Protein AF-0000000067173805 (afdb_homodimer)

Radius of gyration: 23.69 Å; Cα contacts (8 Å, |Δi|>4): 924; chains: 2; bounding box: 65×65×57 Å

Secondary structure (DSSP, 8-state):
---PPEEEEESTTHHHHHHHHHHH-TTSEEEEE-SHHHHHHHHTTSPPPSEEEEESB--STTTTTT-BHHHHHHHHHHTT----EEEEE---GGGHHHHHHHTT-TTEEEEEEGGGHHHHHHHHHHHHHTT---PPPPSSTTS--HHHHTSSHHHHHHHHHHHHHHTT--SSHHHHHHHHT--HHHHHTIIIIIHHHHHHHTT-S-TTS---HHHHHHHHHHTHHHHHHHHHHTT-GGGGT------------/---PPEEEEESTTHHHHHHHHHHH-TTSEEEEE-SHHHHHHHHTTSPPPSEEEEESB--STTTTTT-BHHHHHHHHHHTT----EEEEE---GGGHHHHHHHTT-TTEEEEEEGGGHHHHHHHHHHHHHTT---PPPPSSTTS--HHHHTSSHHHHHHHHHHHHHHTT--SSHHHHHHHHT--HHHHHTIIIIIHHHHHHHTT-S-TTS---HHHHHHHHHHTHHHHHHHHHHTT-GGGGT------------

Organism: Mycolicibacterium smegmatis (strain ATCC 700084 / mc(2)155) (NCBI:txid246196)

pLDDT: mean 90.19, std 15.11, range [21.72, 98.81]

Sequence (506 aa):
MDHSLRILVASPLGRIVAPAIKSELPAATVEFAENSDAVRRQILGRVRFDVVIADLVWNHPELEFTFDGLDVIDVLHEANRIAPVILTRQGHSLEHDLIDEARLRPEVVSAFHTPMGIEALSRLIRDAAVGRRHPVMSPTPRKPSLYELFRTRKGQTTGRLAGAIAAGRATDGATLAAAAGVGINTATKVATHYLGPVMRMRDEHDPALPLTLPAVYRWCGLHARYLISWCRRHGHADVLGVTTEAPGHTWGGMDHSLRILVASPLGRIVAPAIKSELPAATVEFAENSDAVRRQILGRVRFDVVIADLVWNHPELEFTFDGLDVIDVLHEANRIAPVILTRQGHSLEHDLIDEARLRPEVVSAFHTPMGIEALSRLIRDAAVGRRHPVMSPTPRKPSLYELFRTRKGQTTGRLAGAIAAGRATDGATLAAAAGVGINTATKVATHYLGPVMRMRDEHDPALPLTLPAVYRWCGLHARYLISWCRRHGHADVLGVTTEAPGHTWGG

Foldseek 3Di:
DPPAAEEEEEALCLVPLQVLLCVVRVRHHYHYHNADVSLLVDQAPDDAGLEYEFEQAHPDPVPRLPDGPVVSQVSCVVRVRQHAYEYEYQDDPLSQLSLLVLLVDPSHQYYHHPVVDSNVVSVVSVCRSVPHGDHRDHPQVVADHLVVQLPDPLSVLLLLLLQLLLLVQDDDLVSSCVLSVHDSVCSNCSQPPRVVVNCVRRVNDDPVDDRDPVNSSVVSNSNSSVSSVCCNSVVNPSSNVPPPPDPPPPPDD/DPPAAEEEEEALCLVPLQVLLCVVRVRHHYHYHNADVSLLVDQAPDDAGLEYEFEQAHPDPVPRLPDGPVVSQVSCVVRVRQHAYEYEYQDDPLSQLSLLVLLVDPSHQYYHHPVVDSNVVSVVSVCRSVPHGDHRDHPQVVADHLVVQLPDPLSVLLLLLLQLLLLVQDDDLVSSCVLSVHDSVCSNCSQPPRVVVNCVRRVNDDPVDDRDPVNSSVVSNSNSSVSSVCCNSVVNPSSNVPPPPDPPPPPDD

Structure (mmCIF, N/CA/C/O backbone):
data_AF-0000000067173805-model_v1
#
loop_
_entity.id
_entity.type
_entity.pdbx_description
1 polymer 'Response regulator'
#
loop_
_atom_site.group_PDB
_atom_site.id
_atom_site.type_symbol
_atom_site.label_atom_id
_atom_site.label_alt_id
_atom_site.label_comp_id
_atom_site.label_asym_id
_atom_site.label_entity_id
_atom_site.label_seq_id
_atom_site.pdbx_PDB_ins_code
_atom_site.Cartn_x
_atom_site.Cartn_y
_atom_site.Cartn_z
_atom_site.occupancy
_atom_site.B_iso_or_equiv
_atom_site.auth_seq_id
_atom_site.auth_comp_id
_atom_site.auth_asym_id
_atom_site.auth_atom_id
_atom_site.pdbx_PDB_model_num
ATOM 1 N N . MET A 1 1 ? -28.172 29 19.672 1 32.44 1 MET A N 1
ATOM 2 C CA . MET A 1 1 ? -27.828 27.625 19.984 1 32.44 1 MET A CA 1
ATOM 3 C C . MET A 1 1 ? -26.719 27.109 19.078 1 32.44 1 MET A C 1
ATOM 5 O O . MET A 1 1 ? -26.938 26.812 17.906 1 32.44 1 MET A O 1
ATOM 9 N N . ASP A 1 2 ? -25.594 27.641 18.953 1 43.41 2 ASP A N 1
ATOM 10 C CA . ASP A 1 2 ? -24.391 27.469 18.125 1 43.41 2 ASP A CA 1
ATOM 11 C C . ASP A 1 2 ? -23.969 26 18.047 1 43.41 2 ASP A C 1
ATOM 13 O O . ASP A 1 2 ? -23.5 25.438 19.047 1 43.41 2 ASP A O 1
ATOM 17 N N . HIS A 1 3 ? -24.844 25.031 17.578 1 60.41 3 HIS A N 1
ATOM 18 C CA . HIS A 1 3 ? -24.844 23.562 17.609 1 60.41 3 HIS A CA 1
ATOM 19 C C . HIS A 1 3 ? -23.484 23.016 17.203 1 60.41 3 HIS A C 1
ATOM 21 O O . HIS A 1 3 ? -23.031 23.25 16.078 1 60.41 3 HIS A O 1
ATOM 27 N N . SER A 1 4 ? -22.688 22.688 18.188 1 87 4 SER A N 1
ATOM 28 C CA . SER A 1 4 ? -21.297 22.266 18.047 1 87 4 SER A CA 1
ATOM 29 C C . SER A 1 4 ? -21.188 20.922 17.344 1 87 4 SER A C 1
ATOM 31 O O . SER A 1 4 ? -21.922 19.984 17.656 1 87 4 SER A O 1
ATOM 33 N N . LEU A 1 5 ? -20.562 20.938 16.25 1 92.81 5 LEU A N 1
ATOM 34 C CA . LEU A 1 5 ? -20.297 19.766 15.43 1 92.81 5 LEU A CA 1
ATOM 35 C C . LEU A 1 5 ? -19.656 18.656 16.266 1 92.81 5 LEU A C 1
ATOM 37 O O . LEU A 1 5 ? -18.781 18.906 17.078 1 92.81 5 LEU A O 1
ATOM 41 N N . ARG A 1 6 ? -20.25 17.484 16.234 1 95.5 6 ARG A N 1
ATOM 42 C CA . ARG A 1 6 ? -19.609 16.312 16.812 1 95.5 6 ARG A CA 1
ATOM 43 C C . ARG A 1 6 ? -18.938 15.461 15.742 1 95.5 6 ARG A C 1
ATOM 45 O O . ARG A 1 6 ? -19.594 14.984 14.82 1 95.5 6 ARG A O 1
ATOM 52 N N . ILE A 1 7 ? -17.688 15.219 15.906 1 96.81 7 ILE A N 1
ATOM 53 C CA . ILE A 1 7 ? -16.891 14.578 14.875 1 96.81 7 ILE A CA 1
ATOM 54 C C . ILE A 1 7 ? -16.188 13.352 15.461 1 96.81 7 ILE A C 1
ATOM 56 O O . ILE A 1 7 ? -15.633 13.406 16.562 1 96.81 7 ILE A O 1
ATOM 60 N N . LEU A 1 8 ? -16.281 12.219 14.82 1 97.62 8 LEU A N 1
ATOM 61 C CA . LEU A 1 8 ? -15.477 11.047 15.148 1 97.62 8 LEU A CA 1
ATOM 62 C C . LEU A 1 8 ? -14.344 10.859 14.148 1 97.62 8 LEU A C 1
ATOM 64 O O . LEU A 1 8 ? -14.578 10.82 12.938 1 97.62 8 LEU A O 1
ATOM 68 N N . VAL A 1 9 ? -13.164 10.789 14.609 1 96.56 9 VAL A N 1
ATOM 69 C CA . VAL A 1 9 ? -12 10.445 13.797 1 96.56 9 VAL A CA 1
ATOM 70 C C . VAL A 1 9 ? -11.609 8.992 14.047 1 96.56 9 VAL A C 1
ATOM 72 O O . VAL A 1 9 ? -11.023 8.664 15.086 1 96.56 9 VAL A O 1
ATOM 75 N N . ALA A 1 10 ? -11.969 8.148 13.117 1 96.81 10 ALA A N 1
ATOM 76 C CA . ALA A 1 10 ? -11.602 6.734 13.18 1 96.81 10 ALA A CA 1
ATOM 77 C C . ALA A 1 10 ? -10.305 6.469 12.414 1 96.81 10 ALA A C 1
ATOM 79 O O . ALA A 1 10 ? -10.328 6.258 11.195 1 96.81 10 ALA A O 1
ATOM 80 N N . SER A 1 11 ? -9.234 6.438 13.094 1 93.88 11 SER A N 1
ATOM 81 C CA . SER A 1 11 ? -7.895 6.328 12.516 1 93.88 11 SER A CA 1
ATOM 82 C C . SER A 1 11 ? -6.871 5.914 13.57 1 93.88 11 SER A C 1
ATOM 84 O O . SER A 1 11 ? -6.914 6.391 14.703 1 93.88 11 SER A O 1
ATOM 86 N N . PRO A 1 12 ? -5.945 4.961 13.148 1 89.31 12 PRO A N 1
ATOM 87 C CA . PRO A 1 12 ? -4.848 4.672 14.078 1 89.31 12 PRO A CA 1
ATOM 88 C C . PRO A 1 12 ? -4.098 5.93 14.516 1 89.31 12 PRO A C 1
ATOM 90 O O . PRO A 1 12 ? -3.457 5.938 15.57 1 89.31 12 PRO A O 1
ATOM 93 N N . LEU A 1 13 ? -4.266 7.031 13.742 1 84.62 13 LEU A N 1
ATOM 94 C CA . LEU A 1 13 ? -3.582 8.281 14.039 1 84.62 13 LEU A CA 1
ATOM 95 C C . LEU A 1 13 ? -4.555 9.312 14.602 1 84.62 13 LEU A C 1
ATOM 97 O O . LEU A 1 13 ? -4.301 10.516 14.531 1 84.62 13 LEU A O 1
ATOM 101 N N . GLY A 1 14 ? -5.559 8.828 15.086 1 87.25 14 GLY A N 1
ATOM 102 C CA . GLY A 1 14 ? -6.594 9.711 15.609 1 87.25 14 GLY A CA 1
ATOM 103 C C . GLY A 1 14 ? -6.07 10.695 16.625 1 87.25 14 GLY A C 1
ATOM 104 O O . GLY A 1 14 ? -6.5 11.852 16.656 1 87.25 14 GLY A O 1
ATOM 105 N N . ARG A 1 15 ? -5.09 10.328 17.391 1 84 15 ARG A N 1
ATOM 106 C CA . ARG A 1 15 ? -4.547 11.164 18.469 1 84 15 ARG A CA 1
ATOM 107 C C . ARG A 1 15 ? -3.836 12.383 17.891 1 84 15 ARG A C 1
ATOM 109 O O . ARG A 1 15 ? -3.736 13.414 18.562 1 84 15 ARG A O 1
ATOM 116 N N . ILE A 1 16 ? -3.422 12.266 16.719 1 79.62 16 ILE A N 1
ATOM 117 C CA . ILE A 1 16 ? -2.699 13.352 16.062 1 79.62 16 ILE A CA 1
ATOM 118 C C . ILE A 1 16 ? -3.668 14.18 15.219 1 79.62 16 ILE A C 1
ATOM 120 O O . ILE A 1 16 ? -3.609 15.414 15.234 1 79.62 16 ILE A O 1
ATOM 124 N N . VAL A 1 17 ? -4.59 13.547 14.578 1 85.81 17 VAL A N 1
ATOM 125 C CA . VAL A 1 17 ? -5.477 14.195 13.617 1 85.81 17 VAL A CA 1
ATOM 126 C C . VAL A 1 17 ? -6.582 14.945 14.359 1 85.81 17 VAL A C 1
ATOM 128 O O . VAL A 1 17 ? -6.945 16.062 13.977 1 85.81 17 VAL A O 1
ATOM 131 N N . ALA A 1 18 ? -6.996 14.391 15.422 1 91.19 18 ALA A N 1
ATOM 132 C CA . ALA A 1 18 ? -8.133 14.953 16.141 1 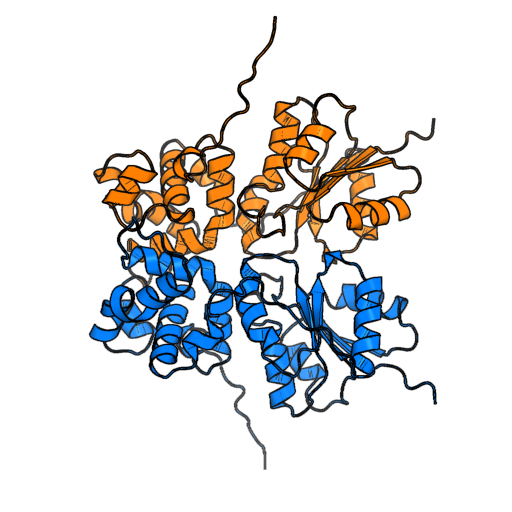91.19 18 ALA A CA 1
ATOM 133 C C . ALA A 1 18 ? -7.805 16.344 16.688 1 91.19 18 ALA A C 1
ATOM 135 O O . ALA A 1 18 ? -8.555 17.297 16.469 1 91.19 18 ALA A O 1
ATOM 136 N N . PRO A 1 19 ? -6.684 16.516 17.312 1 87.12 19 PRO A N 1
ATOM 137 C CA . PRO A 1 19 ? -6.344 17.859 17.781 1 87.12 19 PRO A CA 1
ATOM 138 C C . PRO A 1 19 ? -6.199 18.859 16.641 1 87.12 19 PRO A C 1
ATOM 140 O O . PRO A 1 19 ? -6.527 20.047 16.797 1 87.12 19 PRO A O 1
ATOM 143 N N . ALA A 1 20 ? -5.715 18.438 15.531 1 86.19 20 ALA A N 1
ATOM 144 C CA . ALA A 1 20 ? -5.578 19.312 14.383 1 86.19 20 ALA A CA 1
ATOM 145 C C . ALA A 1 20 ? -6.941 19.781 13.883 1 86.19 20 ALA A C 1
ATOM 147 O O . ALA A 1 20 ? -7.117 20.969 13.555 1 86.19 20 ALA A O 1
ATOM 148 N N . ILE A 1 21 ? -7.848 18.906 13.859 1 91.5 21 ILE A N 1
ATOM 149 C CA . ILE A 1 21 ? -9.211 19.234 13.453 1 91.5 21 ILE A CA 1
ATOM 150 C C . ILE A 1 21 ? -9.82 20.203 14.469 1 91.5 21 ILE A C 1
ATOM 152 O O . ILE A 1 21 ? -10.453 21.188 14.094 1 91.5 21 ILE A O 1
ATOM 156 N N . LYS A 1 22 ? -9.562 19.938 15.703 1 91.94 22 LYS A N 1
ATOM 157 C CA . LYS A 1 22 ? -10.094 20.781 16.781 1 91.94 22 LYS A CA 1
ATOM 158 C C . LYS A 1 22 ? -9.555 22.203 16.688 1 91.94 22 LYS A C 1
ATOM 160 O O . LYS A 1 22 ? -10.273 23.156 16.984 1 91.94 22 LYS A O 1
ATOM 165 N N . SER A 1 23 ? -8.422 22.297 16.297 1 89.19 23 SER A N 1
ATOM 166 C CA . SER A 1 23 ? -7.828 23.625 16.125 1 89.19 23 SER A CA 1
ATOM 167 C C . SER A 1 23 ? -8.523 24.406 15.023 1 89.19 23 SER A C 1
ATOM 169 O O . SER A 1 23 ? -8.68 25.625 15.117 1 89.19 23 SER A O 1
ATOM 171 N N . GLU A 1 24 ? -8.906 23.781 13.984 1 89.5 24 GLU A N 1
ATOM 172 C CA . GLU A 1 24 ? -9.586 24.406 12.859 1 89.5 24 GLU A CA 1
ATOM 173 C C . GLU A 1 24 ? -11.062 24.656 13.172 1 89.5 24 GLU A C 1
ATOM 175 O O . GLU A 1 24 ? -11.68 25.562 12.617 1 89.5 24 GLU A O 1
ATOM 180 N N . LEU A 1 25 ? -11.578 23.766 14.023 1 93.88 25 LEU A N 1
ATOM 181 C CA . LEU A 1 25 ? -12.984 23.828 14.406 1 93.88 25 LEU A CA 1
ATOM 182 C C . LEU A 1 25 ? -13.133 23.844 15.922 1 93.88 25 LEU A C 1
ATOM 184 O O . LEU A 1 25 ? -13.633 22.891 16.516 1 93.88 25 LEU A O 1
ATOM 188 N N . PRO A 1 26 ? -12.906 24.984 16.531 1 93 26 PRO A N 1
ATOM 189 C CA . PRO A 1 26 ? -12.797 25.062 17.984 1 93 26 PRO A CA 1
ATOM 190 C C . PRO A 1 26 ? -14.117 24.75 18.688 1 93 26 PRO A C 1
ATOM 192 O O . PRO A 1 26 ? -14.117 24.266 19.828 1 93 26 PRO A O 1
ATOM 195 N N . ALA A 1 27 ? -15.156 24.938 18.062 1 94.38 27 ALA A N 1
ATOM 196 C CA . ALA A 1 27 ? -16.453 24.734 18.703 1 94.38 27 ALA A CA 1
ATOM 197 C C . ALA A 1 27 ? -16.891 23.281 18.609 1 94.38 27 ALA A C 1
ATOM 199 O O . ALA A 1 27 ? -17.828 22.859 19.297 1 94.38 27 ALA A O 1
ATOM 200 N N . ALA A 1 28 ? -16.203 22.5 17.828 1 95.19 28 ALA A N 1
ATOM 201 C CA . ALA A 1 28 ? -16.609 21.125 17.594 1 95.19 28 ALA A CA 1
ATOM 202 C C . ALA A 1 28 ? -16.125 20.219 18.734 1 95.19 28 ALA A C 1
ATOM 204 O O . ALA A 1 28 ? -15.148 20.531 19.406 1 95.19 28 ALA A O 1
ATOM 205 N N . THR A 1 29 ? -16.906 19.219 19 1 94.69 29 THR A N 1
ATOM 206 C CA . THR A 1 29 ? -16.438 18.094 19.797 1 94.69 29 THR A CA 1
ATOM 207 C C . THR A 1 29 ? -15.797 17.031 18.906 1 94.69 29 THR A C 1
ATOM 209 O O . THR A 1 29 ? -16.438 16.531 17.969 1 94.69 29 THR A O 1
ATOM 212 N N . VAL A 1 30 ? -14.602 16.734 19.156 1 95.31 30 VAL A N 1
ATOM 213 C CA . VAL A 1 30 ? -13.883 15.789 18.312 1 95.31 30 VAL A CA 1
ATOM 214 C C . VAL A 1 30 ? -13.438 14.594 19.156 1 95.31 30 VAL A C 1
ATOM 216 O O . VAL A 1 30 ? -12.688 14.758 20.125 1 95.31 30 VAL A O 1
ATOM 219 N N . GLU A 1 31 ? -13.953 13.461 18.891 1 95.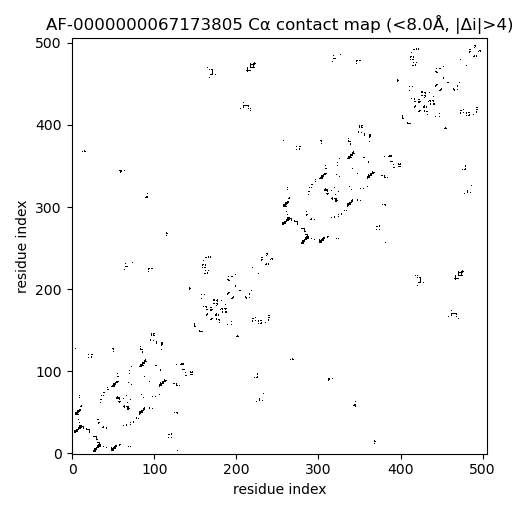19 31 GLU A N 1
ATOM 220 C CA . GLU A 1 31 ? -13.531 12.195 19.484 1 95.19 31 GLU A CA 1
ATOM 221 C C . GLU A 1 31 ? -12.711 11.375 18.484 1 95.19 31 GLU A C 1
ATOM 223 O O . GLU A 1 31 ? -12.781 11.602 17.281 1 95.19 31 GLU A O 1
ATOM 228 N N . PHE A 1 32 ? -11.906 10.469 19.016 1 94.69 32 PHE A N 1
ATOM 229 C CA . PHE A 1 32 ? -11.141 9.641 18.078 1 94.69 32 PHE A CA 1
ATOM 230 C C . PHE A 1 32 ? -11.148 8.18 18.531 1 94.69 32 PHE A C 1
ATOM 232 O O . PHE A 1 32 ? -11.422 7.883 19.688 1 94.69 32 PHE A O 1
ATOM 239 N N . ALA A 1 33 ? -11.008 7.254 17.625 1 95.94 33 ALA A N 1
ATOM 240 C CA . ALA A 1 33 ? -10.914 5.809 17.797 1 95.94 33 ALA A CA 1
ATOM 241 C C . ALA A 1 33 ? -9.75 5.234 16.984 1 95.94 33 ALA A C 1
ATOM 243 O O . ALA A 1 33 ? -9.742 5.309 15.758 1 95.94 33 ALA A O 1
ATOM 244 N N . GLU A 1 34 ? -8.828 4.566 17.656 1 93.5 34 GLU A N 1
ATOM 245 C CA . GLU A 1 34 ? -7.566 4.203 17.031 1 93.5 34 GLU A CA 1
ATOM 246 C C . GLU A 1 34 ? -7.551 2.727 16.641 1 93.5 34 GLU A C 1
ATOM 248 O O . GLU A 1 34 ? -6.551 2.229 16.109 1 93.5 34 GLU A O 1
ATOM 253 N N . ASN A 1 35 ? -8.578 2.033 16.969 1 93.5 35 ASN A N 1
ATOM 254 C CA . ASN A 1 35 ? -8.727 0.629 16.594 1 93.5 35 ASN A CA 1
ATOM 255 C C . ASN A 1 35 ? -10.195 0.208 16.562 1 93.5 35 ASN A C 1
ATOM 257 O O . ASN A 1 35 ? -11.078 1.002 16.875 1 93.5 35 ASN A O 1
ATOM 261 N N . SER A 1 36 ? -10.383 -0.977 16.172 1 94.56 36 SER A N 1
ATOM 262 C CA . SER A 1 36 ? -11.734 -1.498 15.977 1 94.56 36 SER A CA 1
ATOM 263 C C . SER A 1 36 ? -12.547 -1.424 17.266 1 94.56 36 SER A C 1
ATOM 265 O O . SER A 1 36 ? -13.703 -1.009 17.25 1 94.56 36 SER A O 1
ATOM 267 N N . ASP A 1 37 ? -11.969 -1.819 18.328 1 94.88 37 ASP A N 1
ATOM 268 C CA . ASP A 1 37 ? -12.68 -1.802 19.609 1 94.88 37 ASP A CA 1
ATOM 269 C C . ASP A 1 37 ? -13.094 -0.381 19.984 1 94.88 37 ASP A C 1
ATOM 271 O O . ASP A 1 37 ? -14.219 -0.155 20.438 1 94.88 37 ASP A O 1
ATOM 275 N N . ALA A 1 38 ? -12.188 0.493 19.812 1 95.5 38 ALA A N 1
ATOM 276 C CA . ALA A 1 38 ? -12.469 1.89 20.125 1 95.5 38 ALA A CA 1
ATOM 277 C C . ALA A 1 38 ? -13.586 2.439 19.234 1 95.5 38 ALA A C 1
ATOM 279 O O . ALA A 1 38 ? -14.43 3.211 19.688 1 95.5 38 ALA A O 1
ATOM 280 N N . VAL A 1 39 ? -13.578 2.047 17.953 1 96.75 39 VAL A N 1
ATOM 281 C CA . VAL A 1 39 ? -14.625 2.477 17.016 1 96.75 39 VAL A CA 1
ATOM 282 C C . VAL A 1 39 ? -15.984 1.994 17.516 1 96.75 39 VAL A C 1
ATOM 284 O O . VAL A 1 39 ? -16.938 2.775 17.609 1 96.75 39 VAL A O 1
ATOM 287 N N . ARG A 1 40 ? -16.047 0.819 17.922 1 95.94 40 ARG A N 1
ATOM 288 C CA . ARG A 1 40 ? -17.312 0.259 18.406 1 95.94 40 ARG A CA 1
ATOM 289 C C . ARG A 1 40 ? -17.75 0.953 19.703 1 95.94 40 ARG A C 1
ATOM 291 O O . ARG A 1 40 ? -18.922 1.281 19.859 1 95.94 40 ARG A O 1
ATOM 298 N N . ARG A 1 41 ? -16.812 1.191 20.531 1 95.56 41 ARG A N 1
ATOM 299 C CA . ARG A 1 41 ? -17.125 1.856 21.781 1 95.56 41 ARG A CA 1
ATOM 300 C C . ARG A 1 41 ? -17.672 3.262 21.547 1 95.56 41 ARG A C 1
ATOM 302 O O . ARG A 1 41 ? -18.578 3.713 22.25 1 95.56 41 ARG A O 1
ATOM 309 N N . GLN A 1 42 ? -17.094 3.92 20.547 1 95.06 42 GLN A N 1
ATOM 310 C CA . GLN A 1 42 ? -17.484 5.297 20.281 1 95.06 42 GLN A CA 1
ATOM 311 C C . GLN A 1 42 ? -18.859 5.352 19.594 1 95.06 42 GLN A C 1
ATOM 313 O O . GLN A 1 42 ? -19.578 6.352 19.719 1 95.06 42 GLN A O 1
ATOM 318 N N . ILE A 1 43 ? -19.219 4.32 18.891 1 94.5 43 ILE A N 1
ATOM 319 C CA . ILE A 1 43 ? -20.406 4.371 18.047 1 94.5 43 ILE A CA 1
ATOM 320 C C . ILE A 1 43 ? -21.578 3.697 18.766 1 94.5 43 ILE A C 1
ATOM 322 O O . ILE A 1 43 ? -22.688 4.215 18.766 1 94.5 43 ILE A O 1
ATOM 326 N N . LEU A 1 44 ? -21.266 2.592 19.406 1 89.44 44 LEU A N 1
ATOM 327 C CA . LEU A 1 44 ? -22.328 1.81 20.031 1 89.44 44 LEU A CA 1
ATOM 328 C C . LEU A 1 44 ? -22.828 2.486 21.297 1 89.44 44 LEU A C 1
ATOM 330 O O . LEU A 1 44 ? -22.047 2.771 22.203 1 89.44 44 LEU A O 1
ATOM 334 N N . GLY A 1 45 ? -24.047 2.729 21.375 1 79.31 45 GLY A N 1
ATOM 335 C CA . GLY A 1 45 ? -24.719 3.223 22.562 1 79.31 45 GLY A CA 1
ATOM 336 C C . GLY A 1 45 ? -24.422 4.68 22.859 1 79.31 45 GLY A C 1
ATOM 337 O O . GLY A 1 45 ? -24.531 5.125 24 1 79.31 45 GLY A O 1
ATOM 338 N N . ARG A 1 46 ? -23.906 5.414 21.875 1 80.44 46 ARG A N 1
ATOM 339 C CA . ARG A 1 46 ? -23.578 6.82 22.062 1 80.44 46 ARG A CA 1
ATOM 340 C C . ARG A 1 46 ? -24.375 7.707 21.109 1 80.44 46 ARG A C 1
ATOM 342 O O . ARG A 1 46 ? -25.172 7.207 20.312 1 80.44 46 ARG A O 1
ATOM 349 N N . VAL A 1 47 ? -24.234 8.93 21.391 1 81.69 47 VAL A N 1
ATOM 350 C CA . VAL A 1 47 ? -24.891 9.914 20.531 1 81.69 47 VAL A CA 1
ATOM 351 C C . VAL A 1 47 ? -24.281 9.883 19.141 1 81.69 47 VAL A C 1
ATOM 353 O O . VAL A 1 47 ? -23.125 9.492 18.969 1 81.69 47 VAL A O 1
ATOM 356 N N . ARG A 1 48 ? -25.125 10.312 18.234 1 89.38 48 ARG A N 1
ATOM 357 C CA . ARG A 1 48 ? -24.75 10.273 16.828 1 89.38 48 ARG A CA 1
ATOM 358 C C . ARG A 1 48 ? -23.703 11.344 16.516 1 89.38 48 ARG A C 1
ATOM 360 O O . ARG A 1 48 ? -23.719 12.422 17.109 1 89.38 48 ARG A O 1
ATOM 367 N N . PHE A 1 49 ? -22.859 10.992 15.641 1 95.44 49 PHE A N 1
ATOM 368 C CA . PHE A 1 49 ? -21.906 11.953 15.117 1 95.44 49 PHE A CA 1
ATOM 369 C C . PHE A 1 49 ? -22.469 12.664 13.891 1 95.44 49 PHE A C 1
ATOM 371 O O . PHE A 1 49 ? -23.234 12.078 13.125 1 95.44 49 PHE A O 1
ATOM 378 N N . ASP A 1 50 ? -22.109 13.922 13.828 1 95.69 50 ASP A N 1
ATOM 379 C CA . ASP A 1 50 ? -22.5 14.688 12.648 1 95.69 50 ASP A CA 1
ATOM 380 C C . ASP A 1 50 ? -21.656 14.297 11.43 1 95.69 50 ASP A C 1
ATOM 382 O O . ASP A 1 50 ? -22.109 14.398 10.297 1 95.69 50 ASP A O 1
ATOM 386 N N . VAL A 1 51 ? -20.422 13.93 11.703 1 97.56 51 VAL A N 1
ATOM 387 C CA . VAL A 1 51 ? -19.484 13.508 10.664 1 97.56 51 VAL A CA 1
ATOM 388 C C . VAL A 1 51 ? -18.516 12.469 11.227 1 97.56 51 VAL A C 1
ATOM 390 O O . VAL A 1 51 ? -18.047 12.602 12.352 1 97.56 51 VAL A O 1
ATOM 393 N N . VAL A 1 52 ? -18.25 11.469 10.469 1 97.81 52 VAL A N 1
ATOM 394 C CA . VAL A 1 52 ? -17.219 10.492 10.781 1 97.81 52 VAL A CA 1
ATOM 395 C C . VAL A 1 52 ? -16.109 10.562 9.734 1 97.81 52 VAL A C 1
ATOM 397 O O . VAL A 1 52 ? -16.375 10.523 8.531 1 97.81 52 VAL A O 1
ATOM 400 N N . ILE A 1 53 ? -14.922 10.766 10.188 1 97.56 53 ILE A N 1
ATOM 401 C CA . ILE A 1 53 ? -13.727 10.68 9.352 1 97.56 53 ILE A CA 1
ATOM 402 C C . ILE A 1 53 ? -13.031 9.344 9.578 1 97.56 53 ILE A C 1
ATOM 404 O O . ILE A 1 53 ? -12.727 8.984 10.719 1 97.56 53 ILE A O 1
ATOM 408 N N . ALA A 1 54 ? -12.805 8.609 8.516 1 97.25 54 ALA A N 1
ATOM 409 C CA . ALA A 1 54 ? -12.164 7.305 8.672 1 97.25 54 ALA A CA 1
ATOM 410 C C . ALA A 1 54 ? -11.062 7.109 7.629 1 97.25 54 ALA A C 1
ATOM 412 O O . ALA A 1 54 ? -11.227 7.477 6.465 1 97.25 54 ALA A O 1
ATOM 413 N N . ASP A 1 55 ? -9.922 6.582 8.07 1 94.5 55 ASP A N 1
ATOM 414 C CA . ASP A 1 55 ? -8.906 6.168 7.105 1 94.5 55 ASP A CA 1
ATOM 415 C C . ASP A 1 55 ? -9.414 5.02 6.234 1 94.5 55 ASP A C 1
ATOM 417 O O . ASP A 1 55 ? -9.969 4.043 6.742 1 94.5 55 ASP A O 1
ATOM 421 N N . LEU A 1 56 ? -9.188 5.215 4.992 1 95.06 56 LEU A N 1
ATOM 422 C CA . LEU A 1 56 ? -9.602 4.148 4.082 1 95.06 56 LEU A CA 1
ATOM 423 C C . LEU A 1 56 ? -8.797 2.879 4.332 1 95.06 56 LEU A C 1
ATOM 425 O O . LEU A 1 56 ? -9.359 1.792 4.457 1 95.06 56 LEU A O 1
ATOM 429 N N . VAL A 1 57 ? -7.504 2.973 4.328 1 92.5 57 VAL A N 1
ATOM 430 C CA . VAL A 1 57 ? -6.602 1.903 4.746 1 92.5 57 VAL A CA 1
ATOM 431 C C . VAL A 1 57 ? -5.941 2.273 6.074 1 92.5 57 VAL A C 1
ATOM 433 O O . VAL A 1 57 ? -5.355 3.35 6.203 1 92.5 57 VAL A O 1
ATOM 436 N N . TRP A 1 58 ? -6.102 1.431 7.059 1 90.38 58 TRP A N 1
ATOM 437 C CA . TRP A 1 58 ? -5.492 1.696 8.359 1 90.38 58 TRP A CA 1
ATOM 438 C C . TRP A 1 58 ? -4.004 1.365 8.336 1 90.38 58 TRP A C 1
ATOM 440 O O . TRP A 1 58 ? -3.623 0.204 8.18 1 90.38 58 TRP A O 1
ATOM 450 N N . ASN A 1 59 ? -3.275 2.412 8.43 1 80.31 59 ASN A N 1
ATOM 451 C CA . ASN A 1 59 ? -1.83 2.328 8.258 1 80.31 59 ASN A CA 1
ATOM 452 C C . ASN A 1 59 ? -1.136 1.862 9.531 1 80.31 59 ASN A C 1
ATOM 454 O O . ASN A 1 59 ? -0.315 2.588 10.094 1 80.31 59 ASN A O 1
ATOM 458 N N . HIS A 1 60 ? -1.415 0.792 9.984 1 81.12 60 HIS A N 1
ATOM 459 C CA . HIS A 1 60 ? -0.802 0.091 11.109 1 81.12 60 HIS A CA 1
ATOM 460 C C . HIS A 1 60 ? -0.622 -1.392 10.797 1 81.12 60 HIS A C 1
ATOM 462 O O . HIS A 1 60 ? -1.566 -2.062 10.375 1 81.12 60 HIS A O 1
ATOM 468 N N . PRO A 1 61 ? 0.548 -1.832 10.961 1 73.56 61 PRO A N 1
ATOM 469 C CA . PRO A 1 61 ? 0.86 -3.199 10.539 1 73.56 61 PRO A CA 1
ATOM 470 C C . PRO A 1 61 ? -0.094 -4.234 11.125 1 73.56 61 PRO A C 1
ATOM 472 O O . PRO A 1 61 ? -0.465 -5.195 10.453 1 73.56 61 PRO A O 1
ATOM 475 N N . GLU A 1 62 ? -0.591 -3.984 12.32 1 79.69 62 GLU A N 1
ATOM 476 C CA . GLU A 1 62 ? -1.444 -4.969 12.977 1 79.69 62 GLU A CA 1
ATOM 477 C C . GLU A 1 62 ? -2.9 -4.809 12.555 1 79.69 62 GLU A C 1
ATOM 479 O O . GLU A 1 62 ? -3.721 -5.703 12.773 1 79.69 62 GLU A O 1
ATOM 484 N N . LEU A 1 63 ? -3.17 -3.693 11.914 1 85.56 63 LEU A N 1
ATOM 485 C CA . LEU A 1 63 ? -4.574 -3.4 11.648 1 85.56 63 LEU A CA 1
ATOM 486 C C . LEU A 1 63 ? -4.852 -3.395 10.148 1 85.56 63 LEU A C 1
ATOM 488 O O . LEU A 1 63 ? -5.996 -3.547 9.727 1 85.56 63 LEU A O 1
ATOM 492 N N . GLU A 1 64 ? -3.891 -3.334 9.414 1 86.75 64 GLU A N 1
ATOM 493 C CA . GLU A 1 64 ? -4.023 -3.018 7.996 1 86.75 64 GLU A CA 1
ATOM 494 C C . GLU A 1 64 ? -4.867 -4.066 7.277 1 86.75 64 GLU A C 1
ATOM 496 O O . GLU A 1 64 ? -5.535 -3.758 6.289 1 86.75 64 GLU A O 1
ATOM 501 N N . PHE A 1 65 ? -4.871 -5.309 7.82 1 90.38 65 PHE A N 1
ATOM 502 C CA . PHE A 1 65 ? -5.613 -6.363 7.141 1 90.38 65 PHE A CA 1
ATOM 503 C C . PHE A 1 65 ? -6.859 -6.746 7.938 1 90.38 65 PHE A C 1
ATOM 505 O O . PHE A 1 65 ? -7.664 -7.559 7.484 1 90.38 65 PHE A O 1
ATOM 512 N N . THR A 1 66 ? -7.059 -6.125 9.102 1 93.38 66 THR A N 1
ATOM 513 C CA . THR A 1 66 ? -8.125 -6.605 9.969 1 93.38 66 THR A CA 1
ATOM 514 C C . THR A 1 66 ? -9.234 -5.562 10.094 1 93.38 66 THR A C 1
ATOM 516 O O . THR A 1 66 ? -10.336 -5.871 10.555 1 93.38 66 THR A O 1
ATOM 519 N N . PHE A 1 67 ? -8.883 -4.375 9.781 1 95.56 67 PHE A N 1
ATOM 520 C CA . PHE A 1 67 ? -9.852 -3.297 9.938 1 95.56 67 PHE A CA 1
ATOM 521 C C . PHE A 1 67 ? -9.531 -2.141 9 1 95.56 67 PHE A C 1
ATOM 523 O O . PHE A 1 67 ? -8.367 -1.808 8.789 1 95.56 67 PHE A O 1
ATOM 530 N N . ASP A 1 68 ? -10.562 -1.542 8.336 1 95.81 68 ASP A N 1
ATOM 531 C CA . ASP A 1 68 ? -10.375 -0.385 7.465 1 95.81 68 ASP A CA 1
ATOM 532 C C . ASP A 1 68 ? -11.609 0.514 7.473 1 95.81 68 ASP A C 1
ATOM 534 O O . ASP A 1 68 ? -12.508 0.338 8.297 1 95.81 68 ASP A O 1
ATOM 538 N N . GLY A 1 69 ? -11.562 1.523 6.676 1 97.06 69 GLY A N 1
ATOM 539 C CA . GLY A 1 69 ? -12.633 2.51 6.676 1 97.06 69 GLY A CA 1
ATOM 540 C C . GLY A 1 69 ? -13.992 1.92 6.328 1 97.06 69 GLY A C 1
ATOM 541 O O . GLY A 1 69 ? -15.023 2.414 6.785 1 97.06 69 GLY A O 1
ATOM 542 N N . LEU A 1 70 ? -14.016 0.889 5.516 1 97.69 70 LEU A N 1
ATOM 543 C CA . LEU A 1 70 ? -15.273 0.264 5.141 1 97.69 70 LEU A CA 1
ATOM 544 C C . LEU A 1 70 ? -15.867 -0.521 6.305 1 97.69 70 LEU A C 1
ATOM 546 O O . LEU A 1 70 ? -17.078 -0.62 6.441 1 97.69 70 LEU A O 1
ATOM 550 N N . ASP A 1 71 ? -15 -1.047 7.117 1 97.31 71 ASP A N 1
ATOM 551 C CA . ASP A 1 71 ? -15.469 -1.677 8.352 1 97.31 71 ASP A CA 1
ATOM 552 C C . ASP A 1 71 ? -16.141 -0.659 9.266 1 97.31 71 ASP A C 1
ATOM 554 O O . ASP A 1 71 ? -17.125 -0.979 9.945 1 97.31 71 ASP A O 1
ATOM 558 N N . VAL A 1 72 ? -15.578 0.547 9.312 1 97.56 72 VAL A N 1
ATOM 559 C CA . VAL A 1 72 ? -16.172 1.604 10.125 1 97.56 72 VAL A CA 1
ATOM 560 C C . VAL A 1 72 ? -17.609 1.855 9.695 1 97.56 72 VAL A C 1
ATOM 562 O O . VAL A 1 72 ? -18.5 1.967 10.531 1 97.56 72 VAL A O 1
ATOM 565 N N . ILE A 1 73 ? -17.812 1.932 8.43 1 97.38 73 ILE A N 1
ATOM 566 C CA . ILE A 1 73 ? -19.156 2.15 7.875 1 97.38 73 ILE A CA 1
ATOM 567 C C . ILE A 1 73 ? -20.078 1.004 8.281 1 97.38 73 ILE A C 1
ATOM 569 O O . ILE A 1 73 ? -21.234 1.229 8.648 1 97.38 73 ILE A O 1
ATOM 573 N N . ASP A 1 74 ? -19.578 -0.209 8.234 1 96.19 74 ASP A N 1
ATOM 574 C CA . ASP A 1 74 ? -20.375 -1.366 8.625 1 96.19 74 ASP A CA 1
ATOM 575 C C . ASP A 1 74 ? -20.781 -1.283 10.094 1 96.19 74 ASP A C 1
ATOM 577 O O . ASP A 1 74 ? -21.906 -1.646 10.461 1 96.19 74 ASP A O 1
ATOM 581 N N . VAL A 1 75 ? -19.875 -0.82 10.953 1 96.19 75 VAL A N 1
ATOM 582 C CA . VAL A 1 75 ? -20.172 -0.655 12.367 1 96.19 75 VAL A CA 1
ATOM 583 C C . VAL A 1 75 ? -21.297 0.366 12.539 1 96.19 75 VAL A C 1
ATOM 585 O O . VAL A 1 75 ? -22.203 0.169 13.352 1 96.19 75 VAL A O 1
ATOM 588 N N . LEU A 1 76 ? -21.219 1.478 11.766 1 96.56 76 LEU A N 1
ATOM 589 C CA . LEU A 1 76 ? -22.266 2.484 11.805 1 96.56 76 LEU A CA 1
ATOM 590 C C . LEU A 1 76 ? -23.625 1.871 11.445 1 96.56 76 LEU A C 1
ATOM 592 O O . LEU A 1 76 ? -24.625 2.137 12.117 1 96.56 76 LEU A O 1
ATOM 596 N N . HIS A 1 77 ? -23.625 1.062 10.445 1 94.06 77 HIS A N 1
ATOM 597 C CA . HIS A 1 77 ? -24.844 0.4 9.992 1 94.06 77 HIS A CA 1
ATOM 598 C C . HIS A 1 77 ? -25.375 -0.572 11.039 1 94.06 77 HIS A C 1
ATOM 600 O O . HIS A 1 77 ? -26.562 -0.561 11.367 1 94.06 77 HIS A O 1
ATOM 606 N N . GLU A 1 78 ? -24.5 -1.361 11.531 1 92.94 78 GLU A N 1
ATOM 607 C CA . GLU A 1 78 ? -24.859 -2.354 12.539 1 92.94 78 GLU A CA 1
ATOM 608 C C . GLU A 1 78 ? -25.484 -1.69 13.766 1 92.94 78 GLU A C 1
ATOM 610 O O . GLU A 1 78 ? -26.406 -2.232 14.367 1 92.94 78 GLU A O 1
ATOM 615 N N . ALA A 1 79 ? -24.984 -0.567 14.086 1 93.75 79 ALA A N 1
ATOM 616 C CA . ALA A 1 79 ? -25.422 0.141 15.281 1 93.75 79 ALA A CA 1
ATOM 617 C C . ALA A 1 79 ? -26.625 1.029 14.977 1 93.75 79 ALA A C 1
ATOM 619 O O . ALA A 1 79 ? -27.188 1.656 15.883 1 93.75 79 ALA A O 1
ATOM 620 N N . ASN A 1 80 ? -27.031 1.113 13.727 1 92.81 80 ASN A N 1
ATOM 621 C CA . ASN A 1 80 ? -28.078 2.029 13.297 1 92.81 80 ASN A CA 1
ATOM 622 C C . ASN A 1 80 ? -27.781 3.463 13.734 1 92.81 80 ASN A C 1
ATOM 624 O O . ASN A 1 80 ? -28.641 4.125 14.32 1 92.81 80 ASN A O 1
ATOM 628 N N . ARG A 1 81 ? -26.578 3.826 13.586 1 93.5 81 ARG A N 1
ATOM 629 C CA . ARG A 1 81 ? -26.094 5.168 13.867 1 93.5 81 ARG A CA 1
ATOM 630 C C . ARG A 1 81 ? -25.406 5.773 12.641 1 93.5 81 ARG A C 1
ATOM 632 O O . ARG A 1 81 ? -24.266 6.238 12.727 1 93.5 81 ARG A O 1
ATOM 639 N N . ILE A 1 82 ? -26.141 5.859 11.625 1 94.12 82 ILE A N 1
ATOM 640 C CA . ILE A 1 82 ? -25.594 6.281 10.336 1 94.12 82 ILE A CA 1
ATOM 641 C C . ILE A 1 82 ? -25.188 7.754 10.406 1 94.12 82 ILE A C 1
ATOM 643 O O . ILE A 1 82 ? -25.922 8.578 10.969 1 94.12 82 ILE A O 1
ATOM 647 N N . ALA A 1 83 ? -24.094 8.039 9.891 1 95.88 83 ALA A N 1
ATOM 648 C CA . ALA A 1 83 ? -23.547 9.391 9.773 1 95.88 83 ALA A CA 1
ATOM 649 C C . ALA A 1 83 ? -22.812 9.57 8.453 1 95.88 83 ALA A C 1
ATOM 651 O O . ALA A 1 83 ? -22.375 8.602 7.84 1 95.88 83 ALA A O 1
ATOM 652 N N . PRO A 1 84 ? -22.766 10.852 7.984 1 97.12 84 PRO A N 1
ATOM 653 C CA . PRO A 1 84 ? -21.906 11.086 6.828 1 97.12 84 PRO A CA 1
ATOM 654 C C . PRO A 1 84 ? -20.438 10.734 7.105 1 97.12 84 PRO A C 1
ATOM 656 O O . PRO A 1 84 ? -19.922 11.062 8.172 1 97.12 84 PRO A O 1
ATOM 659 N N . VAL A 1 85 ? -19.844 10.055 6.133 1 97.88 85 VAL A N 1
ATOM 660 C CA . VAL A 1 85 ? -18.484 9.578 6.32 1 97.88 85 VAL A CA 1
ATOM 661 C C . VAL A 1 85 ? -17.562 10.227 5.285 1 97.88 85 VAL A C 1
ATOM 663 O O . VAL A 1 85 ? -17.875 10.234 4.09 1 97.88 85 VAL A O 1
ATOM 666 N N . ILE A 1 86 ? -16.5 10.828 5.73 1 98.06 86 ILE A N 1
ATOM 667 C CA . ILE A 1 86 ? -15.383 11.25 4.898 1 98.06 86 ILE A CA 1
ATOM 668 C C . ILE A 1 86 ? -14.258 10.219 4.996 1 98.06 86 ILE A C 1
ATOM 670 O O . ILE A 1 86 ? -13.68 10.016 6.066 1 98.06 86 ILE A O 1
ATOM 674 N N . LEU A 1 87 ? -13.961 9.594 3.873 1 97.25 87 LEU A N 1
ATOM 675 C CA . LEU A 1 87 ? -12.859 8.633 3.857 1 97.25 87 LEU A CA 1
ATOM 676 C C . LEU A 1 87 ? -11.555 9.312 3.461 1 97.25 87 LEU A C 1
ATOM 678 O O . LEU A 1 87 ? -11.5 10.023 2.455 1 97.25 87 LEU A O 1
ATOM 682 N N . THR A 1 88 ? -10.57 9.086 4.312 1 94.12 88 THR A N 1
ATOM 683 C CA . THR A 1 88 ? -9.258 9.633 4.008 1 94.12 88 THR A CA 1
ATOM 684 C C . THR A 1 88 ? -8.391 8.609 3.277 1 94.12 88 THR A C 1
ATOM 686 O O . THR A 1 88 ? -8.445 7.418 3.584 1 94.12 88 THR A O 1
ATOM 689 N N . ARG A 1 89 ? -7.625 9.109 2.336 1 90.19 89 ARG A N 1
ATOM 690 C CA . ARG A 1 89 ? -6.75 8.242 1.548 1 90.19 89 ARG A CA 1
ATOM 691 C C . ARG A 1 89 ? -5.422 8.938 1.249 1 90.19 89 ARG A C 1
ATOM 693 O O . ARG A 1 89 ? -5.332 10.164 1.298 1 90.19 89 ARG A O 1
ATOM 700 N N . GLN A 1 90 ? -4.473 8.109 0.928 1 81.75 90 GLN A N 1
ATOM 701 C CA . GLN A 1 90 ? -3.143 8.625 0.622 1 81.75 90 GLN A CA 1
ATOM 702 C C . GLN A 1 90 ? -2.939 8.766 -0.884 1 81.75 90 GLN A C 1
ATOM 704 O O . GLN A 1 90 ? -2.082 9.531 -1.332 1 81.75 90 GLN A O 1
ATOM 709 N N . GLY A 1 91 ? -3.656 7.949 -1.629 1 81 91 GLY A N 1
ATOM 710 C CA . GLY A 1 91 ? -3.549 8.055 -3.074 1 81 91 GLY A CA 1
ATOM 711 C C . GLY A 1 91 ? -2.811 6.887 -3.703 1 81 91 GLY A C 1
ATOM 712 O O . GLY A 1 91 ? -2.582 6.867 -4.914 1 81 91 GLY A O 1
ATOM 713 N N . HIS A 1 92 ? -2.482 5.871 -2.977 1 83.81 92 HIS A N 1
ATOM 714 C CA . HIS A 1 92 ? -1.822 4.676 -3.496 1 83.81 92 HIS A CA 1
ATOM 715 C C . HIS A 1 92 ? -2.789 3.82 -4.305 1 83.81 92 HIS A C 1
ATOM 717 O O . HIS A 1 92 ? -3.992 3.807 -4.031 1 83.81 92 HIS A O 1
ATOM 723 N N . SER A 1 93 ? -2.189 3.068 -5.207 1 86 93 SER A N 1
ATOM 724 C CA . SER A 1 93 ? -3.006 2.199 -6.047 1 86 93 SER A CA 1
ATOM 725 C C . SER A 1 93 ? -3.664 1.097 -5.223 1 86 93 SER A C 1
ATOM 727 O O . SER A 1 93 ? -4.734 0.602 -5.582 1 86 93 SER A O 1
ATOM 729 N N . LEU A 1 94 ? -3.02 0.75 -4.125 1 85.88 94 LEU A N 1
ATOM 730 C CA . LEU A 1 94 ? -3.564 -0.315 -3.291 1 85.88 94 LEU A CA 1
ATOM 731 C C . LEU A 1 94 ? -4.93 0.074 -2.736 1 85.88 94 LEU A C 1
ATOM 733 O O . LEU A 1 94 ? -5.676 -0.782 -2.258 1 85.88 94 LEU A O 1
ATOM 737 N N . GLU A 1 95 ? -5.238 1.346 -2.783 1 91.38 95 GLU A N 1
ATOM 738 C CA . GLU A 1 95 ? -6.504 1.841 -2.252 1 91.38 95 GLU A CA 1
ATOM 739 C C . GLU A 1 95 ? -7.594 1.831 -3.32 1 91.38 95 GLU A C 1
ATOM 741 O O . GLU A 1 95 ? -8.773 2.039 -3.018 1 91.38 95 GLU A O 1
ATOM 746 N N . HIS A 1 96 ? -7.262 1.549 -4.559 1 92.88 96 HIS A N 1
ATOM 747 C CA . HIS A 1 96 ? -8.164 1.752 -5.688 1 92.88 96 HIS A CA 1
ATOM 748 C C . HIS A 1 96 ? -9.422 0.9 -5.547 1 92.88 96 HIS A C 1
ATOM 750 O O . HIS A 1 96 ? -10.539 1.405 -5.695 1 92.88 96 HIS A O 1
ATOM 756 N N . ASP A 1 97 ? -9.219 -0.327 -5.223 1 95.69 97 ASP A N 1
ATOM 757 C CA . ASP A 1 97 ? -10.375 -1.21 -5.117 1 95.69 97 ASP A CA 1
ATOM 758 C C . ASP A 1 97 ? -11.258 -0.813 -3.939 1 95.69 97 ASP A C 1
ATOM 760 O O . ASP A 1 97 ? -12.484 -0.937 -4.012 1 95.69 97 ASP A O 1
ATOM 764 N N . LEU A 1 98 ? -10.656 -0.323 -2.904 1 96.5 98 LEU A N 1
ATOM 765 C CA . LEU A 1 98 ? -11.414 0.134 -1.745 1 96.5 98 LEU A CA 1
ATOM 766 C C . LEU A 1 98 ? -12.242 1.369 -2.088 1 96.5 98 LEU A C 1
ATOM 768 O O . LEU A 1 98 ? -13.414 1.464 -1.711 1 96.5 98 LEU A O 1
ATOM 772 N N . ILE A 1 99 ? -11.609 2.24 -2.84 1 95.75 99 ILE A N 1
ATOM 773 C CA . ILE A 1 99 ? -12.297 3.465 -3.242 1 95.75 99 ILE A CA 1
ATOM 774 C C . ILE A 1 99 ? -13.469 3.125 -4.156 1 95.75 99 ILE A C 1
ATOM 776 O O . ILE A 1 99 ? -14.531 3.744 -4.07 1 95.75 99 ILE A O 1
ATOM 780 N N . ASP A 1 100 ? -13.266 2.191 -5 1 95.81 100 ASP A N 1
ATOM 781 C CA . ASP A 1 100 ? -14.297 1.776 -5.949 1 95.81 100 ASP A CA 1
ATOM 782 C C . ASP A 1 100 ? -15.531 1.245 -5.223 1 95.81 100 ASP A C 1
ATOM 784 O O . ASP A 1 100 ? -16.656 1.438 -5.68 1 95.81 100 ASP A O 1
ATOM 788 N N . GLU A 1 101 ? -15.344 0.609 -4.156 1 96.19 101 GLU A N 1
ATOM 789 C CA . GLU A 1 101 ? -16.484 0.171 -3.359 1 96.19 101 GLU A CA 1
ATOM 790 C C . GLU A 1 101 ? -17.047 1.319 -2.529 1 96.19 101 GLU A C 1
ATOM 792 O O . GLU A 1 101 ? -18.266 1.493 -2.451 1 96.19 101 GLU A O 1
ATOM 797 N N . ALA A 1 102 ? -16.141 2.088 -1.931 1 96.56 102 ALA A N 1
ATOM 798 C CA . ALA A 1 102 ? -16.531 3.176 -1.035 1 96.56 102 ALA A CA 1
ATOM 799 C C . ALA A 1 102 ? -17.484 4.148 -1.731 1 96.56 102 ALA A C 1
ATOM 801 O O . ALA A 1 102 ? -18.453 4.621 -1.129 1 96.56 102 ALA A O 1
ATOM 802 N N . ARG A 1 103 ? -17.203 4.391 -2.91 1 94.81 103 ARG A N 1
ATOM 803 C CA . ARG A 1 103 ? -17.953 5.402 -3.646 1 94.81 103 ARG A CA 1
ATOM 804 C C . ARG A 1 103 ? -19.406 4.973 -3.836 1 94.81 103 ARG A C 1
ATOM 806 O O . ARG A 1 103 ? -20.266 5.797 -4.152 1 94.81 103 ARG A O 1
ATOM 813 N N . LEU A 1 104 ? -19.641 3.717 -3.693 1 93.06 104 LEU A N 1
ATOM 814 C CA . LEU A 1 104 ? -20.984 3.184 -3.895 1 93.06 104 LEU A CA 1
ATOM 815 C C . LEU A 1 104 ? -21.766 3.146 -2.582 1 93.06 104 LEU A C 1
ATOM 817 O O . LEU A 1 104 ? -22.953 2.818 -2.566 1 93.06 104 LEU A O 1
ATOM 821 N N . ARG A 1 105 ? -21.156 3.457 -1.469 1 93.94 105 ARG A N 1
ATOM 822 C CA . ARG A 1 105 ? -21.797 3.521 -0.161 1 93.94 105 ARG A CA 1
ATOM 823 C C . ARG A 1 105 ? -22.453 4.883 0.063 1 93.94 105 ARG A C 1
ATOM 825 O O . ARG A 1 105 ? -21.781 5.914 0.002 1 93.94 105 ARG A O 1
ATOM 832 N N . PRO A 1 106 ? -23.688 4.902 0.335 1 93.62 106 PRO A N 1
ATOM 833 C CA . PRO A 1 106 ? -24.375 6.188 0.472 1 93.62 106 PRO A CA 1
ATOM 834 C C . PRO A 1 106 ? -23.859 7.016 1.645 1 93.62 106 PRO A C 1
ATOM 836 O O . PRO A 1 106 ? -23.969 8.242 1.634 1 93.62 106 PRO A O 1
ATOM 839 N N . GLU A 1 107 ? -23.297 6.363 2.648 1 95.19 107 GLU A N 1
ATOM 840 C CA . GLU A 1 107 ? -22.766 7.059 3.816 1 95.19 107 GLU A CA 1
ATOM 841 C C . GLU A 1 107 ? -21.531 7.891 3.455 1 95.19 107 GLU A C 1
ATOM 843 O O . GLU A 1 107 ? -21.203 8.859 4.141 1 95.19 107 GLU A O 1
ATOM 848 N N . VAL A 1 108 ? -20.859 7.43 2.396 1 97.38 108 VAL A N 1
ATOM 849 C CA . VAL A 1 108 ? -19.641 8.117 2.006 1 97.38 108 VAL A CA 1
ATOM 850 C C . VAL A 1 108 ? -19.969 9.391 1.233 1 97.38 108 VAL A C 1
ATOM 852 O O . VAL A 1 108 ? -20.469 9.32 0.103 1 97.38 108 VAL A O 1
ATOM 855 N N . VAL A 1 109 ? -19.609 10.531 1.86 1 97.44 109 VAL A N 1
ATOM 856 C CA . VAL A 1 109 ? -20.031 11.797 1.264 1 97.44 109 VAL A CA 1
ATOM 857 C C . VAL A 1 109 ? -18.844 12.469 0.585 1 97.44 109 VAL A C 1
ATOM 859 O O . VAL A 1 109 ? -19.016 13.398 -0.203 1 97.44 109 VAL A O 1
ATOM 862 N N . SER A 1 110 ? -17.672 12.062 0.911 1 96.88 110 SER A N 1
ATOM 863 C CA . SER A 1 110 ? -16.453 12.586 0.292 1 96.88 110 SER A CA 1
ATOM 864 C C . SER A 1 110 ? -15.266 11.672 0.553 1 96.88 110 SER A C 1
ATOM 866 O O . SER A 1 110 ? -15.305 10.836 1.463 1 96.88 110 SER A O 1
ATOM 868 N N . ALA A 1 111 ? -14.344 11.727 -0.331 1 95 111 ALA A N 1
ATOM 869 C CA . ALA A 1 111 ? -13.008 11.172 -0.121 1 95 111 ALA A CA 1
ATOM 870 C C . ALA A 1 111 ? -11.961 12.273 -0.068 1 95 111 ALA A C 1
ATOM 872 O O . ALA A 1 111 ? -11.961 13.188 -0.901 1 95 111 ALA A O 1
ATOM 873 N N . PHE A 1 112 ? -11.219 12.141 0.956 1 92.75 112 PHE A N 1
ATOM 874 C CA . PHE A 1 112 ? -10.234 13.188 1.219 1 92.75 112 PHE A CA 1
ATOM 875 C C . PHE A 1 112 ? -8.82 12.672 0.986 1 92.75 112 PHE A C 1
ATOM 877 O O . PHE A 1 112 ? -8.438 11.641 1.532 1 92.75 112 PHE A O 1
ATOM 884 N N . HIS A 1 113 ? -8.086 13.422 0.137 1 87.12 113 HIS A N 1
ATOM 885 C CA . HIS A 1 113 ? -6.668 13.141 -0.036 1 87.12 113 HIS A CA 1
ATOM 886 C C . HIS A 1 113 ? -5.836 13.828 1.04 1 87.12 113 HIS A C 1
ATOM 888 O O . HIS A 1 113 ? -5.75 15.055 1.073 1 87.12 113 HIS A O 1
ATOM 894 N N . THR A 1 114 ? -5.203 13.07 1.833 1 80.81 114 THR A N 1
ATOM 895 C CA . THR A 1 114 ? -4.57 13.531 3.062 1 80.81 114 THR A CA 1
ATOM 896 C C . THR A 1 114 ? -3.553 14.633 2.764 1 80.81 114 THR A C 1
ATOM 898 O O . THR A 1 114 ? -3.428 15.594 3.525 1 80.81 114 THR A O 1
ATOM 901 N N . PRO A 1 115 ? -2.863 14.57 1.614 1 70.94 115 PRO A N 1
ATOM 902 C CA . PRO A 1 115 ? -1.864 15.602 1.348 1 70.94 115 PRO A CA 1
ATOM 903 C C . PRO A 1 115 ? -2.484 16.984 1.159 1 70.94 115 PRO A C 1
ATOM 905 O O . PRO A 1 115 ? -1.771 18 1.173 1 70.94 115 PRO A O 1
ATOM 908 N N . MET A 1 116 ? -3.775 17.016 1.03 1 76.69 116 MET A N 1
ATOM 909 C CA . MET A 1 116 ? -4.449 18.281 0.787 1 76.69 116 MET A CA 1
ATOM 910 C C . MET A 1 116 ? -4.465 19.141 2.047 1 76.69 116 MET A C 1
ATOM 912 O O . MET A 1 116 ? -4.75 20.344 1.984 1 76.69 116 MET A O 1
ATOM 916 N N . GLY A 1 117 ? -4.191 18.594 3.188 1 77.19 117 GLY A N 1
ATOM 917 C CA . GLY A 1 117 ? -4 19.375 4.398 1 77.19 117 GLY A CA 1
ATOM 918 C C . GLY A 1 117 ? -5.254 19.484 5.246 1 77.19 117 GLY A C 1
ATOM 919 O O . GLY A 1 117 ? -6.359 19.25 4.754 1 77.19 117 GLY A O 1
ATOM 920 N N . ILE A 1 118 ? -5.102 20 6.344 1 82.94 118 ILE A N 1
ATOM 921 C CA . ILE A 1 118 ? -6.141 20 7.367 1 82.94 118 ILE A CA 1
ATOM 922 C C . ILE A 1 118 ? -7.203 21.031 7.031 1 82.94 118 ILE A C 1
ATOM 924 O O . ILE A 1 118 ? -8.383 20.844 7.32 1 82.94 118 ILE A O 1
ATOM 928 N N . GLU A 1 119 ? -6.793 22.125 6.449 1 85.69 119 GLU A N 1
ATOM 929 C CA . GLU A 1 119 ? -7.754 23.172 6.082 1 85.69 119 GLU A CA 1
ATOM 930 C C . GLU A 1 119 ? -8.773 22.641 5.074 1 85.69 119 GLU A C 1
ATOM 932 O O . GLU A 1 119 ? -9.969 22.891 5.207 1 85.69 119 GLU A O 1
ATOM 937 N N . ALA A 1 120 ? -8.227 21.938 4.125 1 89.38 120 ALA A N 1
ATOM 938 C CA . ALA A 1 120 ? -9.109 21.344 3.131 1 89.38 120 ALA A CA 1
ATOM 939 C C . ALA A 1 120 ? -10.047 20.328 3.775 1 89.38 120 ALA A C 1
ATOM 941 O O . ALA A 1 120 ? -11.227 20.266 3.441 1 89.38 120 ALA A O 1
ATOM 942 N N . LEU A 1 121 ? -9.516 19.578 4.703 1 92.81 121 LEU A N 1
ATOM 943 C CA . LEU A 1 121 ? -10.328 18.594 5.406 1 92.81 121 LEU A CA 1
ATOM 944 C C . LEU A 1 121 ? -11.43 19.281 6.211 1 92.81 121 LEU A C 1
ATOM 946 O O . LEU A 1 121 ? -12.578 18.828 6.203 1 92.81 121 LEU A O 1
ATOM 950 N N . SER A 1 122 ? -11.117 20.375 6.848 1 93.75 122 SER A N 1
ATOM 951 C CA . SER A 1 122 ? -12.086 21.094 7.664 1 93.75 122 SER A CA 1
ATOM 952 C C . SER A 1 122 ? -13.242 21.625 6.816 1 93.75 122 SER A C 1
ATOM 954 O O . SER A 1 122 ? -14.391 21.625 7.254 1 93.75 122 SER A O 1
ATOM 956 N N . ARG A 1 123 ? -12.875 22.016 5.66 1 94.38 123 ARG A N 1
ATOM 957 C CA . ARG A 1 123 ? -13.922 22.469 4.75 1 94.38 123 ARG A CA 1
ATOM 958 C C . ARG A 1 123 ? -14.867 21.328 4.375 1 94.38 123 ARG A C 1
ATOM 960 O O . ARG A 1 123 ? -16.078 21.516 4.352 1 94.38 123 ARG A O 1
ATOM 967 N N . LEU A 1 124 ? -14.281 20.188 4.117 1 96.12 124 LEU A N 1
ATOM 968 C CA . LEU A 1 124 ? -15.086 19.016 3.781 1 96.12 124 LEU A CA 1
ATOM 969 C C . LEU A 1 124 ? -15.969 18.609 4.957 1 96.12 124 LEU A C 1
ATOM 971 O O . LEU A 1 124 ? -17.109 18.172 4.762 1 96.12 124 LEU A O 1
ATOM 975 N N . ILE A 1 125 ? -15.453 18.734 6.148 1 96.75 125 ILE A N 1
ATOM 976 C CA . ILE A 1 125 ? -16.203 18.406 7.355 1 96.75 125 ILE A CA 1
ATOM 977 C C . ILE A 1 125 ? -17.422 19.297 7.465 1 96.75 125 ILE A C 1
ATOM 979 O O . ILE A 1 125 ? -18.531 18.812 7.707 1 96.75 125 ILE A O 1
ATOM 983 N N . ARG A 1 126 ? -17.266 20.547 7.262 1 95.75 126 ARG A N 1
ATOM 984 C CA . ARG A 1 126 ? -18.375 21.5 7.332 1 95.75 126 ARG A CA 1
ATOM 985 C C . ARG A 1 126 ? -19.422 21.188 6.266 1 95.75 126 ARG A C 1
ATOM 987 O O . ARG A 1 126 ? -20.625 21.219 6.543 1 95.75 126 ARG A O 1
ATOM 994 N N . ASP A 1 127 ? -18.922 20.922 5.098 1 96.12 127 ASP A N 1
ATOM 995 C CA . ASP A 1 127 ? -19.844 20.594 4.008 1 96.12 127 ASP A CA 1
ATOM 996 C C . ASP A 1 127 ? -20.641 19.328 4.328 1 96.12 127 ASP A C 1
ATOM 998 O O . ASP A 1 127 ? -21.859 19.312 4.16 1 96.12 127 ASP A O 1
ATOM 1002 N N . ALA A 1 128 ? -19.953 18.312 4.82 1 96.25 128 ALA A N 1
ATOM 1003 C CA . ALA A 1 128 ? -20.609 17.062 5.156 1 96.25 128 ALA A CA 1
ATOM 1004 C C . ALA A 1 128 ? -21.656 17.25 6.246 1 96.25 128 ALA A C 1
ATOM 1006 O O . ALA A 1 128 ? -22.734 16.672 6.188 1 96.25 128 ALA A O 1
ATOM 1007 N N . ALA A 1 129 ? -21.328 18.078 7.176 1 94.5 129 ALA A N 1
ATOM 1008 C CA . ALA A 1 129 ? -22.203 18.312 8.328 1 94.5 129 ALA A CA 1
ATOM 1009 C C . ALA A 1 129 ? -23.531 18.922 7.898 1 94.5 129 ALA A C 1
ATOM 1011 O O . ALA A 1 129 ? -24.547 18.734 8.562 1 94.5 129 ALA A O 1
ATOM 1012 N N . VAL A 1 130 ? -23.531 19.641 6.844 1 93.69 130 VAL A N 1
ATOM 1013 C CA . VAL A 1 130 ? -24.75 20.297 6.426 1 93.69 130 VAL A CA 1
ATOM 1014 C C . VAL A 1 130 ? -25.375 19.547 5.254 1 93.69 130 VAL A C 1
ATOM 1016 O O . VAL A 1 130 ? -26.266 20.062 4.578 1 93.69 130 VAL A O 1
ATOM 1019 N N . GLY A 1 131 ? -24.875 18.422 4.91 1 93 131 GLY A N 1
ATOM 1020 C CA . GLY A 1 131 ? -25.516 17.516 3.967 1 93 131 GLY A CA 1
ATOM 1021 C C . GLY A 1 131 ? -24.984 17.641 2.555 1 93 131 GLY A C 1
ATOM 1022 O O . GLY A 1 131 ? -25.547 17.078 1.617 1 93 131 GLY A O 1
ATOM 1023 N N . ARG A 1 132 ? -23.922 18.453 2.426 1 95.12 132 ARG A N 1
ATOM 1024 C CA . ARG A 1 132 ? -23.297 18.578 1.109 1 95.12 132 ARG A CA 1
ATO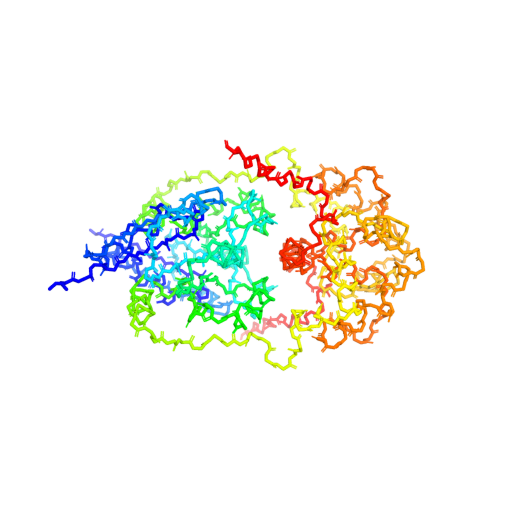M 1025 C C . ARG A 1 132 ? -22.391 17.391 0.823 1 95.12 132 ARG A C 1
ATOM 1027 O O . ARG A 1 132 ? -21.625 16.969 1.688 1 95.12 132 ARG A O 1
ATOM 1034 N N . ARG A 1 133 ? -22.5 16.906 -0.388 1 95.25 133 ARG A N 1
ATOM 1035 C CA . ARG A 1 133 ? -21.719 15.75 -0.811 1 95.25 133 ARG A CA 1
ATOM 1036 C C . ARG A 1 133 ? -20.734 16.125 -1.909 1 95.25 133 ARG A C 1
ATOM 1038 O O . ARG A 1 133 ? -21.016 16.984 -2.744 1 95.25 133 ARG A O 1
ATOM 1045 N N . HIS A 1 134 ? -19.562 15.586 -1.837 1 95 134 HIS A N 1
ATOM 1046 C CA . HIS A 1 134 ? -18.562 15.68 -2.891 1 95 134 HIS A CA 1
ATOM 1047 C C . HIS A 1 134 ? -18.312 14.328 -3.551 1 95 134 HIS A C 1
ATOM 1049 O O . HIS A 1 134 ? -17.734 13.43 -2.941 1 95 134 HIS A O 1
ATOM 1055 N N . PRO A 1 135 ? -18.797 14.211 -4.703 1 88.31 135 PRO A N 1
ATOM 1056 C CA . PRO A 1 135 ? -18.719 12.914 -5.379 1 88.31 135 PRO A CA 1
ATOM 1057 C C . PRO A 1 135 ? -17.312 12.344 -5.387 1 88.31 135 PRO A C 1
ATOM 1059 O O . PRO A 1 135 ? -16.344 13.07 -5.633 1 88.31 135 PRO A O 1
ATOM 1062 N N . VAL A 1 136 ? -17.219 11.125 -5.043 1 89.62 136 VAL A N 1
ATOM 1063 C CA . VAL A 1 136 ? -15.961 10.375 -5.102 1 89.62 136 VAL A CA 1
ATOM 1064 C C . VAL A 1 136 ? -15.828 9.703 -6.465 1 89.62 136 VAL A C 1
ATOM 1066 O O . VAL A 1 136 ? -16.688 8.922 -6.867 1 89.62 136 VAL A O 1
ATOM 1069 N N . MET A 1 137 ? -14.727 10.016 -7.102 1 87.5 137 MET A N 1
ATOM 1070 C CA . MET A 1 137 ? -14.547 9.469 -8.445 1 87.5 137 MET A CA 1
ATOM 1071 C C . MET A 1 137 ? -13.781 8.148 -8.398 1 87.5 137 MET A C 1
ATOM 1073 O O . MET A 1 137 ? -12.93 7.953 -7.527 1 87.5 137 MET A O 1
ATOM 1077 N N . SER A 1 138 ? -14.125 7.371 -9.406 1 88.38 138 SER A N 1
ATOM 1078 C CA . SER A 1 138 ? -13.383 6.121 -9.539 1 88.38 138 SER A CA 1
ATOM 1079 C C . SER A 1 138 ? -11.977 6.371 -10.086 1 88.38 138 SER A C 1
ATOM 1081 O O . SER A 1 138 ? -11.805 7.145 -11.031 1 88.38 138 SER A O 1
ATOM 1083 N N . PRO A 1 139 ? -11.078 5.664 -9.438 1 83.88 139 PRO A N 1
ATOM 1084 C CA . PRO A 1 139 ? -9.734 5.773 -10 1 83.88 139 PRO A CA 1
ATOM 1085 C C . PRO A 1 139 ? -9.609 5.098 -11.367 1 83.88 139 PRO A C 1
ATOM 1087 O O . PRO A 1 139 ? -8.703 5.41 -12.133 1 83.88 139 PRO A O 1
ATOM 1090 N N . THR A 1 140 ? -10.445 4.102 -11.609 1 82.5 140 THR A N 1
ATOM 1091 C CA . THR A 1 140 ? -10.438 3.385 -12.883 1 82.5 140 THR A CA 1
ATOM 1092 C C . THR A 1 140 ? -11.836 3.344 -13.492 1 82.5 140 THR A C 1
ATOM 1094 O O . THR A 1 140 ? -12.445 2.277 -13.578 1 82.5 140 THR A O 1
ATOM 1097 N N . PRO A 1 141 ? -12.297 4.379 -14.07 1 81.44 141 PRO A N 1
ATOM 1098 C CA . PRO A 1 141 ? -13.711 4.473 -14.445 1 81.44 141 PRO A CA 1
ATOM 1099 C C . PRO A 1 141 ? -14.07 3.549 -15.602 1 81.44 141 PRO A C 1
ATOM 1101 O O . PRO A 1 141 ? -15.242 3.174 -15.75 1 81.44 141 PRO A O 1
ATOM 1104 N N . ARG A 1 142 ? -13.203 3.139 -16.328 1 81.38 142 ARG A N 1
ATOM 1105 C CA . ARG A 1 142 ? -13.555 2.363 -17.5 1 81.38 142 ARG A CA 1
ATOM 1106 C C . ARG A 1 142 ? -13.492 0.866 -17.219 1 81.38 142 ARG A C 1
ATOM 1108 O O . ARG A 1 142 ? -13.703 0.047 -18.109 1 81.38 142 ARG A O 1
ATOM 1115 N N . LYS A 1 143 ? -13.242 0.474 -16.094 1 90.56 143 LYS A N 1
ATOM 1116 C CA . LYS A 1 143 ? -13.141 -0.932 -15.719 1 90.56 143 LYS A CA 1
ATOM 1117 C C . LYS A 1 143 ? -14.102 -1.267 -14.586 1 90.56 143 LYS A C 1
ATOM 1119 O O . LYS A 1 143 ? -14.336 -0.443 -13.695 1 90.56 143 LYS A O 1
ATOM 1124 N N . PRO A 1 144 ? -14.656 -2.482 -14.75 1 93.75 144 PRO A N 1
ATOM 1125 C CA . PRO A 1 144 ? -15.516 -2.854 -13.625 1 93.75 144 PRO A CA 1
ATOM 1126 C C . PRO A 1 144 ? -14.742 -3.006 -12.312 1 93.75 144 PRO A C 1
ATOM 1128 O O . PRO A 1 144 ? -13.602 -3.479 -12.32 1 93.75 144 PRO A O 1
ATOM 1131 N N . SER A 1 145 ? -15.406 -2.553 -11.273 1 95.12 145 SER A N 1
ATOM 1132 C CA . SER A 1 145 ? -14.773 -2.717 -9.969 1 95.12 145 SER A CA 1
ATOM 1133 C C . SER A 1 145 ? -14.906 -4.152 -9.469 1 95.12 145 SER A C 1
ATOM 1135 O O . SER A 1 145 ? -15.82 -4.871 -9.875 1 95.12 145 SER A O 1
ATOM 1137 N N . LEU A 1 146 ? -14 -4.621 -8.617 1 97.31 146 LEU A N 1
ATOM 1138 C CA . LEU A 1 146 ? -14.094 -5.941 -8 1 97.31 146 LEU A CA 1
ATOM 1139 C C . LEU A 1 146 ? -15.383 -6.078 -7.195 1 97.31 146 LEU A C 1
ATOM 1141 O O . LEU A 1 146 ? -15.984 -7.152 -7.168 1 97.31 146 LEU A O 1
ATOM 1145 N N . TYR A 1 147 ? -15.766 -5.004 -6.539 1 96.19 147 TYR A N 1
ATOM 1146 C CA . TYR A 1 147 ? -17 -4.996 -5.773 1 96.19 147 TYR A CA 1
ATOM 1147 C C . TYR A 1 147 ? -18.188 -5.418 -6.641 1 96.19 147 TYR A C 1
ATOM 1149 O O . TYR A 1 147 ? -18.984 -6.277 -6.246 1 96.19 147 TYR A O 1
ATOM 1157 N N . GLU A 1 148 ? -18.25 -4.816 -7.797 1 94.88 148 GLU A N 1
ATOM 1158 C CA . GLU A 1 148 ? -19.344 -5.121 -8.719 1 94.88 148 GLU A CA 1
ATOM 1159 C C . GLU A 1 148 ? -19.234 -6.551 -9.25 1 94.88 148 GLU A C 1
ATOM 1161 O O . GLU A 1 148 ? -20.234 -7.254 -9.359 1 94.88 148 GLU A O 1
ATOM 1166 N N . LEU A 1 149 ? -18.031 -6.957 -9.516 1 96.62 149 LEU A N 1
ATOM 1167 C CA . LEU A 1 149 ? -17.797 -8.273 -10.102 1 96.62 149 LEU A CA 1
ATOM 1168 C C . LEU A 1 149 ? -18.078 -9.375 -9.086 1 96.62 149 LEU A C 1
ATOM 1170 O O . LEU A 1 149 ? -18.422 -10.5 -9.461 1 96.62 149 LEU A O 1
ATOM 1174 N N . PHE A 1 150 ? -17.938 -9.086 -7.789 1 97.5 150 PHE A N 1
ATOM 1175 C CA . PHE A 1 150 ? -18.094 -10.102 -6.754 1 97.5 150 PHE A CA 1
ATOM 1176 C C . PHE A 1 150 ? -19.547 -10.164 -6.266 1 97.5 150 PHE A C 1
ATOM 1178 O O . PHE A 1 150 ? -19.875 -10.992 -5.418 1 97.5 150 PHE A O 1
ATOM 1185 N N . ARG A 1 151 ? -20.453 -9.414 -6.766 1 92.88 151 ARG A N 1
ATOM 1186 C CA . ARG A 1 151 ? -21.812 -9.305 -6.258 1 92.88 151 ARG A CA 1
ATOM 1187 C C . ARG A 1 151 ? -22.703 -10.414 -6.824 1 92.88 151 ARG A C 1
ATOM 1189 O O . ARG A 1 151 ? -23.734 -10.734 -6.25 1 92.88 151 ARG A O 1
ATOM 1196 N N . THR A 1 152 ? -22.344 -10.953 -7.949 1 92 152 THR A N 1
ATOM 1197 C CA . THR A 1 152 ? -23.125 -12.047 -8.523 1 92 152 THR A CA 1
ATOM 1198 C C . THR A 1 152 ? -22.875 -13.344 -7.754 1 92 152 THR A C 1
ATOM 1200 O O . THR A 1 152 ? -22 -13.398 -6.891 1 92 152 THR A O 1
ATOM 1203 N N . ARG A 1 153 ? -23.703 -14.305 -8.055 1 90.94 153 ARG A N 1
ATOM 1204 C CA . ARG A 1 153 ? -23.516 -15.594 -7.402 1 90.94 153 ARG A CA 1
ATOM 1205 C C . ARG A 1 153 ? -22.125 -16.156 -7.719 1 90.94 153 ARG A C 1
ATOM 1207 O O . ARG A 1 153 ? -21.391 -16.531 -6.812 1 90.94 153 ARG A O 1
ATOM 1214 N N . LYS A 1 154 ? -21.797 -16.25 -8.938 1 94.75 154 LYS A N 1
ATOM 1215 C CA . LYS A 1 154 ? -20.469 -16.703 -9.336 1 94.75 154 LYS A CA 1
ATOM 1216 C C . LYS A 1 154 ? -19.391 -15.773 -8.781 1 94.75 154 LYS A C 1
ATOM 1218 O O . LYS A 1 154 ? -18.312 -16.234 -8.406 1 94.75 154 LYS A O 1
ATOM 1223 N N . GLY A 1 155 ? -19.766 -14.539 -8.703 1 96.81 155 GLY A N 1
ATOM 1224 C CA . GLY A 1 155 ? -18.859 -13.547 -8.156 1 96.81 155 GLY A CA 1
ATOM 1225 C C . GLY A 1 155 ? -18.5 -13.797 -6.699 1 96.81 155 GLY A C 1
ATOM 1226 O O . GLY A 1 155 ? -17.344 -13.633 -6.297 1 96.81 155 GLY A O 1
ATOM 1227 N N . GLN A 1 156 ? -19.469 -14.258 -5.992 1 96.69 156 GLN A N 1
ATOM 1228 C CA . GLN A 1 156 ? -19.234 -14.555 -4.582 1 96.69 156 GLN A CA 1
ATOM 1229 C C . GLN A 1 156 ? -18.234 -15.695 -4.422 1 96.69 156 GLN A C 1
ATOM 1231 O O . GLN A 1 156 ? -17.328 -15.609 -3.596 1 96.69 156 GLN A O 1
ATOM 1236 N N . THR A 1 157 ? -18.406 -16.672 -5.199 1 97.62 157 THR A N 1
ATOM 1237 C CA . THR A 1 157 ? -17.453 -17.781 -5.184 1 97.62 157 THR A CA 1
ATOM 1238 C C . THR A 1 157 ? -16.062 -17.297 -5.621 1 97.62 157 THR A C 1
ATOM 1240 O O . THR A 1 157 ? -15.062 -17.688 -5.031 1 97.62 157 THR A O 1
ATOM 1243 N N . THR A 1 158 ? -16.062 -16.453 -6.637 1 98.5 158 THR A N 1
ATOM 1244 C CA . THR A 1 158 ? -14.805 -15.891 -7.125 1 98.5 158 THR A CA 1
ATOM 1245 C C . THR A 1 158 ? -14.094 -15.109 -6.023 1 98.5 158 THR A C 1
ATOM 1247 O O . THR A 1 158 ? -12.891 -15.281 -5.812 1 98.5 158 THR A O 1
ATOM 1250 N N . GLY A 1 159 ? -14.883 -14.273 -5.305 1 98.38 159 GLY A N 1
ATOM 1251 C CA . GLY A 1 159 ? -14.328 -13.516 -4.191 1 98.38 159 GLY A CA 1
ATOM 1252 C C . GLY A 1 159 ? -13.789 -14.398 -3.082 1 98.38 159 GLY A C 1
ATOM 1253 O O . GLY A 1 159 ? -12.727 -14.117 -2.521 1 98.38 159 GLY A O 1
ATOM 1254 N N . ARG A 1 160 ? -14.508 -15.43 -2.83 1 98 160 ARG A N 1
ATOM 1255 C CA . ARG A 1 160 ? -14.109 -16.391 -1.798 1 98 160 ARG A CA 1
ATOM 1256 C C . ARG A 1 160 ? -12.781 -17.047 -2.148 1 98 160 ARG A C 1
ATOM 1258 O O . ARG A 1 160 ? -11.891 -17.141 -1.305 1 98 160 ARG A O 1
ATOM 1265 N N . LEU A 1 161 ? -12.641 -17.5 -3.379 1 98.62 161 LEU A N 1
ATOM 1266 C CA . LEU A 1 161 ? -11.398 -18.094 -3.857 1 98.62 161 LEU A CA 1
ATOM 1267 C C . LEU A 1 161 ? -10.25 -17.094 -3.775 1 98.62 161 LEU A C 1
ATOM 1269 O O . LEU A 1 161 ? -9.18 -17.422 -3.264 1 98.62 161 LEU A O 1
ATOM 1273 N N . ALA A 1 162 ? -10.508 -15.914 -4.262 1 98.81 162 ALA A N 1
ATOM 1274 C CA . ALA A 1 162 ? -9.492 -14.867 -4.258 1 98.81 162 ALA A CA 1
ATOM 1275 C C . ALA A 1 162 ? -9.039 -14.555 -2.836 1 98.81 162 ALA A C 1
ATOM 1277 O O . ALA A 1 162 ? -7.844 -14.375 -2.586 1 98.81 162 ALA A O 1
ATOM 1278 N N . GLY A 1 163 ? -9.992 -14.477 -1.896 1 98.38 163 GLY A N 1
ATOM 1279 C CA . GLY A 1 163 ? -9.68 -14.195 -0.505 1 98.38 163 GLY A CA 1
ATOM 1280 C C . GLY A 1 163 ? -8.797 -15.25 0.136 1 98.38 163 GLY A C 1
ATOM 1281 O O . GLY A 1 163 ? -7.852 -14.922 0.857 1 98.38 163 GLY A O 1
ATOM 1282 N N . ALA A 1 164 ? -9.062 -16.5 -0.142 1 98.4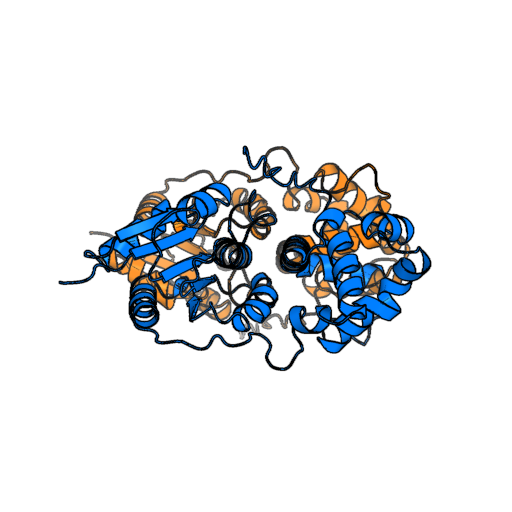4 164 ALA A N 1
ATOM 1283 C CA . ALA A 1 164 ? -8.258 -17.594 0.394 1 98.44 164 ALA A CA 1
ATOM 1284 C C . ALA A 1 164 ? -6.816 -17.5 -0.1 1 98.44 164 ALA A C 1
ATOM 1286 O O . ALA A 1 164 ? -5.875 -17.719 0.667 1 98.44 164 ALA A O 1
ATOM 1287 N N . ILE A 1 165 ? -6.68 -17.203 -1.373 1 98.5 165 ILE A N 1
ATOM 1288 C CA . ILE A 1 165 ? -5.352 -17.062 -1.963 1 98.5 165 ILE A CA 1
ATOM 1289 C C . ILE A 1 165 ? -4.645 -15.852 -1.369 1 98.5 165 ILE A C 1
ATOM 1291 O O . ILE A 1 165 ? -3.498 -15.945 -0.928 1 98.5 165 ILE A O 1
ATOM 1295 N N . ALA A 1 166 ? -5.348 -14.75 -1.328 1 98.19 166 ALA A N 1
ATOM 1296 C CA . ALA A 1 166 ? -4.785 -13.492 -0.827 1 98.19 166 ALA A CA 1
ATOM 1297 C C . ALA A 1 166 ? -4.332 -13.641 0.623 1 98.19 166 ALA A C 1
ATOM 1299 O O . ALA A 1 166 ? -3.309 -13.078 1.019 1 98.19 166 ALA A O 1
ATOM 1300 N N . ALA A 1 167 ? -5.055 -14.391 1.381 1 97.06 167 ALA A N 1
ATOM 1301 C CA . ALA A 1 167 ? -4.781 -14.547 2.807 1 97.06 167 ALA A CA 1
ATOM 1302 C C . ALA A 1 167 ? -3.633 -15.531 3.041 1 97.06 167 ALA A C 1
ATOM 1304 O O . ALA A 1 167 ? -3.191 -15.719 4.176 1 97.06 167 ALA A O 1
ATOM 1305 N N . GLY A 1 168 ? -3.193 -16.156 1.999 1 96.81 168 GLY A N 1
ATOM 1306 C CA . GLY A 1 168 ? -2.072 -17.062 2.117 1 96.81 168 GLY A CA 1
ATOM 1307 C C . GLY A 1 168 ? -2.475 -18.438 2.629 1 96.81 168 GLY A C 1
ATOM 1308 O O . GLY A 1 168 ? -1.639 -19.188 3.139 1 96.81 168 GLY A O 1
ATOM 1309 N N . ARG A 1 169 ? -3.684 -18.766 2.471 1 97.19 169 ARG A N 1
ATOM 1310 C CA . ARG A 1 169 ? -4.199 -20.031 2.988 1 97.19 169 ARG A CA 1
ATOM 1311 C C . ARG A 1 169 ? -4.184 -21.109 1.911 1 97.19 169 ARG A C 1
ATOM 1313 O O . ARG A 1 169 ? -4.504 -22.266 2.182 1 97.19 169 ARG A O 1
ATOM 1320 N N . ALA A 1 170 ? -3.812 -20.75 0.718 1 97.94 170 ALA A N 1
ATOM 1321 C CA . ALA A 1 170 ? -3.807 -21.688 -0.403 1 97.94 170 ALA A CA 1
ATOM 1322 C C . ALA A 1 170 ? -2.537 -21.547 -1.236 1 97.94 170 ALA A C 1
ATOM 1324 O O . ALA A 1 170 ? -2.088 -20.422 -1.503 1 97.94 170 ALA A O 1
ATOM 1325 N N . THR A 1 171 ? -1.994 -22.703 -1.639 1 97.5 171 THR A N 1
ATOM 1326 C CA . THR A 1 171 ? -0.782 -22.656 -2.447 1 97.5 171 THR A CA 1
ATOM 1327 C C . THR A 1 171 ? -0.93 -23.531 -3.695 1 97.5 171 THR A C 1
ATOM 1329 O O . THR A 1 171 ? -0.036 -23.562 -4.543 1 97.5 171 THR A O 1
ATOM 1332 N N . ASP A 1 172 ? -1.985 -24.297 -3.805 1 96.5 172 ASP A N 1
ATOM 1333 C CA . ASP A 1 172 ? -2.338 -25.094 -4.977 1 96.5 172 ASP A CA 1
ATOM 1334 C C . ASP A 1 172 ? -3.838 -25.375 -5.02 1 96.5 172 ASP A C 1
ATOM 1336 O O . ASP A 1 172 ? -4.605 -24.781 -4.258 1 96.5 172 ASP A O 1
ATOM 1340 N N . GLY A 1 173 ? -4.207 -26.219 -5.988 1 96.31 173 GLY A N 1
ATOM 1341 C CA . GLY A 1 173 ? -5.621 -26.5 -6.152 1 96.31 173 GLY A CA 1
ATOM 1342 C C . GLY A 1 173 ? -6.238 -27.172 -4.938 1 96.31 173 GLY A C 1
ATOM 1343 O O . GLY A 1 173 ? -7.348 -26.812 -4.523 1 96.31 173 GLY A O 1
ATOM 1344 N N . ALA A 1 174 ? -5.594 -28.109 -4.352 1 97.5 174 ALA A N 1
ATOM 1345 C CA . ALA A 1 174 ? -6.125 -28.859 -3.221 1 97.5 174 ALA A CA 1
ATOM 1346 C C . ALA A 1 174 ? -6.273 -27.969 -1.991 1 97.5 174 ALA A C 1
ATOM 1348 O O . ALA A 1 174 ? -7.32 -27.969 -1.338 1 97.5 174 ALA A O 1
ATOM 1349 N N . THR A 1 175 ? -5.25 -27.234 -1.688 1 97.94 175 THR A N 1
ATOM 1350 C CA . THR A 1 175 ? -5.312 -26.375 -0.521 1 97.94 175 THR A CA 1
ATOM 1351 C C . THR A 1 175 ? -6.316 -25.234 -0.744 1 97.94 175 THR A C 1
ATOM 1353 O O . THR A 1 175 ? -6.941 -24.766 0.204 1 97.94 175 THR A O 1
ATOM 1356 N N . LEU A 1 176 ? -6.461 -24.828 -2 1 98.38 176 LEU A N 1
ATOM 1357 C CA . LEU A 1 176 ? -7.453 -23.812 -2.305 1 98.38 176 LEU A CA 1
ATOM 1358 C C . LEU A 1 176 ? -8.867 -24.328 -2.068 1 98.38 176 LEU A C 1
ATOM 1360 O O . LEU A 1 176 ? -9.703 -23.641 -1.484 1 98.38 176 LEU A O 1
ATOM 1364 N N . ALA A 1 177 ? -9.07 -25.531 -2.541 1 98.5 177 ALA A N 1
ATOM 1365 C CA . ALA A 1 177 ? -10.375 -26.141 -2.301 1 98.5 177 ALA A CA 1
ATOM 1366 C C . ALA A 1 177 ? -10.688 -26.188 -0.809 1 98.5 177 ALA A C 1
ATOM 1368 O O . ALA A 1 177 ? -11.789 -25.828 -0.386 1 98.5 177 ALA A O 1
ATOM 1369 N N . ALA A 1 178 ? -9.758 -26.562 -0.011 1 97.94 178 ALA A N 1
ATOM 1370 C CA . ALA A 1 178 ? -9.93 -26.688 1.434 1 97.94 178 ALA A CA 1
ATOM 1371 C C . ALA A 1 178 ? -10.148 -25.328 2.09 1 97.94 178 ALA A C 1
ATOM 1373 O O . ALA A 1 178 ? -11.086 -25.156 2.867 1 97.94 178 ALA A O 1
ATOM 1374 N N . ALA A 1 179 ? -9.328 -24.391 1.779 1 97.62 179 ALA A N 1
ATOM 1375 C CA . ALA A 1 179 ? -9.375 -23.078 2.416 1 97.62 179 ALA A CA 1
ATOM 1376 C C . ALA A 1 179 ? -10.664 -22.328 2.045 1 97.62 179 ALA A C 1
ATOM 1378 O O . ALA A 1 179 ? -11.25 -21.656 2.883 1 97.62 179 ALA A O 1
ATOM 1379 N N . ALA A 1 180 ? -11.047 -22.484 0.777 1 97.94 180 ALA A N 1
ATOM 1380 C CA . ALA A 1 180 ? -12.211 -21.734 0.29 1 97.94 180 ALA A CA 1
ATOM 1381 C C . ALA A 1 180 ? -13.5 -22.5 0.558 1 97.94 180 ALA A C 1
ATOM 1383 O O . ALA A 1 180 ? -14.594 -21.969 0.385 1 97.94 180 ALA A O 1
ATOM 1384 N N . GLY A 1 181 ? -13.383 -23.734 0.974 1 97.06 181 GLY A N 1
ATOM 1385 C CA . GLY A 1 181 ? -14.562 -24.547 1.23 1 97.06 181 GLY A CA 1
ATOM 1386 C C . GLY A 1 181 ? -15.359 -24.844 -0.023 1 97.06 181 GLY A C 1
ATOM 1387 O O . GLY A 1 181 ? -16.594 -24.734 -0.027 1 97.06 181 GLY A O 1
ATOM 1388 N N . VAL A 1 182 ? -14.656 -25.125 -1.127 1 97.38 182 VAL A N 1
ATOM 1389 C CA . VAL A 1 182 ? -15.305 -25.453 -2.391 1 97.38 182 VAL A CA 1
ATOM 1390 C C . VAL A 1 182 ? -14.805 -26.812 -2.885 1 97.38 182 VAL A C 1
ATOM 1392 O O . VAL A 1 182 ? -13.844 -27.375 -2.334 1 97.38 182 VAL A O 1
ATOM 1395 N N . GLY A 1 183 ? -15.477 -27.328 -3.885 1 97.38 183 GLY A N 1
ATOM 1396 C CA . GLY A 1 183 ? -15.008 -28.562 -4.496 1 97.38 183 GLY A CA 1
ATOM 1397 C C . GLY A 1 183 ? -13.695 -28.406 -5.238 1 97.38 183 GLY A C 1
ATOM 1398 O O . GLY A 1 183 ? -13.398 -27.328 -5.766 1 97.38 183 GLY A O 1
ATOM 1399 N N . ILE A 1 184 ? -12.93 -29.516 -5.336 1 97.38 184 ILE A N 1
ATOM 1400 C CA . ILE A 1 184 ? -11.617 -29.516 -5.973 1 97.38 184 ILE A CA 1
ATOM 1401 C C . ILE A 1 184 ? -11.758 -29.078 -7.43 1 97.38 184 ILE A C 1
ATOM 1403 O O . ILE A 1 184 ? -10.875 -28.391 -7.969 1 97.38 184 ILE A O 1
ATOM 1407 N N . ASN A 1 185 ? -12.773 -29.406 -8.078 1 96.56 185 ASN A N 1
ATOM 1408 C CA . ASN A 1 185 ? -13.008 -29.016 -9.461 1 96.56 185 ASN A CA 1
ATOM 1409 C C . ASN A 1 185 ? -13.172 -27.5 -9.602 1 96.56 185 ASN A C 1
ATOM 1411 O O . ASN A 1 185 ? -12.648 -26.906 -10.547 1 96.56 185 ASN A O 1
ATOM 1415 N N . THR A 1 186 ? -13.852 -26.969 -8.68 1 96.69 186 THR A N 1
ATOM 1416 C CA . THR A 1 186 ? -14.016 -25.516 -8.648 1 96.69 186 THR A CA 1
ATOM 1417 C C . THR A 1 186 ? -12.68 -24.812 -8.422 1 96.69 186 THR A C 1
ATOM 1419 O O . THR A 1 186 ? -12.344 -23.875 -9.141 1 96.69 186 THR A O 1
ATOM 1422 N N . ALA A 1 187 ? -11.938 -25.297 -7.516 1 97.44 187 ALA A N 1
ATOM 1423 C CA . ALA A 1 187 ? -10.641 -24.703 -7.184 1 97.44 187 ALA A CA 1
ATOM 1424 C C . ALA A 1 187 ? -9.68 -24.797 -8.367 1 97.44 187 ALA A C 1
ATOM 1426 O O . ALA A 1 187 ? -8.922 -23.859 -8.633 1 97.44 187 ALA A O 1
ATOM 1427 N N . THR A 1 188 ? -9.711 -25.906 -9.031 1 95.44 188 THR A N 1
ATOM 1428 C CA . THR A 1 188 ? -8.781 -26.109 -10.133 1 95.44 188 THR A CA 1
ATOM 1429 C C . THR A 1 188 ? -9.133 -25.234 -11.328 1 95.44 188 THR A C 1
ATOM 1431 O O . THR A 1 188 ? -8.289 -24.969 -12.18 1 95.44 188 THR A O 1
ATOM 1434 N N . LYS A 1 189 ? -10.367 -24.781 -11.383 1 96.69 189 LYS A N 1
ATOM 1435 C CA . LYS A 1 189 ? -10.82 -23.938 -12.484 1 96.69 189 LYS A CA 1
ATOM 1436 C C . LYS A 1 189 ? -10.711 -22.453 -12.125 1 96.69 189 LYS A C 1
ATOM 1438 O O . LYS A 1 189 ? -11.273 -21.594 -12.812 1 96.69 189 LYS A O 1
ATOM 1443 N N . VAL A 1 190 ? -10.008 -22.156 -11.078 1 97.69 190 VAL A N 1
ATOM 1444 C CA . VAL A 1 190 ? -9.945 -20.797 -10.578 1 97.69 190 VAL A CA 1
ATOM 1445 C C . VAL A 1 190 ? -9.359 -19.875 -11.648 1 97.69 190 VAL A C 1
ATOM 1447 O O . VAL A 1 190 ? -9.82 -18.75 -11.836 1 97.69 190 VAL A O 1
ATOM 1450 N N . ALA A 1 191 ? -8.344 -20.266 -12.383 1 97.25 191 ALA A N 1
ATOM 1451 C CA . ALA A 1 191 ? -7.672 -19.438 -13.383 1 97.25 191 ALA A CA 1
ATOM 1452 C C . ALA A 1 191 ? -8.531 -19.297 -14.633 1 97.25 191 ALA A C 1
ATOM 1454 O O . ALA A 1 191 ? -8.578 -18.219 -15.242 1 97.25 191 ALA A O 1
ATOM 1455 N N . THR A 1 192 ? -9.258 -20.297 -14.984 1 96.62 192 THR A N 1
ATOM 1456 C CA . THR A 1 192 ? -9.93 -20.297 -16.281 1 96.62 192 THR A CA 1
ATOM 1457 C C . THR A 1 192 ? -11.367 -19.781 -16.141 1 96.62 192 THR A C 1
ATOM 1459 O O . THR A 1 192 ? -11.859 -19.062 -17.016 1 96.62 192 THR A O 1
ATOM 1462 N N . HIS A 1 193 ? -12.031 -20.094 -15 1 96.75 193 HIS A N 1
ATOM 1463 C CA . HIS A 1 193 ? -13.469 -19.859 -14.953 1 96.75 193 HIS A CA 1
ATOM 1464 C C . HIS A 1 193 ? -13.812 -18.781 -13.922 1 96.75 193 HIS A C 1
ATOM 1466 O O . HIS A 1 193 ? -14.906 -18.219 -13.961 1 96.75 193 HIS A O 1
ATOM 1472 N N . TYR A 1 194 ? -13.008 -18.547 -13 1 97.88 194 TYR A N 1
ATOM 1473 C CA . TYR A 1 194 ? -13.398 -17.656 -11.922 1 97.88 194 TYR A CA 1
ATOM 1474 C C . TYR A 1 194 ? -12.555 -16.391 -11.93 1 97.88 194 TYR A C 1
ATOM 1476 O O . TYR A 1 194 ? -12.984 -15.352 -12.445 1 97.88 194 TYR A O 1
ATOM 1484 N N . LEU A 1 195 ? -11.266 -16.453 -11.578 1 98.5 195 LEU A N 1
ATOM 1485 C CA . LEU A 1 195 ? -10.477 -15.227 -11.438 1 98.5 195 LEU A CA 1
ATOM 1486 C C . LEU A 1 195 ? -9.875 -14.812 -12.773 1 98.5 195 LEU A C 1
ATOM 1488 O O . LEU A 1 195 ? -9.633 -13.625 -13.008 1 98.5 195 LEU A O 1
ATOM 1492 N N . GLY A 1 196 ? -9.602 -15.773 -13.695 1 97.75 196 GLY A N 1
ATOM 1493 C CA . GLY A 1 196 ? -9.094 -15.422 -15.016 1 97.75 196 GLY A CA 1
ATOM 1494 C C . GLY A 1 196 ? -9.945 -14.398 -15.734 1 97.75 196 GLY A C 1
ATOM 1495 O O . GLY A 1 196 ? -9.461 -13.336 -16.109 1 97.75 196 GLY A O 1
ATOM 1496 N N . PRO A 1 197 ? -11.188 -14.656 -15.953 1 96.94 197 PRO A N 1
ATOM 1497 C CA . PRO A 1 197 ? -12.086 -13.703 -16.594 1 96.94 197 PRO A CA 1
ATOM 1498 C C . PRO A 1 197 ? -12.102 -12.344 -15.906 1 96.94 197 PRO A C 1
ATOM 1500 O O . PRO A 1 197 ? -12.156 -11.305 -16.578 1 96.94 197 PRO A O 1
ATOM 1503 N N . VAL A 1 198 ? -12.031 -12.297 -14.586 1 97.75 198 VAL A N 1
ATOM 1504 C CA . VAL A 1 198 ? -11.992 -11.047 -13.836 1 97.75 198 VAL A CA 1
ATOM 1505 C C . VAL A 1 198 ? -10.75 -10.25 -14.211 1 97.75 198 VAL A C 1
ATOM 1507 O O . VAL A 1 198 ? -10.836 -9.055 -14.5 1 97.75 198 VAL A O 1
ATOM 1510 N N . MET A 1 199 ? -9.625 -10.938 -14.242 1 97.81 199 MET A N 1
ATOM 1511 C CA . MET A 1 199 ? -8.359 -10.297 -14.594 1 97.81 199 MET A CA 1
ATOM 1512 C C . MET A 1 199 ? -8.414 -9.711 -16 1 97.81 199 MET A C 1
ATOM 1514 O O . MET A 1 199 ? -7.941 -8.602 -16.234 1 97.81 199 MET A O 1
ATOM 1518 N N . ARG A 1 200 ? -9.023 -10.367 -16.859 1 96.94 200 ARG A N 1
ATOM 1519 C CA . ARG A 1 200 ? -9.133 -9.922 -18.25 1 96.94 200 ARG A CA 1
ATOM 1520 C C . ARG A 1 200 ? -10.117 -8.758 -18.375 1 96.94 200 ARG A C 1
ATOM 1522 O O . ARG A 1 200 ? -9.836 -7.781 -19.062 1 96.94 200 ARG A O 1
ATOM 1529 N N . MET A 1 201 ? -11.219 -8.859 -17.703 1 95.88 201 MET A N 1
ATOM 1530 C CA . MET A 1 201 ? -12.219 -7.797 -17.75 1 95.88 201 MET A CA 1
ATOM 1531 C C . MET A 1 201 ? -11.641 -6.484 -17.219 1 95.88 201 MET A C 1
ATOM 1533 O O . MET A 1 201 ? -12.008 -5.406 -17.688 1 95.88 201 MET A O 1
ATOM 1537 N N . ARG A 1 202 ? -10.734 -6.605 -16.312 1 96.25 202 ARG A N 1
ATOM 1538 C CA . ARG A 1 202 ? -10.164 -5.414 -15.695 1 96.25 202 ARG A CA 1
ATOM 1539 C C . ARG A 1 202 ? -8.852 -5.027 -16.359 1 96.25 202 ARG A C 1
ATOM 1541 O O . ARG A 1 202 ? -8.148 -4.129 -15.891 1 96.25 202 ARG A O 1
ATOM 1548 N N . ASP A 1 203 ? -8.43 -5.758 -17.375 1 95.38 203 ASP A N 1
ATOM 1549 C CA . ASP A 1 203 ? -7.211 -5.512 -18.141 1 95.38 203 ASP A CA 1
ATOM 1550 C C . ASP A 1 203 ? -5.98 -5.574 -17.234 1 95.38 203 ASP A C 1
ATOM 1552 O O . ASP A 1 203 ? -5.113 -4.699 -17.297 1 95.38 203 ASP A O 1
ATOM 1556 N N . GLU A 1 204 ? -6 -6.547 -16.359 1 95.94 204 GLU A N 1
ATOM 1557 C CA . GLU A 1 204 ? -4.906 -6.68 -15.398 1 95.94 204 GLU A CA 1
ATOM 1558 C C . GLU A 1 204 ? -4.082 -7.934 -15.672 1 95.94 204 GLU A C 1
ATOM 1560 O O . GLU A 1 204 ? -3.377 -8.43 -14.789 1 95.94 204 GLU A O 1
ATOM 1565 N N . HIS A 1 205 ? -4.25 -8.461 -16.828 1 96.44 205 HIS A N 1
ATOM 1566 C CA . HIS A 1 205 ? -3.43 -9.555 -17.328 1 96.44 205 HIS A CA 1
ATOM 1567 C C . HIS A 1 205 ? -2.963 -9.273 -18.75 1 96.44 205 HIS A C 1
ATOM 1569 O O . HIS A 1 205 ? -3.766 -8.906 -19.609 1 96.44 205 HIS A O 1
ATOM 1575 N N . ASP A 1 206 ? -1.678 -9.398 -18.938 1 94.19 206 ASP A N 1
ATOM 1576 C CA . ASP A 1 206 ? -1.128 -9.242 -20.281 1 94.19 206 ASP A CA 1
ATOM 1577 C C . ASP A 1 206 ? -1.651 -10.336 -21.219 1 94.19 206 ASP A C 1
ATOM 1579 O O . ASP A 1 206 ? -1.403 -11.523 -21 1 94.19 206 ASP A O 1
ATOM 1583 N N . PRO A 1 207 ? -2.271 -9.938 -22.25 1 94.62 207 PRO A N 1
ATOM 1584 C CA . PRO A 1 207 ? -2.865 -10.938 -23.141 1 94.62 207 PRO A CA 1
ATOM 1585 C C . PRO A 1 207 ? -1.817 -11.773 -23.859 1 94.62 207 PRO A C 1
ATOM 1587 O O . PRO A 1 207 ? -2.133 -12.852 -24.391 1 94.62 207 PRO A O 1
ATOM 1590 N N . ALA A 1 208 ? -0.603 -11.328 -23.938 1 94.94 208 ALA A N 1
ATOM 1591 C CA . ALA A 1 208 ? 0.464 -12.055 -24.625 1 94.94 208 ALA A CA 1
ATOM 1592 C C . ALA A 1 208 ? 0.982 -13.203 -23.766 1 94.94 208 ALA A C 1
ATOM 1594 O O . ALA A 1 208 ? 1.695 -14.078 -24.266 1 94.94 208 ALA A O 1
ATOM 1595 N N . LEU A 1 209 ? 0.599 -13.25 -22.531 1 96.94 209 LEU A N 1
ATOM 1596 C CA . LEU A 1 209 ? 1.063 -14.273 -21.609 1 96.94 209 LEU A CA 1
ATOM 1597 C C . LEU A 1 209 ? -0.041 -15.289 -21.312 1 96.94 209 LEU A C 1
ATOM 1599 O O . LEU A 1 209 ? -1.221 -14.93 -21.281 1 96.94 209 LEU A O 1
ATOM 1603 N N . PRO A 1 210 ? 0.315 -16.516 -21.125 1 96.88 210 PRO A N 1
ATOM 1604 C CA . PRO A 1 210 ? -0.717 -17.469 -20.703 1 96.88 210 PRO A CA 1
ATOM 1605 C C . PRO A 1 210 ? -1.319 -17.109 -19.344 1 96.88 210 PRO A C 1
ATOM 1607 O O . PRO A 1 210 ? -0.607 -16.656 -18.453 1 96.88 210 PRO A O 1
ATOM 1610 N N . LEU A 1 211 ? -2.592 -17.266 -19.266 1 97.06 211 LEU A N 1
ATOM 1611 C CA . LEU A 1 211 ? -3.254 -17.078 -17.969 1 97.06 211 LEU A CA 1
ATOM 1612 C C . LEU A 1 211 ? -3.219 -18.375 -17.156 1 97.06 211 LEU A C 1
ATOM 1614 O O . LEU A 1 211 ? -4.004 -19.281 -17.406 1 97.06 211 LEU A O 1
ATOM 1618 N N . THR A 1 212 ? -2.33 -18.406 -16.219 1 97 212 THR A N 1
ATOM 1619 C CA . THR A 1 212 ? -2.025 -19.625 -15.461 1 97 212 THR A CA 1
ATOM 1620 C C . THR A 1 212 ? -2.383 -19.438 -13.992 1 97 212 THR A C 1
ATOM 1622 O O . THR A 1 212 ? -2.729 -18.344 -13.562 1 97 212 THR A O 1
ATOM 1625 N N . LEU A 1 213 ? -2.334 -20.562 -13.258 1 97.31 213 LEU A N 1
ATOM 1626 C CA . LEU A 1 213 ? -2.594 -20.516 -11.82 1 97.31 213 LEU A CA 1
ATOM 1627 C C . LEU A 1 213 ? -1.628 -19.578 -11.117 1 97.31 213 LEU A C 1
ATOM 1629 O O . LEU A 1 213 ? -2.051 -18.719 -10.336 1 97.31 213 LEU A O 1
ATOM 1633 N N . PRO A 1 214 ? -0.31 -19.578 -11.422 1 97.81 214 PRO A N 1
ATOM 1634 C CA . PRO A 1 214 ? 0.615 -18.641 -10.789 1 97.81 214 PRO A CA 1
ATOM 1635 C C . PRO A 1 214 ? 0.261 -17.172 -11.07 1 97.81 214 PRO A C 1
ATOM 1637 O O . PRO A 1 214 ? 0.381 -16.328 -10.18 1 97.81 214 PRO A O 1
ATOM 1640 N N . ALA A 1 215 ? -0.2 -16.891 -12.25 1 98.12 215 ALA A N 1
ATOM 1641 C CA . ALA A 1 215 ? -0.595 -15.531 -12.586 1 98.12 215 ALA A CA 1
ATOM 1642 C C . ALA A 1 215 ? -1.731 -15.047 -11.688 1 98.12 215 ALA A C 1
ATOM 1644 O O . ALA A 1 215 ? -1.728 -13.906 -11.227 1 98.12 215 ALA A O 1
ATOM 1645 N N . VAL A 1 216 ? -2.66 -15.922 -11.461 1 98.75 216 VAL A N 1
ATOM 1646 C CA . VAL A 1 216 ? -3.801 -15.609 -10.602 1 98.75 216 VAL A CA 1
ATOM 1647 C C . VAL A 1 216 ? -3.324 -15.352 -9.18 1 98.75 216 VAL A C 1
ATOM 1649 O O . VAL A 1 216 ? -3.777 -14.406 -8.523 1 98.75 216 VAL A O 1
ATOM 1652 N N . TYR A 1 217 ? -2.441 -16.188 -8.719 1 98.69 217 TYR A N 1
ATOM 1653 C CA . TYR A 1 217 ? -1.936 -16.047 -7.355 1 98.69 217 TYR A CA 1
ATOM 1654 C C . TYR A 1 217 ? -1.176 -14.734 -7.195 1 98.69 217 TYR A C 1
ATOM 1656 O O . TYR A 1 217 ? -1.331 -14.039 -6.188 1 98.69 217 TYR A O 1
ATOM 1664 N N . ARG A 1 218 ? -0.384 -14.328 -8.156 1 98.62 218 ARG A N 1
ATOM 1665 C CA . ARG A 1 218 ? 0.278 -13.023 -8.125 1 98.62 218 ARG A CA 1
ATOM 1666 C C . ARG A 1 218 ? -0.742 -11.891 -8.047 1 98.62 218 ARG A C 1
ATOM 1668 O O . ARG A 1 218 ? -0.581 -10.961 -7.262 1 98.62 218 ARG A O 1
ATOM 1675 N N . TRP A 1 219 ? -1.726 -12.016 -8.922 1 98.56 219 TRP A N 1
ATOM 1676 C CA . TRP A 1 219 ? -2.779 -11.008 -8.961 1 98.56 219 TRP A CA 1
ATOM 1677 C C . TRP A 1 219 ? -3.461 -10.875 -7.605 1 98.56 219 TRP A C 1
ATOM 1679 O O . TRP A 1 219 ? -3.711 -9.766 -7.133 1 98.56 219 TRP A O 1
ATOM 1689 N N . CYS A 1 220 ? -3.762 -12.023 -6.953 1 98.62 220 CYS A N 1
ATOM 1690 C CA . CYS A 1 220 ? -4.383 -11.992 -5.633 1 98.62 220 CYS A CA 1
ATOM 1691 C C . CYS A 1 220 ? -3.457 -11.344 -4.609 1 98.62 220 CYS A C 1
ATOM 1693 O O . CYS A 1 220 ? -3.92 -10.656 -3.697 1 98.62 220 CYS A O 1
ATOM 1695 N N . GLY A 1 221 ? -2.16 -11.57 -4.746 1 97.62 221 GLY A N 1
ATOM 1696 C CA . GLY A 1 221 ? -1.202 -10.891 -3.891 1 97.62 221 GLY A CA 1
ATOM 1697 C C . GLY A 1 221 ? -1.226 -9.383 -4.051 1 97.62 221 GLY A C 1
ATOM 1698 O O . GLY A 1 221 ? -1.217 -8.648 -3.061 1 97.62 221 GLY A O 1
ATOM 1699 N N . LEU A 1 222 ? -1.316 -8.914 -5.27 1 96.56 222 LEU A N 1
ATOM 1700 C CA . LEU A 1 222 ? -1.35 -7.492 -5.57 1 96.56 222 LEU A CA 1
ATOM 1701 C C . LEU A 1 222 ? -2.602 -6.84 -4.992 1 96.56 222 LEU A C 1
ATOM 1703 O O . LEU A 1 222 ? -2.562 -5.691 -4.551 1 96.56 222 LEU A O 1
ATOM 1707 N N . HIS A 1 223 ? -3.646 -7.594 -4.961 1 96.94 223 HIS A N 1
ATOM 1708 C CA . HIS A 1 223 ? -4.938 -7.059 -4.539 1 96.94 223 HIS A CA 1
ATOM 1709 C C . HIS A 1 223 ? -5.305 -7.539 -3.141 1 96.94 223 HIS A C 1
ATOM 1711 O O . HIS A 1 223 ? -6.469 -7.48 -2.744 1 96.94 223 HIS A O 1
ATOM 1717 N N . ALA A 1 224 ? -4.398 -8.016 -2.398 1 96.94 224 ALA A N 1
ATOM 1718 C CA . ALA A 1 224 ? -4.652 -8.734 -1.152 1 96.94 224 ALA A CA 1
ATOM 1719 C C . ALA A 1 224 ? -5.422 -7.859 -0.163 1 96.94 224 ALA A C 1
ATOM 1721 O O . ALA A 1 224 ? -6.34 -8.336 0.509 1 96.94 224 ALA A O 1
ATOM 1722 N N . ARG A 1 225 ? -5.078 -6.594 -0.082 1 94.62 225 ARG A N 1
ATOM 1723 C CA . ARG A 1 225 ? -5.691 -5.719 0.913 1 94.62 225 ARG A CA 1
ATOM 1724 C C . ARG A 1 225 ? -7.203 -5.637 0.71 1 94.62 225 ARG A C 1
ATOM 1726 O O . ARG A 1 225 ? -7.973 -5.82 1.656 1 94.62 225 ARG A O 1
ATOM 1733 N N . TYR A 1 226 ? -7.613 -5.426 -0.483 1 97.19 226 TYR A N 1
ATOM 1734 C CA . TYR A 1 226 ? -9.047 -5.328 -0.738 1 97.19 226 TYR A CA 1
ATOM 1735 C C . TYR A 1 226 ? -9.711 -6.691 -0.619 1 97.19 226 TYR A C 1
ATOM 1737 O O . TYR A 1 226 ? -10.805 -6.809 -0.058 1 97.19 226 TYR A O 1
ATOM 1745 N N . LEU A 1 227 ? -9.086 -7.738 -1.217 1 98.19 227 LEU A N 1
ATOM 1746 C CA . LEU A 1 227 ? -9.688 -9.07 -1.224 1 98.19 227 LEU A CA 1
ATOM 1747 C C . LEU A 1 227 ? -9.961 -9.547 0.198 1 98.19 227 LEU A C 1
ATOM 1749 O O . LEU A 1 227 ? -11.031 -10.094 0.483 1 98.19 227 LEU A O 1
ATOM 1753 N N . ILE A 1 228 ? -9.039 -9.328 1.065 1 97.25 228 ILE A N 1
ATOM 1754 C CA . ILE A 1 228 ? -9.18 -9.742 2.459 1 97.25 228 ILE A CA 1
ATOM 1755 C C . ILE A 1 228 ? -10.258 -8.898 3.137 1 97.25 228 ILE A C 1
ATOM 1757 O O . ILE A 1 228 ? -11.117 -9.43 3.848 1 97.25 228 ILE A O 1
ATOM 1761 N N . SER A 1 229 ? -10.203 -7.578 2.928 1 97.12 229 SER A N 1
ATOM 1762 C CA . SER A 1 229 ? -11.234 -6.691 3.451 1 97.12 229 SER A CA 1
ATOM 1763 C C . SER A 1 229 ? -12.625 -7.125 2.996 1 97.12 229 SER A C 1
ATOM 1765 O O . SER A 1 229 ? -13.547 -7.215 3.805 1 97.12 229 SER A O 1
ATOM 1767 N N . TRP A 1 230 ? -12.75 -7.379 1.711 1 97.75 230 TRP A N 1
ATOM 1768 C CA . TRP A 1 230 ? -14.031 -7.785 1.144 1 97.75 230 TRP A CA 1
ATOM 1769 C C . TRP A 1 230 ? -14.547 -9.055 1.808 1 97.75 230 TRP A C 1
ATOM 1771 O O . TRP A 1 230 ? -15.719 -9.141 2.178 1 97.75 230 TRP A O 1
ATOM 1781 N N . CYS A 1 231 ? -13.688 -10.023 1.95 1 97.69 231 CYS A N 1
ATOM 1782 C CA . CYS A 1 231 ? -14.094 -11.281 2.561 1 97.69 231 CYS A CA 1
ATOM 1783 C C . CYS A 1 231 ? -14.57 -11.07 3.994 1 97.69 231 CYS A C 1
ATOM 1785 O O . CYS A 1 231 ? -15.578 -11.641 4.414 1 97.69 231 CYS A O 1
ATOM 1787 N N . ARG A 1 232 ? -13.852 -10.273 4.746 1 94.94 232 ARG A N 1
ATOM 1788 C CA . ARG A 1 232 ? -14.234 -9.977 6.125 1 94.94 232 ARG A CA 1
ATOM 1789 C C . ARG A 1 232 ? -15.641 -9.391 6.188 1 94.94 232 ARG A C 1
ATOM 1791 O O . ARG A 1 232 ? -16.422 -9.75 7.066 1 94.94 232 ARG A O 1
ATOM 1798 N N . ARG A 1 233 ? -15.992 -8.594 5.266 1 95.62 233 ARG A N 1
ATOM 1799 C CA . ARG A 1 233 ? -17.188 -7.766 5.371 1 95.62 233 ARG A CA 1
ATOM 1800 C C . ARG A 1 233 ? -18.359 -8.414 4.664 1 95.62 233 ARG A C 1
ATOM 1802 O O . ARG A 1 233 ? -19.516 -8 4.848 1 95.62 233 ARG A O 1
ATOM 1809 N N . HIS A 1 234 ? -18.094 -9.414 3.836 1 95.69 234 HIS A N 1
ATOM 1810 C CA . HIS A 1 234 ? -19.172 -9.977 3.039 1 95.69 234 HIS A CA 1
ATOM 1811 C C . HIS A 1 234 ? -19.422 -11.438 3.398 1 95.69 234 HIS A C 1
ATOM 1813 O O . HIS A 1 234 ? -19.766 -12.242 2.529 1 95.69 234 HIS A O 1
ATOM 1819 N N . GLY A 1 235 ? -19.172 -11.781 4.648 1 92.88 235 GLY A N 1
ATOM 1820 C CA . GLY A 1 235 ? -19.578 -13.07 5.172 1 92.88 235 GLY A CA 1
ATOM 1821 C C . GLY A 1 235 ? -18.609 -14.188 4.836 1 92.88 235 GLY A C 1
ATOM 1822 O O . GLY A 1 235 ? -18.969 -15.367 4.918 1 92.88 235 GLY A O 1
ATOM 1823 N N . HIS A 1 236 ? -17.391 -13.883 4.379 1 95.88 236 HIS A N 1
ATOM 1824 C CA . HIS A 1 236 ? -16.406 -14.891 4.004 1 95.88 236 HIS A CA 1
ATOM 1825 C C . HIS A 1 236 ? -15.18 -14.828 4.902 1 95.88 236 HIS A C 1
ATOM 1827 O O . HIS A 1 236 ? -14.055 -15.062 4.445 1 95.88 236 HIS A O 1
ATOM 1833 N N . ALA A 1 237 ? -15.328 -14.438 6.105 1 94.69 237 ALA A N 1
ATOM 1834 C CA . ALA A 1 237 ? -14.219 -14.305 7.047 1 94.69 237 ALA A CA 1
ATOM 1835 C C . ALA A 1 237 ? -13.578 -15.664 7.332 1 94.69 237 ALA A C 1
ATOM 1837 O O . ALA A 1 237 ? -12.406 -15.742 7.703 1 94.69 237 ALA A O 1
ATOM 1838 N N . ASP A 1 238 ? -14.352 -16.75 7.191 1 95.06 238 ASP A N 1
ATOM 1839 C CA . ASP A 1 238 ? -13.867 -18.094 7.457 1 95.06 238 ASP A CA 1
ATOM 1840 C C . ASP A 1 238 ? -12.688 -18.453 6.555 1 95.06 238 ASP A C 1
ATOM 1842 O O . ASP A 1 238 ? -11.789 -19.188 6.961 1 95.06 238 ASP A O 1
ATOM 1846 N N . VAL A 1 239 ? -12.609 -17.891 5.359 1 96.31 239 VAL A N 1
ATOM 1847 C CA . VAL A 1 239 ? -11.562 -18.25 4.41 1 96.31 239 VAL A CA 1
ATOM 1848 C C . VAL A 1 239 ? -10.25 -17.594 4.82 1 96.31 239 VAL A C 1
ATOM 1850 O O . VAL A 1 239 ? -9.18 -17.969 4.324 1 96.31 239 VAL A O 1
ATOM 1853 N N . LEU A 1 240 ? -10.32 -16.594 5.672 1 94.69 240 LEU A N 1
ATOM 1854 C CA . LEU A 1 240 ? -9.141 -15.828 6.066 1 94.69 240 LEU A CA 1
ATOM 1855 C C . LEU A 1 240 ? -8.422 -16.5 7.227 1 94.69 240 LEU A C 1
ATOM 1857 O O . LEU A 1 240 ? -7.273 -16.172 7.531 1 94.69 240 LEU A O 1
ATOM 1861 N N . GLY A 1 241 ? -8.891 -17.625 7.801 1 83.5 241 GLY A N 1
ATOM 1862 C CA . GLY A 1 241 ? -8.273 -18.359 8.891 1 83.5 241 GLY A CA 1
ATOM 1863 C C . GLY A 1 241 ? -8.344 -17.641 10.219 1 83.5 241 GLY A C 1
ATOM 1864 O O . GLY A 1 241 ? -7.773 -18.094 11.211 1 83.5 241 GLY A O 1
ATOM 1865 N N . VAL A 1 242 ? -8.633 -16.391 10.32 1 63.16 242 VAL A N 1
ATOM 1866 C CA . VAL A 1 242 ? -8.695 -15.719 11.617 1 63.16 242 VAL A CA 1
ATOM 1867 C C . VAL A 1 242 ? -9.977 -16.125 12.344 1 63.16 242 VAL A C 1
ATOM 1869 O O . VAL A 1 242 ? -11.055 -16.141 11.75 1 63.16 242 VAL A O 1
ATOM 1872 N N . THR A 1 243 ? -9.898 -17.109 13.18 1 46.38 243 THR A N 1
ATOM 1873 C CA . THR A 1 243 ? -11.047 -17.453 14.023 1 46.38 243 THR A CA 1
ATOM 1874 C C . THR A 1 243 ? -11.711 -16.188 14.562 1 46.38 243 THR A C 1
ATOM 1876 O O . THR A 1 243 ? -11.094 -15.422 15.312 1 46.38 243 THR A O 1
ATOM 1879 N N . THR A 1 244 ? -12.328 -15.5 13.867 1 39.06 244 THR A N 1
ATOM 1880 C CA . THR A 1 244 ? -13.133 -14.422 14.414 1 39.06 244 THR A CA 1
ATOM 1881 C C . THR A 1 244 ? -14.07 -14.938 15.5 1 39.06 244 THR A C 1
ATOM 1883 O O . THR A 1 244 ? -14.914 -15.797 15.242 1 39.06 244 THR A O 1
ATOM 1886 N N . GLU A 1 245 ? -13.688 -15.125 16.719 1 29.7 245 GLU A N 1
ATOM 1887 C CA . GLU A 1 245 ? -14.711 -15.266 17.75 1 29.7 245 GLU A CA 1
ATOM 1888 C C . GLU A 1 245 ? -15.742 -14.141 17.656 1 29.7 245 GLU A C 1
ATOM 1890 O O . GLU A 1 245 ? -15.383 -12.961 17.734 1 29.7 245 GLU A O 1
ATOM 1895 N N . ALA A 1 246 ? -16.828 -14.25 17.031 1 33.91 246 ALA A N 1
ATOM 1896 C CA . ALA A 1 246 ? -17.969 -13.359 17.203 1 33.91 246 ALA A CA 1
ATOM 1897 C C . ALA A 1 246 ? -18.297 -13.156 18.688 1 33.91 246 ALA A C 1
ATOM 1899 O O . ALA A 1 246 ? -18.219 -14.094 19.484 1 33.91 246 ALA A O 1
ATOM 1900 N N . PRO A 1 247 ? -18.141 -11.945 19.172 1 32.16 247 PRO A N 1
ATOM 1901 C CA . PRO A 1 247 ? -18.688 -11.836 20.531 1 32.16 247 PRO A CA 1
ATOM 1902 C C . PRO A 1 247 ? -20.062 -12.484 20.672 1 32.16 247 PRO A C 1
ATOM 1904 O O . PRO A 1 247 ? -20.922 -12.32 19.797 1 32.16 247 PRO A O 1
ATOM 1907 N N . GLY A 1 248 ? -20.094 -13.711 21.125 1 27.53 248 GLY A N 1
ATOM 1908 C CA . GLY A 1 248 ? -21.359 -14.242 21.609 1 27.53 248 GLY A CA 1
ATOM 1909 C C . GLY A 1 248 ? -22.203 -13.203 22.312 1 27.53 248 GLY A C 1
ATOM 1910 O O . GLY A 1 248 ? -21.719 -12.484 23.188 1 27.53 248 GLY A O 1
ATOM 1911 N N . HIS A 1 249 ? -23.172 -12.648 21.672 1 25.98 249 HIS A N 1
ATOM 1912 C CA . HIS A 1 249 ? -24.281 -11.914 22.25 1 25.98 249 HIS A CA 1
ATOM 1913 C C . HIS A 1 249 ? -24.859 -12.656 23.453 1 25.98 249 HIS A C 1
ATOM 1915 O O . HIS A 1 249 ? -25.547 -13.664 23.281 1 25.98 249 HIS A O 1
ATOM 1921 N N . THR A 1 250 ? -24.109 -12.875 24.578 1 24.42 250 THR A N 1
ATOM 1922 C CA . THR A 1 250 ? -24.938 -13.195 25.719 1 24.42 250 THR A CA 1
ATOM 1923 C C . THR A 1 250 ? -25.922 -12.062 26 1 24.42 250 THR A C 1
ATOM 1925 O O . THR A 1 250 ? -25.531 -10.977 26.422 1 24.42 250 THR A O 1
ATOM 1928 N N . TRP A 1 251 ? -26.984 -12 25.203 1 21.88 251 TRP A N 1
ATOM 1929 C CA . TRP A 1 251 ? -28.203 -11.32 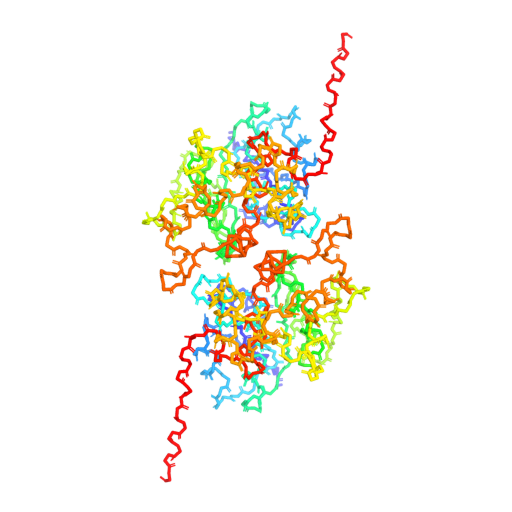25.625 1 21.88 251 TRP A CA 1
ATOM 1930 C C . TRP A 1 251 ? -28.688 -11.852 26.969 1 21.88 251 TRP A C 1
ATOM 1932 O O . TRP A 1 251 ? -28.969 -13.047 27.094 1 21.88 251 TRP A O 1
ATOM 1942 N N . GLY A 1 252 ? -28.062 -11.547 28.125 1 21.98 252 GLY A N 1
ATOM 1943 C CA . GLY A 1 252 ? -28.844 -11.695 29.344 1 21.98 252 GLY A CA 1
ATOM 1944 C C . GLY A 1 252 ? -30.25 -11.117 29.234 1 21.98 252 GLY A C 1
ATOM 1945 O O . GLY A 1 252 ? -30.438 -10.039 28.656 1 21.98 252 GLY A O 1
ATOM 1946 N N . GLY A 1 253 ? -31.344 -12.047 29.422 1 23.14 253 GLY A N 1
ATOM 1947 C CA . GLY A 1 253 ? -32.656 -11.828 29.969 1 23.14 253 GLY A CA 1
ATOM 1948 C C . GLY A 1 253 ? -32.656 -11.125 31.312 1 23.14 253 GLY A C 1
ATOM 1949 O O . GLY A 1 253 ? -31.641 -11.141 32 1 23.14 253 GLY A O 1
ATOM 1950 N N . MET B 1 1 ? 25.812 35.719 10.359 1 32.59 1 MET B N 1
ATOM 1951 C CA . MET B 1 1 ? 25.5 35.094 9.078 1 32.59 1 MET B CA 1
ATOM 1952 C C . MET B 1 1 ? 24.422 34.031 9.242 1 32.59 1 MET B C 1
ATOM 1954 O O . MET B 1 1 ? 24.688 32.969 9.797 1 32.59 1 MET B O 1
ATOM 1958 N N . ASP B 1 2 ? 23.266 34.188 9.68 1 43.56 2 ASP B N 1
ATOM 1959 C CA . ASP B 1 2 ? 22.078 33.406 10.016 1 43.56 2 ASP B CA 1
ATOM 1960 C C . ASP B 1 2 ? 21.766 32.375 8.93 1 43.56 2 ASP B C 1
ATOM 1962 O O . ASP B 1 2 ? 21.328 32.75 7.836 1 43.56 2 ASP B O 1
ATOM 1966 N N . HIS B 1 3 ? 22.703 31.438 8.484 1 60.69 3 HIS B N 1
ATOM 1967 C CA . HIS B 1 3 ? 22.828 30.531 7.348 1 60.69 3 HIS B CA 1
ATOM 1968 C C . HIS B 1 3 ? 21.531 29.75 7.129 1 60.69 3 HIS B C 1
ATOM 1970 O O . HIS B 1 3 ? 21.078 29.016 8.016 1 60.69 3 HIS B O 1
ATOM 1976 N N . SER B 1 4 ? 20.734 30.25 6.195 1 86.75 4 SER B N 1
ATOM 1977 C CA . SER B 1 4 ? 19.375 29.781 5.891 1 86.75 4 SER B CA 1
ATOM 1978 C C . SER B 1 4 ? 19.406 28.359 5.344 1 86.75 4 SER B C 1
ATOM 1980 O O . SER B 1 4 ? 20.188 28.047 4.445 1 86.75 4 SER B O 1
ATOM 1982 N N . LEU B 1 5 ? 18.812 27.484 6.047 1 92.81 5 LEU B N 1
ATOM 1983 C CA . LEU B 1 5 ? 18.656 26.078 5.691 1 92.81 5 LEU B CA 1
ATOM 1984 C C . LEU B 1 5 ? 18.078 25.938 4.293 1 92.81 5 LEU B C 1
ATOM 1986 O O . LEU B 1 5 ? 17.156 26.672 3.924 1 92.81 5 LEU B O 1
ATOM 1990 N N . ARG B 1 6 ? 18.75 25.203 3.453 1 95.5 6 ARG B N 1
ATOM 1991 C CA . ARG B 1 6 ? 18.188 24.828 2.158 1 95.5 6 ARG B CA 1
ATOM 1992 C C . ARG B 1 6 ? 17.609 23.422 2.189 1 95.5 6 ARG B C 1
ATOM 1994 O O . ARG B 1 6 ? 18.344 22.453 2.453 1 95.5 6 ARG B O 1
ATOM 2001 N N . ILE B 1 7 ? 16.375 23.297 1.856 1 96.81 7 ILE B N 1
ATOM 2002 C CA . ILE B 1 7 ? 15.656 22.031 2.01 1 96.81 7 ILE B CA 1
ATOM 2003 C C . ILE B 1 7 ? 15.031 21.625 0.676 1 96.81 7 ILE B C 1
ATOM 2005 O O . ILE B 1 7 ? 14.438 22.469 -0.015 1 96.81 7 ILE B O 1
ATOM 2009 N N . LEU B 1 8 ? 15.242 20.422 0.239 1 97.62 8 LEU B N 1
ATOM 2010 C CA . LEU B 1 8 ? 14.523 19.859 -0.896 1 97.62 8 LEU B CA 1
ATOM 2011 C C . LEU B 1 8 ? 13.438 18.891 -0.424 1 97.62 8 LEU B C 1
ATOM 2013 O O . LEU B 1 8 ? 13.719 17.969 0.338 1 97.62 8 LEU B O 1
ATOM 2017 N N . VAL B 1 9 ? 12.258 19.109 -0.811 1 96.56 9 VAL B N 1
ATOM 2018 C CA . VAL B 1 9 ? 11.148 18.188 -0.589 1 96.56 9 VAL B CA 1
ATOM 2019 C C . VAL B 1 9 ? 10.859 17.406 -1.869 1 96.56 9 VAL B C 1
ATOM 2021 O O . VAL B 1 9 ? 10.266 17.938 -2.809 1 96.56 9 VAL B O 1
ATOM 2024 N N . ALA B 1 10 ? 11.32 16.172 -1.894 1 96.81 10 ALA B N 1
ATOM 2025 C CA . ALA B 1 10 ? 11.062 15.281 -3.018 1 96.81 10 ALA B CA 1
ATOM 2026 C C . ALA B 1 10 ? 9.812 14.438 -2.768 1 96.81 10 ALA B C 1
ATOM 2028 O O . ALA B 1 10 ? 9.891 13.383 -2.129 1 96.81 10 ALA B O 1
ATOM 2029 N N . SER B 1 11 ? 8.727 14.844 -3.277 1 93.88 11 SER B N 1
ATOM 2030 C CA . SER B 1 11 ? 7.418 14.242 -3.029 1 93.88 11 SER B CA 1
ATOM 2031 C C . SER B 1 11 ? 6.395 14.695 -4.066 1 93.88 11 SER B C 1
ATOM 2033 O O . SER B 1 11 ? 6.359 15.867 -4.445 1 93.88 11 SER B O 1
ATOM 2035 N N . PRO B 1 12 ? 5.559 13.695 -4.547 1 89.31 12 PRO B N 1
ATOM 2036 C CA . PRO B 1 12 ? 4.453 14.125 -5.406 1 89.31 12 PRO B CA 1
ATOM 2037 C C . PRO B 1 12 ? 3.594 15.211 -4.762 1 89.31 12 PRO B C 1
ATOM 2039 O O . PRO B 1 12 ? 2.922 15.969 -5.461 1 89.31 12 PRO B O 1
ATOM 2042 N N . LEU B 1 13 ? 3.705 15.344 -3.424 1 84.69 13 LEU B N 1
ATOM 2043 C CA . LEU B 1 13 ? 2.918 16.328 -2.689 1 84.69 13 LEU B CA 1
ATOM 2044 C C . LEU B 1 13 ? 3.789 17.5 -2.248 1 84.69 13 LEU B C 1
ATOM 2046 O O . LEU B 1 13 ? 3.451 18.203 -1.296 1 84.69 13 LEU B O 1
ATOM 2050 N N . GLY B 1 14 ? 4.809 17.625 -2.904 1 87.5 14 GLY B N 1
ATOM 2051 C CA . GLY B 1 14 ? 5.75 18.672 -2.541 1 87.5 14 GLY B CA 1
ATOM 2052 C C . GLY B 1 14 ? 5.117 20.047 -2.475 1 87.5 14 GLY B C 1
ATOM 2053 O O . GLY B 1 14 ? 5.457 20.844 -1.604 1 87.5 14 GLY B O 1
ATOM 2054 N N . ARG B 1 15 ? 4.145 20.312 -3.291 1 83.94 15 ARG B N 1
ATOM 2055 C CA . ARG B 1 15 ? 3.496 21.609 -3.375 1 83.94 15 ARG B CA 1
ATOM 2056 C C . ARG B 1 15 ? 2.717 21.922 -2.102 1 83.94 15 ARG B C 1
ATOM 2058 O O . ARG B 1 15 ? 2.516 23.094 -1.758 1 83.94 15 ARG B O 1
ATOM 2065 N N . ILE B 1 16 ? 2.355 20.922 -1.429 1 80.12 16 ILE B N 1
ATOM 2066 C CA . ILE B 1 16 ? 1.581 21.078 -0.203 1 80.12 16 ILE B CA 1
ATOM 2067 C C . ILE B 1 16 ? 2.516 21.047 1.005 1 80.12 16 ILE B C 1
ATOM 2069 O O . ILE B 1 16 ? 2.367 21.859 1.928 1 80.12 16 ILE B O 1
ATOM 2073 N N . VAL B 1 17 ? 3.504 20.219 0.97 1 86.06 17 VAL B N 1
ATOM 2074 C CA . VAL B 1 17 ? 4.375 19.984 2.117 1 86.06 17 VAL B CA 1
ATOM 2075 C C . VAL B 1 17 ? 5.391 21.109 2.244 1 86.06 17 VAL B C 1
ATOM 2077 O O . VAL B 1 17 ? 5.68 21.578 3.35 1 86.06 17 VAL B O 1
ATOM 2080 N N . ALA B 1 18 ? 5.809 21.578 1.142 1 91.25 18 ALA B N 1
ATOM 2081 C CA . ALA B 1 18 ? 6.875 22.578 1.142 1 91.25 18 ALA B CA 1
ATOM 2082 C C . ALA B 1 18 ? 6.422 23.859 1.83 1 91.25 18 ALA B C 1
ATOM 2084 O O . ALA B 1 18 ? 7.105 24.375 2.725 1 91.25 18 ALA B O 1
ATOM 2085 N N . PRO B 1 19 ? 5.27 24.375 1.502 1 87.12 19 PRO B N 1
ATOM 2086 C CA . PRO B 1 19 ? 4.812 25.562 2.205 1 87.12 19 PRO B CA 1
ATOM 2087 C C . PRO B 1 19 ? 4.629 25.344 3.703 1 87.12 19 PRO B C 1
ATOM 2089 O O . PRO B 1 19 ? 4.863 26.25 4.504 1 87.12 19 PRO B O 1
ATOM 2092 N N . ALA B 1 20 ? 4.215 24.203 4.078 1 86.38 20 ALA B N 1
ATOM 2093 C CA . ALA B 1 20 ? 4.043 23.891 5.496 1 86.38 20 ALA B CA 1
ATOM 2094 C C . ALA B 1 20 ? 5.379 23.922 6.227 1 86.38 20 ALA B C 1
ATOM 2096 O O . ALA B 1 20 ? 5.477 24.438 7.34 1 86.38 20 ALA B O 1
ATOM 2097 N N . ILE B 1 21 ? 6.352 23.391 5.605 1 91.56 21 ILE B N 1
ATOM 2098 C CA . ILE B 1 21 ? 7.695 23.406 6.176 1 91.56 21 ILE B CA 1
ATOM 2099 C C . ILE B 1 21 ? 8.195 24.844 6.266 1 91.56 21 ILE B C 1
ATOM 2101 O O . ILE B 1 21 ? 8.766 25.25 7.285 1 91.56 21 ILE B O 1
ATOM 2105 N N . LYS B 1 22 ? 7.926 25.594 5.242 1 91.94 22 LYS B N 1
ATOM 2106 C CA . LYS B 1 22 ? 8.359 26.984 5.191 1 91.94 22 LYS B CA 1
ATOM 2107 C C . LYS B 1 22 ? 7.719 27.797 6.316 1 91.94 22 LYS B C 1
ATOM 2109 O O . LYS B 1 22 ? 8.352 28.688 6.879 1 91.94 22 LYS B O 1
ATOM 2114 N N . SER B 1 23 ? 6.578 27.484 6.609 1 89.25 23 SER B N 1
ATOM 2115 C CA . SER B 1 23 ? 5.895 28.172 7.699 1 89.25 23 SER B CA 1
ATOM 2116 C C . SER B 1 23 ? 6.562 27.891 9.039 1 89.25 23 SER B C 1
ATOM 2118 O O . SER B 1 23 ? 6.625 28.766 9.906 1 89.25 23 SER B O 1
ATOM 2120 N N . GLU B 1 24 ? 7.023 26.719 9.266 1 89.5 24 GLU B N 1
ATOM 2121 C CA . GLU B 1 24 ? 7.691 26.328 10.5 1 89.5 24 GLU B CA 1
ATOM 2122 C C . GLU B 1 24 ? 9.133 26.812 10.531 1 89.5 24 GLU B C 1
ATOM 2124 O O . GLU B 1 24 ? 9.695 27.031 11.609 1 89.5 24 GLU B O 1
ATOM 2129 N N . LEU B 1 25 ? 9.703 26.938 9.328 1 93.88 25 LEU B N 1
ATOM 2130 C CA . LEU B 1 25 ? 11.086 27.375 9.172 1 93.88 25 LEU B CA 1
ATOM 2131 C C . LEU B 1 25 ? 11.18 28.547 8.211 1 93.88 25 LEU B C 1
ATOM 2133 O O . LEU B 1 25 ? 11.719 28.422 7.109 1 93.88 25 LEU B O 1
ATOM 2137 N N . PRO B 1 26 ? 10.828 29.719 8.68 1 92.94 26 PRO B N 1
ATOM 2138 C CA . PRO B 1 26 ? 10.672 30.875 7.781 1 92.94 26 PRO B CA 1
ATOM 2139 C C . PRO B 1 26 ? 11.984 31.297 7.141 1 92.94 26 PRO B C 1
ATOM 2141 O O . PRO B 1 26 ? 11.984 31.859 6.039 1 92.94 26 PRO B O 1
ATOM 2144 N N . ALA B 1 27 ? 13.039 31.031 7.727 1 94.31 27 ALA B N 1
ATOM 2145 C CA . ALA B 1 27 ? 14.328 31.469 7.215 1 94.31 27 ALA B CA 1
ATOM 2146 C C . ALA B 1 27 ? 14.875 30.5 6.176 1 94.31 27 ALA B C 1
ATOM 2148 O O . ALA B 1 27 ? 15.828 30.828 5.457 1 94.31 27 ALA B O 1
ATOM 2149 N N . ALA B 1 28 ? 14.273 29.359 6.074 1 95.19 28 ALA B N 1
ATOM 2150 C CA . ALA B 1 28 ? 14.797 28.312 5.188 1 95.19 28 ALA B CA 1
ATOM 2151 C C . ALA B 1 28 ? 14.352 28.547 3.748 1 95.19 28 ALA B C 1
ATOM 2153 O O . ALA B 1 28 ? 13.32 29.188 3.506 1 95.19 28 ALA B O 1
ATOM 2154 N N . THR B 1 29 ? 15.203 28.172 2.838 1 94.69 29 THR B N 1
ATOM 2155 C CA . THR B 1 29 ? 14.789 28.016 1.449 1 94.69 29 THR B CA 1
ATOM 2156 C C . THR B 1 29 ? 14.266 26.594 1.208 1 94.69 29 THR B C 1
ATOM 2158 O O . THR B 1 29 ? 14.969 25.625 1.458 1 94.69 29 THR B O 1
ATOM 2161 N N . VAL B 1 30 ? 13.078 26.516 0.779 1 95.44 30 VAL B N 1
ATOM 2162 C CA . VAL B 1 30 ? 12.461 25.203 0.575 1 95.44 30 VAL B CA 1
ATOM 2163 C C . VAL B 1 30 ? 12.078 25.047 -0.894 1 95.44 30 VAL B C 1
ATOM 2165 O O . VAL B 1 30 ? 11.289 25.828 -1.429 1 95.44 30 VAL B O 1
ATOM 2168 N N . GLU B 1 31 ? 12.695 24.156 -1.561 1 95.19 31 GLU B N 1
ATOM 2169 C CA . GLU B 1 31 ? 12.352 23.734 -2.92 1 95.19 31 GLU B CA 1
ATOM 2170 C C . GLU B 1 31 ? 11.633 22.391 -2.926 1 95.19 31 GLU B C 1
ATOM 2172 O O . GLU B 1 31 ? 11.727 21.641 -1.96 1 95.19 31 GLU B O 1
ATOM 2177 N N . PHE B 1 32 ? 10.875 22.141 -3.969 1 94.69 32 PHE B N 1
ATOM 2178 C CA . PHE B 1 32 ? 10.211 20.844 -4.02 1 94.69 32 PHE B CA 1
ATOM 2179 C C . PHE B 1 32 ? 10.32 20.234 -5.414 1 94.69 32 PHE B C 1
ATOM 2181 O O . PHE B 1 32 ? 10.57 20.938 -6.391 1 94.69 32 PHE B O 1
ATOM 2188 N N . ALA B 1 33 ? 10.289 18.938 -5.535 1 95.88 33 ALA B N 1
ATOM 2189 C CA . ALA B 1 33 ? 10.297 18.125 -6.746 1 95.88 33 ALA B CA 1
ATOM 2190 C C . ALA B 1 33 ? 9.211 17.047 -6.699 1 95.88 33 ALA B C 1
ATOM 2192 O O . ALA B 1 33 ? 9.234 16.172 -5.84 1 95.88 33 ALA B O 1
ATOM 2193 N N . GLU B 1 34 ? 8.32 17.062 -7.668 1 93.31 34 GLU B N 1
ATOM 2194 C CA . GLU B 1 34 ? 7.109 16.25 -7.574 1 93.31 34 GLU B CA 1
ATOM 2195 C C . GLU B 1 34 ? 7.219 14.992 -8.43 1 93.31 34 GLU B C 1
ATOM 2197 O O . GLU B 1 34 ? 6.277 14.195 -8.508 1 93.31 34 GLU B O 1
ATOM 2202 N N . ASN B 1 35 ? 8.289 14.875 -9.133 1 93.44 35 ASN B N 1
ATOM 2203 C CA . ASN B 1 35 ? 8.547 13.695 -9.953 1 93.44 35 ASN B CA 1
ATOM 2204 C C . ASN B 1 35 ? 10.039 13.5 -10.203 1 93.44 35 ASN B C 1
ATOM 2206 O O . ASN B 1 35 ? 10.852 14.328 -9.781 1 93.44 35 ASN B O 1
ATOM 2210 N N . SER B 1 36 ? 10.336 12.453 -10.844 1 94.56 36 SER B N 1
ATOM 2211 C CA . SER B 1 36 ? 11.727 12.062 -11.062 1 94.56 36 SER B CA 1
ATOM 2212 C C . SER B 1 36 ? 12.484 13.148 -11.82 1 94.56 36 SER B C 1
ATOM 2214 O O . SER B 1 36 ? 13.617 13.484 -11.461 1 94.56 36 SER B O 1
ATOM 2216 N N . ASP B 1 37 ? 11.898 13.656 -12.836 1 94.81 37 ASP B N 1
ATOM 2217 C CA . ASP B 1 37 ? 12.562 14.688 -13.633 1 94.81 37 ASP B CA 1
ATOM 2218 C C . ASP B 1 37 ? 12.859 15.93 -12.797 1 94.81 37 ASP B C 1
ATOM 2220 O O . ASP B 1 37 ? 13.945 16.5 -12.883 1 94.81 37 ASP B O 1
ATOM 2224 N N . ALA B 1 38 ? 11.891 16.297 -12.039 1 95.44 38 ALA B N 1
ATOM 2225 C CA . ALA B 1 38 ? 12.062 17.469 -11.18 1 95.44 38 ALA B CA 1
ATOM 2226 C C . ALA B 1 38 ? 13.156 17.234 -10.148 1 95.44 38 ALA B C 1
ATOM 2228 O O . ALA B 1 38 ? 13.93 18.141 -9.828 1 95.44 38 ALA B O 1
ATOM 2229 N N . VAL B 1 39 ? 13.227 16 -9.602 1 96.69 39 VAL B N 1
ATOM 2230 C CA . VAL B 1 39 ? 14.266 15.656 -8.633 1 96.69 39 VAL B CA 1
ATOM 2231 C C . VAL B 1 39 ? 15.641 15.82 -9.281 1 96.69 39 VAL B C 1
ATOM 2233 O O . VAL B 1 39 ? 16.531 16.469 -8.703 1 96.69 39 VAL B O 1
ATOM 2236 N N . ARG B 1 40 ? 15.789 15.367 -10.43 1 95.94 40 ARG B N 1
ATOM 2237 C CA . ARG B 1 40 ? 17.062 15.469 -11.133 1 95.94 40 ARG B CA 1
ATOM 2238 C C . ARG B 1 40 ? 17.406 16.922 -11.422 1 95.94 40 ARG B C 1
ATOM 2240 O O . ARG B 1 40 ? 18.547 17.344 -11.227 1 95.94 40 ARG B O 1
ATOM 2247 N N . ARG B 1 41 ? 16.438 17.641 -11.812 1 95.44 41 ARG B N 1
ATOM 2248 C CA . ARG B 1 41 ? 16.656 19.047 -12.117 1 95.44 41 ARG B CA 1
ATOM 2249 C C . ARG B 1 41 ? 17.094 19.812 -10.875 1 95.44 41 ARG B C 1
ATOM 2251 O O . ARG B 1 41 ? 17.953 20.703 -10.961 1 95.44 41 ARG B O 1
ATOM 2258 N N . GLN B 1 42 ? 16.5 19.453 -9.758 1 95.12 42 GLN B N 1
ATOM 2259 C CA . GLN B 1 42 ? 16.797 20.172 -8.523 1 95.12 42 GLN B CA 1
ATOM 2260 C C . GLN B 1 42 ? 18.188 19.797 -7.992 1 95.12 42 GLN B C 1
ATOM 2262 O O . GLN B 1 42 ? 18.828 20.594 -7.301 1 95.12 42 GLN B O 1
ATOM 2267 N N . ILE B 1 43 ? 18.641 18.625 -8.289 1 94.5 43 ILE B N 1
ATOM 2268 C CA . ILE B 1 43 ? 19.844 18.109 -7.668 1 94.5 43 ILE B CA 1
ATOM 2269 C C . ILE B 1 43 ? 21.031 18.312 -8.609 1 94.5 43 ILE B C 1
ATOM 2271 O O . ILE B 1 43 ? 22.109 18.734 -8.172 1 94.5 43 ILE B O 1
ATOM 2275 N N . LEU B 1 44 ? 20.781 18.062 -9.875 1 89.88 44 LEU B N 1
ATOM 2276 C CA . LEU B 1 44 ? 21.875 18.109 -10.828 1 89.88 44 LEU B CA 1
ATOM 2277 C C . LEU B 1 44 ? 22.281 19.562 -11.117 1 89.88 44 LEU B C 1
ATOM 2279 O O . LEU B 1 44 ? 21.438 20.375 -11.523 1 89.88 44 LEU B O 1
ATOM 2283 N N . GLY B 1 45 ? 23.453 19.875 -10.945 1 79.56 45 GLY B N 1
ATOM 2284 C CA . GLY B 1 45 ? 24.047 21.141 -11.328 1 79.56 45 GLY B CA 1
ATOM 2285 C C . GLY B 1 45 ? 23.625 22.297 -10.43 1 79.56 45 GLY B C 1
ATOM 2286 O O . GLY B 1 45 ? 23.672 23.453 -10.828 1 79.56 45 GLY B O 1
ATOM 2287 N N . ARG B 1 46 ? 23.078 22 -9.25 1 80.31 46 ARG B N 1
ATOM 2288 C CA . ARG B 1 46 ? 22.656 23.031 -8.312 1 80.31 46 ARG B CA 1
ATOM 2289 C C . ARG B 1 46 ? 23.422 22.938 -7.004 1 80.31 46 ARG B C 1
ATOM 2291 O O . ARG B 1 46 ? 24.281 22.062 -6.844 1 80.31 46 ARG B O 1
ATOM 2298 N N . VAL B 1 47 ? 23.172 23.922 -6.238 1 81 47 VAL B N 1
ATOM 2299 C CA . VAL B 1 47 ? 23.797 23.953 -4.918 1 81 47 VAL B CA 1
ATOM 2300 C C . VAL B 1 47 ? 23.234 22.828 -4.055 1 81 47 VAL B C 1
ATOM 2302 O O . VAL B 1 47 ? 22.109 22.359 -4.289 1 81 47 VAL B O 1
ATOM 2305 N N . ARG B 1 48 ? 24.078 22.484 -3.115 1 89.19 48 ARG B N 1
ATOM 2306 C CA . ARG B 1 48 ? 23.734 21.359 -2.25 1 89.19 48 ARG B CA 1
ATOM 2307 C C . ARG B 1 48 ? 22.625 21.734 -1.271 1 89.19 48 ARG B C 1
ATOM 2309 O O . ARG B 1 48 ? 22.547 22.875 -0.834 1 89.19 48 ARG B O 1
ATOM 2316 N N . PHE B 1 49 ? 21.844 20.766 -1.01 1 95.31 49 PHE B N 1
ATOM 2317 C CA . PHE B 1 49 ? 20.844 20.906 0.032 1 95.31 49 PHE B CA 1
ATOM 2318 C C . PHE B 1 49 ? 21.391 20.484 1.387 1 95.31 49 PHE B C 1
ATOM 2320 O O . PHE B 1 49 ? 22.234 19.578 1.465 1 95.31 49 PHE B O 1
ATOM 2327 N N . ASP B 1 50 ? 20.953 21.219 2.377 1 95.62 50 ASP B N 1
ATOM 2328 C CA . ASP B 1 50 ? 21.328 20.844 3.738 1 95.62 50 ASP B CA 1
ATOM 2329 C C . ASP B 1 50 ? 20.562 19.609 4.203 1 95.62 50 ASP B C 1
ATOM 2331 O O . ASP B 1 50 ? 21.047 18.844 5.035 1 95.62 50 ASP B O 1
ATOM 2335 N N . VAL B 1 51 ? 19.344 19.484 3.711 1 97.56 51 VAL B N 1
ATOM 2336 C CA . VAL B 1 51 ? 18.484 18.344 4.039 1 97.56 51 VAL B CA 1
ATOM 2337 C C . VAL B 1 51 ? 17.578 18.031 2.854 1 97.56 51 VAL B C 1
ATOM 2339 O O . VAL B 1 51 ? 17.062 18.938 2.201 1 97.56 51 VAL B O 1
ATOM 2342 N N . VAL B 1 52 ? 17.406 16.797 2.58 1 97.75 52 VAL B N 1
ATOM 2343 C CA . VAL B 1 52 ? 16.453 16.312 1.595 1 97.75 52 VAL B CA 1
ATOM 2344 C C . VAL B 1 52 ? 15.367 15.492 2.289 1 97.75 52 VAL B C 1
ATOM 2346 O O . VAL B 1 52 ? 15.68 14.57 3.053 1 97.75 52 VAL B O 1
ATOM 2349 N N . ILE B 1 53 ? 14.164 15.875 2.115 1 97.56 53 ILE B N 1
ATOM 2350 C CA . ILE B 1 53 ? 13.008 15.102 2.549 1 97.56 53 ILE B CA 1
ATOM 2351 C C . ILE B 1 53 ? 12.406 14.359 1.356 1 97.56 53 ILE B C 1
ATOM 2353 O O . ILE B 1 53 ? 12.094 14.969 0.33 1 97.56 53 ILE B O 1
ATOM 2357 N N . ALA B 1 54 ? 12.273 13.055 1.478 1 97.25 54 ALA B N 1
ATOM 2358 C CA . ALA B 1 54 ? 11.727 12.281 0.367 1 97.25 54 ALA B CA 1
ATOM 2359 C C . ALA B 1 54 ? 10.68 11.281 0.854 1 97.25 54 ALA B C 1
ATOM 2361 O O . ALA B 1 54 ? 10.859 10.641 1.896 1 97.25 54 ALA B O 1
ATOM 2362 N N . ASP B 1 55 ? 9.578 11.188 0.12 1 94.5 55 ASP B N 1
ATOM 2363 C CA . ASP B 1 55 ? 8.633 10.109 0.393 1 94.5 55 ASP B CA 1
ATOM 2364 C C . ASP B 1 55 ? 9.25 8.742 0.107 1 94.5 55 ASP B C 1
ATOM 2366 O O . ASP B 1 55 ? 9.852 8.539 -0.949 1 94.5 55 ASP B O 1
ATOM 2370 N N . LEU B 1 56 ? 9.062 7.91 1.054 1 95.12 56 LEU B N 1
ATOM 2371 C CA . LEU B 1 56 ? 9.578 6.562 0.849 1 95.12 56 LEU B CA 1
ATOM 2372 C C . LEU B 1 56 ? 8.859 5.871 -0.302 1 95.12 56 LEU B C 1
ATOM 2374 O O . LEU B 1 56 ? 9.5 5.305 -1.191 1 95.12 56 LEU B O 1
ATOM 2378 N N . VAL B 1 57 ? 7.57 5.832 -0.272 1 92.44 57 VAL B N 1
ATOM 2379 C CA . VAL B 1 57 ? 6.738 5.387 -1.386 1 92.44 57 VAL B CA 1
ATOM 2380 C C . VAL B 1 57 ? 6 6.578 -1.987 1 92.44 57 VAL B C 1
ATOM 2382 O O . VAL B 1 57 ? 5.328 7.324 -1.271 1 92.44 57 VAL B O 1
ATOM 2385 N N . TRP B 1 58 ? 6.184 6.789 -3.271 1 90.44 58 TRP B N 1
ATOM 2386 C CA . TRP B 1 58 ? 5.508 7.898 -3.932 1 90.44 58 TRP B CA 1
ATOM 2387 C C . TRP B 1 58 ? 4.051 7.559 -4.223 1 90.44 58 TRP B C 1
ATOM 2389 O O . TRP B 1 58 ? 3.764 6.648 -5.004 1 90.44 58 TRP B O 1
ATOM 2399 N N . ASN B 1 59 ? 3.236 8.258 -3.52 1 80.19 59 ASN B N 1
ATOM 2400 C CA . ASN B 1 59 ? 1.808 7.965 -3.521 1 80.19 59 ASN B CA 1
ATOM 2401 C C . ASN B 1 59 ? 1.112 8.57 -4.738 1 80.19 59 ASN B C 1
ATOM 2403 O O . ASN B 1 59 ? 0.224 9.414 -4.594 1 80.19 59 ASN B O 1
ATOM 2407 N N . HIS B 1 60 ? 1.465 8.25 -5.828 1 80.75 60 HIS B N 1
ATOM 2408 C CA . HIS B 1 60 ? 0.876 8.594 -7.121 1 80.75 60 HIS B CA 1
ATOM 2409 C C . HIS B 1 60 ? 0.833 7.379 -8.039 1 80.75 60 HIS B C 1
ATOM 2411 O O . HIS B 1 60 ? 1.852 6.719 -8.25 1 80.75 60 HIS B O 1
ATOM 2417 N N . PRO B 1 61 ? -0.312 7.121 -8.523 1 73.44 61 PRO B N 1
ATOM 2418 C CA . PRO B 1 61 ? -0.491 5.887 -9.289 1 73.44 61 PRO B CA 1
ATOM 2419 C C . PRO B 1 61 ? 0.52 5.742 -10.43 1 73.44 61 PRO B C 1
ATOM 2421 O O . PRO B 1 61 ? 0.997 4.641 -10.695 1 73.44 61 PRO B O 1
ATOM 2424 N N . GLU B 1 62 ? 0.949 6.844 -11.008 1 79.62 62 GLU B N 1
ATOM 2425 C CA . GLU B 1 62 ? 1.854 6.777 -12.148 1 79.62 62 GLU B CA 1
ATOM 2426 C C . GLU B 1 62 ? 3.309 6.676 -11.695 1 79.62 62 GLU B C 1
ATOM 2428 O O . GLU B 1 62 ? 4.188 6.332 -12.492 1 79.62 62 GLU B O 1
ATOM 2433 N N . LEU B 1 63 ? 3.498 6.934 -10.422 1 85.5 63 LEU B N 1
ATOM 2434 C CA . LEU B 1 63 ? 4.883 7.027 -9.977 1 85.5 63 LEU B CA 1
ATOM 2435 C C . LEU B 1 63 ? 5.211 5.918 -8.984 1 85.5 63 LEU B C 1
ATOM 2437 O O . LEU B 1 63 ? 6.383 5.594 -8.773 1 85.5 63 LEU B O 1
ATOM 2441 N N . GLU B 1 64 ? 4.27 5.316 -8.508 1 86.62 64 GLU B N 1
ATOM 2442 C CA . GLU B 1 64 ? 4.43 4.453 -7.34 1 86.62 64 GLU B CA 1
ATOM 2443 C C . GLU B 1 64 ? 5.375 3.293 -7.633 1 86.62 64 GLU B C 1
ATOM 2445 O O . GLU B 1 64 ? 6.051 2.793 -6.73 1 86.62 64 GLU B O 1
ATOM 2450 N N . PHE B 1 65 ? 5.461 2.912 -8.93 1 90.31 65 PHE B N 1
ATOM 2451 C CA . PHE B 1 65 ? 6.305 1.771 -9.266 1 90.31 65 PHE B CA 1
ATOM 2452 C C . PHE B 1 65 ? 7.547 2.219 -10.031 1 90.31 65 PHE B C 1
ATOM 2454 O O . PHE B 1 65 ? 8.422 1.407 -10.328 1 90.31 65 PHE B O 1
ATOM 2461 N N . THR B 1 66 ? 7.668 3.516 -10.281 1 93.25 66 THR B N 1
ATOM 2462 C CA . THR B 1 66 ? 8.742 3.947 -11.172 1 93.25 66 THR B CA 1
ATOM 2463 C C . THR B 1 66 ? 9.758 4.801 -10.422 1 93.25 66 THR B C 1
ATOM 2465 O O . THR B 1 66 ? 10.867 5.031 -10.914 1 93.25 66 THR B O 1
ATOM 2468 N N . PHE B 1 67 ? 9.328 5.301 -9.336 1 95.5 67 PHE B N 1
ATOM 2469 C CA . PHE B 1 67 ? 10.211 6.191 -8.586 1 95.5 67 PHE B CA 1
ATOM 2470 C C . PHE B 1 67 ? 9.836 6.199 -7.105 1 95.5 67 PHE B C 1
ATOM 2472 O O . PHE B 1 67 ? 8.656 6.16 -6.758 1 95.5 67 PHE B O 1
ATOM 2479 N N . ASP B 1 68 ? 10.828 6.172 -6.184 1 95.88 68 ASP B N 1
ATOM 2480 C CA . ASP B 1 68 ? 10.586 6.242 -4.746 1 95.88 68 ASP B CA 1
ATOM 2481 C C . ASP B 1 68 ? 11.742 6.926 -4.023 1 95.88 68 ASP B C 1
ATOM 2483 O O . ASP B 1 68 ? 12.625 7.512 -4.664 1 95.88 68 ASP B O 1
ATOM 2487 N N . GLY B 1 69 ? 11.641 6.969 -2.738 1 97.12 69 GLY B N 1
ATOM 2488 C CA . GLY B 1 69 ? 12.633 7.688 -1.951 1 97.12 69 GLY B CA 1
ATOM 2489 C C . GLY B 1 69 ? 14.039 7.148 -2.125 1 97.12 69 GLY B C 1
ATOM 2490 O O . GLY B 1 69 ? 15.016 7.895 -2.014 1 97.12 69 GLY B O 1
ATOM 2491 N N . LEU B 1 70 ? 14.164 5.871 -2.373 1 97.75 70 LEU B N 1
ATOM 2492 C CA . LEU B 1 70 ? 15.484 5.273 -2.557 1 97.75 70 LEU B CA 1
ATOM 2493 C C . LEU B 1 70 ? 16.094 5.695 -3.891 1 97.75 70 LEU B C 1
ATOM 2495 O O . LEU B 1 70 ? 17.312 5.828 -4.012 1 97.75 70 LEU B O 1
ATOM 2499 N N . ASP B 1 71 ? 15.258 5.91 -4.848 1 97.38 71 ASP B N 1
ATOM 2500 C CA . ASP B 1 71 ? 15.727 6.473 -6.113 1 97.38 71 ASP B CA 1
ATOM 2501 C C . ASP B 1 71 ? 16.297 7.875 -5.914 1 97.38 71 ASP B C 1
ATOM 2503 O O . ASP B 1 71 ? 17.266 8.258 -6.562 1 97.38 71 ASP B O 1
ATOM 2507 N N . VAL B 1 72 ? 15.633 8.641 -5.047 1 97.56 72 VAL B N 1
ATOM 2508 C CA . VAL B 1 72 ? 16.109 9.992 -4.758 1 97.56 72 VAL B CA 1
ATOM 2509 C C . VAL B 1 72 ? 17.547 9.93 -4.23 1 97.56 72 VAL B C 1
ATOM 2511 O O . VAL B 1 72 ? 18.406 10.711 -4.656 1 97.56 72 VAL B O 1
ATOM 2514 N N . ILE B 1 73 ? 17.797 9.047 -3.346 1 97.38 73 ILE B N 1
ATOM 2515 C CA . ILE B 1 73 ? 19.125 8.859 -2.77 1 97.38 73 ILE B CA 1
ATOM 2516 C C . ILE B 1 73 ? 20.109 8.5 -3.871 1 97.38 73 ILE B C 1
ATOM 2518 O O . ILE B 1 73 ? 21.234 9.008 -3.898 1 97.38 73 ILE B O 1
ATOM 2522 N N . ASP B 1 74 ? 19.719 7.641 -4.77 1 96.25 74 ASP B N 1
ATOM 2523 C CA . ASP B 1 74 ? 20.578 7.246 -5.871 1 96.25 74 ASP B CA 1
ATOM 2524 C C . ASP B 1 74 ? 20.938 8.445 -6.75 1 96.25 74 ASP B C 1
ATOM 2526 O O . ASP B 1 74 ? 22.062 8.57 -7.219 1 96.25 74 ASP B O 1
ATOM 2530 N N . VAL B 1 75 ? 19.969 9.32 -6.996 1 96.12 75 VAL B N 1
ATOM 2531 C CA . VAL B 1 75 ? 20.203 10.523 -7.781 1 96.12 75 VAL B CA 1
ATOM 2532 C C . VAL B 1 75 ? 21.25 11.398 -7.078 1 96.12 75 VAL B C 1
ATOM 2534 O O . VAL B 1 75 ? 22.141 11.953 -7.723 1 96.12 75 VAL B O 1
ATOM 2537 N N . LEU B 1 76 ? 21.094 11.539 -5.738 1 96.56 76 LEU B N 1
ATOM 2538 C CA . LEU B 1 76 ? 22.062 12.297 -4.965 1 96.56 76 LEU B CA 1
ATOM 2539 C C . LEU B 1 76 ? 23.469 11.727 -5.141 1 96.56 76 LEU B C 1
ATOM 2541 O O . LEU B 1 76 ? 24.422 12.484 -5.34 1 96.56 76 LEU B O 1
ATOM 2545 N N . HIS B 1 77 ? 23.562 10.445 -5.09 1 94 77 HIS B N 1
ATOM 2546 C CA . HIS B 1 77 ? 24.844 9.758 -5.246 1 94 77 HIS B CA 1
ATOM 2547 C C . HIS B 1 77 ? 25.422 9.961 -6.645 1 94 77 HIS B C 1
ATOM 2549 O O . HIS B 1 77 ? 26.594 10.305 -6.801 1 94 77 HIS B O 1
ATOM 2555 N N . GLU B 1 78 ? 24.594 9.75 -7.605 1 93 78 GLU B N 1
ATOM 2556 C CA . GLU B 1 78 ? 25 9.891 -9 1 93 78 GLU B CA 1
ATOM 2557 C C . GLU B 1 78 ? 25.531 11.297 -9.273 1 93 78 GLU B C 1
ATOM 2559 O O . GLU B 1 78 ? 26.469 11.477 -10.047 1 93 78 GLU B O 1
ATOM 2564 N N . ALA B 1 79 ? 24.922 12.227 -8.641 1 93.81 79 ALA B N 1
ATOM 2565 C CA . ALA B 1 79 ? 25.281 13.625 -8.867 1 93.81 79 ALA B CA 1
ATOM 2566 C C . ALA B 1 79 ? 26.422 14.062 -7.953 1 93.81 79 ALA B C 1
ATOM 2568 O O . ALA B 1 79 ? 26.891 15.195 -8.039 1 93.81 79 ALA B O 1
ATOM 2569 N N . ASN B 1 80 ? 26.859 13.211 -7.066 1 92.62 80 ASN B N 1
ATOM 2570 C CA . ASN B 1 80 ? 27.844 13.562 -6.059 1 92.62 80 ASN B CA 1
ATOM 2571 C C . ASN B 1 80 ? 27.438 14.797 -5.262 1 92.62 80 ASN B C 1
ATOM 2573 O O . ASN B 1 80 ? 28.219 15.734 -5.113 1 92.62 80 ASN B O 1
ATOM 2577 N N . ARG B 1 81 ? 26.203 14.828 -4.941 1 93.38 81 ARG B N 1
ATOM 2578 C CA . ARG B 1 81 ? 25.594 15.875 -4.129 1 93.38 81 ARG B CA 1
ATOM 2579 C C . ARG B 1 81 ? 24.906 15.289 -2.896 1 93.38 81 ARG B C 1
ATOM 2581 O O . ARG B 1 81 ? 23.734 15.57 -2.639 1 93.38 81 ARG B O 1
ATOM 2588 N N . ILE B 1 82 ? 25.688 14.633 -2.129 1 93.94 82 ILE B N 1
ATOM 2589 C CA . ILE B 1 82 ? 25.156 13.891 -0.996 1 93.94 82 ILE B CA 1
ATOM 2590 C C . ILE B 1 82 ? 24.641 14.859 0.064 1 93.94 82 ILE B C 1
ATOM 2592 O O . ILE B 1 82 ? 25.281 15.875 0.354 1 93.94 82 ILE B O 1
ATOM 2596 N N . ALA B 1 83 ? 23.531 14.578 0.569 1 95.81 83 ALA B N 1
ATOM 2597 C CA . ALA B 1 83 ? 22.891 15.328 1.646 1 95.81 83 ALA B CA 1
ATOM 2598 C C . ALA B 1 83 ? 22.188 14.383 2.623 1 95.81 83 ALA B C 1
ATOM 2600 O O . ALA B 1 83 ? 21.844 13.258 2.268 1 95.81 83 ALA B O 1
ATOM 2601 N N . PRO B 1 84 ? 22.062 14.844 3.898 1 97.12 84 PRO B N 1
ATOM 2602 C CA . PRO B 1 84 ? 21.219 14.062 4.801 1 97.12 84 PRO B CA 1
ATOM 2603 C C . PRO B 1 84 ? 19.781 13.93 4.297 1 97.12 84 PRO B C 1
ATOM 2605 O O . PRO B 1 84 ? 19.188 14.914 3.83 1 97.12 84 PRO B O 1
ATOM 2608 N N . VAL B 1 85 ? 19.266 12.703 4.387 1 97.88 85 VAL B N 1
ATOM 2609 C CA . VAL B 1 85 ? 17.938 12.445 3.854 1 97.88 85 VAL B CA 1
ATOM 2610 C C . VAL B 1 85 ? 17 12 4.98 1 97.88 85 VAL B C 1
ATOM 2612 O O . VAL B 1 85 ? 17.344 11.125 5.773 1 97.88 85 VAL B O 1
ATOM 2615 N N . ILE B 1 86 ? 15.891 12.648 5.105 1 98.06 86 ILE B N 1
ATOM 2616 C CA . ILE B 1 86 ? 14.766 12.203 5.926 1 98.06 86 ILE B CA 1
ATOM 2617 C C . ILE B 1 86 ? 13.719 11.523 5.043 1 98.06 86 ILE B C 1
ATOM 2619 O O . ILE B 1 86 ? 13.125 12.164 4.172 1 98.06 86 ILE B O 1
ATOM 2623 N N . LEU B 1 87 ? 13.508 10.242 5.285 1 97.25 87 LEU B N 1
ATOM 2624 C CA . LEU B 1 87 ? 12.484 9.539 4.527 1 97.25 87 LEU B CA 1
ATOM 2625 C C . LEU B 1 87 ? 11.141 9.578 5.254 1 97.25 87 LEU B C 1
ATOM 2627 O O . LEU B 1 87 ? 11.07 9.273 6.449 1 97.25 87 LEU B O 1
ATOM 2631 N N . THR B 1 88 ? 10.164 9.992 4.48 1 94.12 88 THR B N 1
ATOM 2632 C CA . THR B 1 88 ? 8.82 10.016 5.051 1 94.12 88 THR B CA 1
ATOM 2633 C C . THR B 1 88 ? 8.07 8.734 4.715 1 94.12 88 THR B C 1
ATOM 2635 O O . THR B 1 88 ? 8.203 8.203 3.613 1 94.12 88 THR B O 1
ATOM 2638 N N . ARG B 1 89 ? 7.293 8.273 5.688 1 90.12 89 ARG B N 1
ATOM 2639 C CA . ARG B 1 89 ? 6.516 7.051 5.516 1 90.12 89 ARG B CA 1
ATOM 2640 C C . ARG B 1 89 ? 5.145 7.176 6.176 1 90.12 89 ARG B C 1
ATOM 2642 O O . ARG B 1 89 ? 4.953 8.008 7.066 1 90.12 89 ARG B O 1
ATOM 2649 N N . GLN B 1 90 ? 4.273 6.316 5.711 1 81.62 90 GLN B N 1
ATOM 2650 C CA . GLN B 1 90 ? 2.916 6.332 6.242 1 81.62 90 GLN B CA 1
ATOM 2651 C C . GLN B 1 90 ? 2.732 5.262 7.312 1 81.62 90 GLN B C 1
ATOM 2653 O O . GLN B 1 90 ? 1.818 5.352 8.133 1 81.62 90 GLN B O 1
ATOM 2658 N N . GLY B 1 91 ? 3.535 4.227 7.227 1 80.94 91 GLY B N 1
ATOM 2659 C CA . GLY B 1 91 ? 3.453 3.191 8.25 1 80.94 91 GLY B CA 1
ATOM 2660 C C . GLY B 1 91 ? 2.838 1.901 7.738 1 80.94 91 GLY B C 1
ATOM 2661 O O . GLY B 1 91 ? 2.654 0.952 8.5 1 80.94 91 GLY B O 1
ATOM 2662 N N . HIS B 1 92 ? 2.57 1.768 6.484 1 83.94 92 HIS B N 1
ATOM 2663 C CA . HIS B 1 92 ? 2.029 0.549 5.895 1 83.94 92 HIS B CA 1
ATOM 2664 C C . HIS B 1 92 ? 3.094 -0.541 5.809 1 83.94 92 HIS B C 1
ATOM 2666 O O . HIS B 1 92 ? 4.281 -0.245 5.664 1 83.94 92 HIS B O 1
ATOM 2672 N N . SER B 1 93 ? 2.594 -1.768 5.801 1 86.06 93 SER B N 1
ATOM 2673 C CA . SER B 1 93 ? 3.514 -2.898 5.723 1 86.06 93 SER B CA 1
ATOM 2674 C C . SER B 1 93 ? 4.223 -2.941 4.371 1 86.06 93 SER B C 1
ATOM 2676 O O . SER B 1 93 ? 5.336 -3.457 4.266 1 86.06 93 SER B O 1
ATOM 2678 N N . LEU B 1 94 ? 3.561 -2.387 3.381 1 86.25 94 LEU B N 1
ATOM 2679 C CA . LEU B 1 94 ? 4.16 -2.406 2.049 1 86.25 94 LEU B CA 1
ATOM 2680 C C . LEU B 1 94 ? 5.469 -1.624 2.029 1 86.25 94 LEU B C 1
ATOM 2682 O O . LEU B 1 94 ? 6.262 -1.756 1.095 1 86.25 94 LEU B O 1
ATOM 2686 N N . GLU B 1 95 ? 5.68 -0.815 3.033 1 91.44 95 GLU B N 1
ATOM 2687 C CA . GLU B 1 95 ? 6.883 0.007 3.107 1 91.44 95 GLU B CA 1
ATOM 2688 C C . GLU B 1 95 ? 8.008 -0.725 3.834 1 91.44 95 GLU B C 1
ATOM 2690 O O . GLU B 1 95 ? 9.156 -0.271 3.834 1 91.44 95 GLU B O 1
ATOM 2695 N N . HIS B 1 96 ? 7.742 -1.867 4.406 1 92.94 96 HIS B N 1
ATOM 2696 C CA . HIS B 1 96 ? 8.664 -2.52 5.328 1 92.94 96 HIS B CA 1
ATOM 2697 C C . HIS B 1 96 ? 9.977 -2.871 4.637 1 92.94 96 HIS B C 1
ATOM 2699 O O . HIS B 1 96 ? 11.055 -2.57 5.152 1 92.94 96 HIS B O 1
ATOM 2705 N N . ASP B 1 97 ? 9.859 -3.438 3.492 1 95.75 97 ASP B N 1
ATOM 2706 C CA . ASP B 1 97 ? 11.078 -3.84 2.795 1 95.75 97 ASP B CA 1
ATOM 2707 C C . ASP B 1 97 ? 11.891 -2.623 2.369 1 95.75 97 ASP B C 1
ATOM 2709 O O . ASP B 1 97 ? 13.125 -2.664 2.367 1 95.75 97 ASP B O 1
ATOM 2713 N N . LEU B 1 98 ? 11.227 -1.564 2.049 1 96.5 98 LEU B N 1
ATOM 2714 C CA . LEU B 1 98 ? 11.914 -0.331 1.675 1 96.5 98 LEU B CA 1
ATOM 2715 C C . LEU B 1 98 ? 12.648 0.268 2.871 1 96.5 98 LEU B C 1
ATOM 2717 O O . LEU B 1 98 ? 13.789 0.707 2.746 1 96.5 98 LEU B O 1
ATOM 2721 N N . ILE B 1 99 ? 11.969 0.207 4 1 95.81 99 ILE B N 1
ATOM 2722 C CA . ILE B 1 99 ? 12.562 0.739 5.223 1 95.81 99 ILE B CA 1
ATOM 2723 C C . ILE B 1 99 ? 13.797 -0.081 5.598 1 95.81 99 ILE B C 1
ATOM 2725 O O . ILE B 1 99 ? 14.805 0.471 6.047 1 95.81 99 ILE B O 1
ATOM 2729 N N . ASP B 1 100 ? 13.695 -1.344 5.434 1 95.81 100 ASP B N 1
ATOM 2730 C CA . ASP B 1 100 ? 14.789 -2.25 5.773 1 95.81 100 ASP B CA 1
ATOM 2731 C C . ASP B 1 100 ? 16.031 -1.942 4.945 1 95.81 100 ASP B C 1
ATOM 2733 O O . ASP B 1 100 ? 17.156 -2.084 5.43 1 95.81 100 ASP B O 1
ATOM 2737 N N . GLU B 1 101 ? 15.867 -1.562 3.76 1 96.25 101 GLU B N 1
ATOM 2738 C CA . GLU B 1 101 ? 17.016 -1.152 2.955 1 96.25 101 GLU B CA 1
ATOM 2739 C C . GLU B 1 101 ? 17.453 0.264 3.309 1 96.25 101 GLU B C 1
ATOM 2741 O O . GLU B 1 101 ? 18.656 0.53 3.434 1 96.25 101 GLU B O 1
ATOM 2746 N N . ALA B 1 102 ? 16.484 1.148 3.467 1 96.56 102 ALA B N 1
ATOM 2747 C CA . ALA B 1 102 ? 16.75 2.561 3.725 1 96.56 102 ALA B CA 1
ATOM 2748 C C . ALA B 1 102 ? 17.641 2.734 4.949 1 96.56 102 ALA B C 1
ATOM 2750 O O . ALA B 1 102 ? 18.547 3.57 4.953 1 96.56 102 ALA B O 1
ATOM 2751 N N . ARG B 1 103 ? 17.375 1.983 5.887 1 94.81 103 ARG B N 1
ATOM 2752 C CA . ARG B 1 103 ? 18.078 2.137 7.16 1 94.81 103 ARG B CA 1
ATOM 2753 C C . ARG B 1 103 ? 19.562 1.823 7.016 1 94.81 103 ARG B C 1
ATOM 2755 O O . ARG B 1 103 ? 20.359 2.188 7.875 1 94.81 103 ARG B O 1
ATOM 2762 N N . LEU B 1 104 ? 19.906 1.137 5.98 1 93.19 104 LEU B N 1
ATOM 2763 C CA . LEU B 1 104 ? 21.281 0.742 5.758 1 93.19 104 LEU B CA 1
ATOM 2764 C C . LEU B 1 104 ? 22.016 1.771 4.902 1 93.19 104 LEU B C 1
ATOM 2766 O O . LEU B 1 104 ? 23.219 1.662 4.688 1 93.19 104 LEU B O 1
ATOM 2770 N N . ARG B 1 105 ? 21.344 2.77 4.391 1 94 105 ARG B N 1
ATOM 2771 C CA . ARG B 1 105 ? 21.938 3.85 3.605 1 94 105 ARG B CA 1
ATOM 2772 C C . ARG B 1 105 ? 22.469 4.953 4.512 1 94 105 ARG B C 1
ATOM 2774 O O . ARG B 1 105 ? 21.734 5.527 5.309 1 94 105 ARG B O 1
ATOM 2781 N N . PRO B 1 106 ? 23.688 5.262 4.379 1 93.5 106 PRO B N 1
ATOM 2782 C CA . PRO B 1 106 ? 24.281 6.25 5.285 1 93.5 106 PRO B CA 1
ATOM 2783 C C . PRO B 1 106 ? 23.656 7.637 5.133 1 93.5 106 PRO B C 1
ATOM 2785 O O . PRO B 1 106 ? 23.672 8.438 6.074 1 93.5 106 PRO B O 1
ATOM 2788 N N . GLU B 1 107 ? 23.109 7.938 3.969 1 95.12 107 GLU B N 1
ATOM 2789 C CA . GLU B 1 107 ? 22.484 9.234 3.717 1 95.12 107 GLU B CA 1
ATOM 2790 C C . GLU B 1 107 ? 21.219 9.406 4.543 1 95.12 107 GLU B C 1
ATOM 2792 O O . GLU B 1 107 ? 20.797 10.531 4.82 1 95.12 107 GLU B O 1
ATOM 2797 N N . VAL B 1 108 ? 20.609 8.25 4.863 1 97.31 108 VAL B N 1
ATOM 2798 C CA . VAL B 1 108 ? 19.344 8.305 5.594 1 97.31 108 VAL B CA 1
ATOM 2799 C C . VAL B 1 108 ? 19.625 8.57 7.074 1 97.31 108 VAL B C 1
ATOM 2801 O O . VAL B 1 108 ? 20.156 7.707 7.777 1 97.31 108 VAL B O 1
ATOM 2804 N N . VAL B 1 109 ? 19.141 9.75 7.52 1 97.38 109 VAL B N 1
ATOM 2805 C CA . VAL B 1 109 ? 19.484 10.148 8.883 1 97.38 109 VAL B CA 1
ATOM 2806 C C . VAL B 1 109 ? 18.266 9.984 9.789 1 97.38 109 VAL B C 1
ATOM 2808 O O . VAL B 1 109 ? 18.391 10.008 11.016 1 97.38 109 VAL B O 1
ATOM 2811 N N . SER B 1 110 ? 17.125 9.883 9.211 1 96.81 110 SER B N 1
ATOM 2812 C CA . SER B 1 110 ? 15.891 9.664 9.969 1 96.81 110 SER B CA 1
ATOM 2813 C C . SER B 1 110 ? 14.766 9.18 9.055 1 96.81 110 SER B C 1
ATOM 2815 O O . SER B 1 110 ? 14.828 9.344 7.836 1 96.81 110 SER B O 1
ATOM 2817 N N . ALA B 1 111 ? 13.852 8.484 9.648 1 94.81 111 ALA B N 1
ATOM 2818 C CA . ALA B 1 111 ? 12.562 8.18 9.039 1 94.81 111 ALA B CA 1
ATOM 2819 C C . ALA B 1 111 ? 11.422 8.844 9.805 1 94.81 111 ALA B C 1
ATOM 2821 O O . ALA B 1 111 ? 11.367 8.781 11.031 1 94.81 111 ALA B O 1
ATOM 2822 N N . PHE B 1 112 ? 10.672 9.484 9.008 1 92.69 112 PHE B N 1
ATOM 2823 C CA . PHE B 1 112 ? 9.602 10.289 9.594 1 92.69 112 PHE B CA 1
ATOM 2824 C C . PHE B 1 112 ? 8.234 9.664 9.305 1 92.69 112 PHE B C 1
ATOM 2826 O O . PHE B 1 112 ? 7.918 9.375 8.148 1 92.69 112 PHE B O 1
ATOM 2833 N N . HIS B 1 113 ? 7.477 9.445 10.398 1 87 113 HIS B N 1
ATOM 2834 C CA . HIS B 1 113 ? 6.09 9.023 10.25 1 87 113 HIS B CA 1
ATOM 2835 C C . HIS B 1 113 ? 5.168 10.219 10.039 1 87 113 HIS B C 1
ATOM 2837 O O . HIS B 1 113 ? 4.98 11.031 10.945 1 87 113 HIS B O 1
ATOM 2843 N N . THR B 1 114 ? 4.578 10.297 8.922 1 81.06 114 THR B N 1
ATOM 2844 C CA . THR B 1 114 ? 3.873 11.484 8.445 1 81.06 114 THR B CA 1
ATOM 2845 C C . THR B 1 114 ? 2.783 11.898 9.43 1 81.06 114 THR B C 1
ATOM 2847 O O . THR B 1 114 ? 2.559 13.086 9.656 1 81.06 114 THR B O 1
ATOM 2850 N N . PRO B 1 115 ? 2.133 10.938 10.102 1 70.81 115 PRO B N 1
ATOM 2851 C CA . PRO B 1 115 ? 1.064 11.336 11.023 1 70.81 115 PRO B CA 1
ATOM 2852 C C . PRO B 1 115 ? 1.582 12.133 12.219 1 70.81 115 PRO B C 1
ATOM 2854 O O . PRO B 1 115 ? 0.794 12.742 12.945 1 70.81 115 PRO B O 1
ATOM 2857 N N . MET B 1 116 ? 2.875 12.148 12.375 1 76.38 116 MET B N 1
ATOM 2858 C CA . MET B 1 116 ? 3.457 12.836 13.523 1 76.38 116 MET B CA 1
ATOM 2859 C C . MET B 1 116 ? 3.369 14.344 13.359 1 76.38 116 MET B C 1
ATOM 2861 O O . MET B 1 116 ? 3.557 15.094 14.312 1 76.38 116 MET B O 1
ATOM 2865 N N . GLY B 1 117 ? 3.098 14.836 12.203 1 77.06 117 GLY B N 1
ATOM 2866 C CA . GLY B 1 117 ? 2.811 16.25 12 1 77.06 117 GLY B CA 1
ATOM 2867 C C . GLY B 1 117 ? 4.027 17.047 11.578 1 77.06 117 GLY B C 1
ATOM 2868 O O . GLY B 1 117 ? 5.164 16.609 11.773 1 77.06 117 GLY B O 1
ATOM 2869 N N . ILE B 1 118 ? 3.801 18.188 11.227 1 82.88 118 ILE B N 1
ATOM 2870 C CA . ILE B 1 118 ? 4.805 19.047 10.594 1 82.88 118 ILE B CA 1
ATOM 2871 C C . ILE B 1 118 ? 5.793 19.547 11.648 1 82.88 118 ILE B C 1
ATOM 2873 O O . ILE B 1 118 ? 6.977 19.734 11.352 1 82.88 118 ILE B O 1
ATOM 2877 N N . GLU B 1 119 ? 5.32 19.797 12.836 1 85.56 119 GLU B N 1
ATOM 2878 C CA . GLU B 1 119 ? 6.207 20.266 13.891 1 85.56 119 GLU B CA 1
ATOM 2879 C C . GLU B 1 119 ? 7.297 19.234 14.195 1 85.56 119 GLU B C 1
ATOM 2881 O O . GLU B 1 119 ? 8.469 19.594 14.344 1 85.56 119 GLU B O 1
ATOM 2886 N N . ALA B 1 120 ? 6.828 18.016 14.258 1 89.38 120 ALA B N 1
ATOM 2887 C CA . ALA B 1 120 ? 7.793 16.938 14.484 1 89.38 120 ALA B CA 1
ATOM 2888 C C . ALA B 1 120 ? 8.781 16.844 13.328 1 89.38 120 ALA B C 1
ATOM 2890 O O . ALA B 1 120 ? 9.977 16.625 13.547 1 89.38 120 ALA B O 1
ATOM 2891 N N . LEU B 1 121 ? 8.273 17.016 12.148 1 92.75 121 LEU B N 1
ATOM 2892 C CA . LEU B 1 121 ? 9.141 16.969 10.969 1 92.75 121 LEU B CA 1
ATOM 2893 C C . LEU B 1 121 ? 10.156 18.109 11 1 92.75 121 LEU B C 1
ATOM 2895 O O . LEU B 1 121 ? 11.336 17.891 10.711 1 92.75 121 LEU B O 1
ATOM 2899 N N . SER B 1 122 ? 9.742 19.281 11.406 1 93.62 122 SER B N 1
ATOM 2900 C CA . SER B 1 122 ? 10.625 20.438 11.461 1 93.62 122 SER B CA 1
ATOM 2901 C C . SER B 1 122 ? 11.758 20.219 12.461 1 93.62 122 SER B C 1
ATOM 2903 O O . SER B 1 122 ? 12.891 20.641 12.219 1 93.62 122 SER B O 1
ATOM 2905 N N . ARG B 1 123 ? 11.406 19.578 13.5 1 94.19 123 ARG B N 1
ATOM 2906 C CA . ARG B 1 123 ? 12.43 19.266 14.484 1 94.19 123 ARG B CA 1
ATOM 2907 C C . ARG B 1 123 ? 13.477 18.312 13.906 1 94.19 123 ARG B C 1
ATOM 2909 O O . ARG B 1 123 ? 14.672 18.5 14.102 1 94.19 123 ARG B O 1
ATOM 2916 N N . LEU B 1 124 ? 12.992 17.328 13.172 1 95.88 124 LEU B N 1
ATOM 2917 C CA . LEU B 1 124 ? 13.898 16.375 12.539 1 95.88 124 LEU B CA 1
ATOM 2918 C C . LEU B 1 124 ? 14.773 17.062 11.5 1 95.88 124 LEU B C 1
ATOM 2920 O O . LEU B 1 124 ? 15.945 16.719 11.336 1 95.88 124 LEU B O 1
ATOM 2924 N N . ILE B 1 125 ? 14.211 18 10.797 1 96.69 125 ILE B N 1
ATOM 2925 C CA . ILE B 1 125 ? 14.945 18.75 9.781 1 96.69 125 ILE B CA 1
ATOM 2926 C C . ILE B 1 125 ? 16.094 19.516 10.438 1 96.69 125 ILE B C 1
ATOM 2928 O O . ILE B 1 125 ? 17.234 19.469 9.953 1 96.69 125 ILE B O 1
ATOM 2932 N N . ARG B 1 126 ? 15.844 20.156 11.516 1 95.62 126 ARG B N 1
ATOM 2933 C CA . ARG B 1 126 ? 16.875 20.906 12.227 1 95.62 126 ARG B CA 1
ATOM 2934 C C . ARG B 1 126 ? 17.969 19.984 12.734 1 95.62 126 ARG B C 1
ATOM 2936 O O . ARG B 1 126 ? 19.156 20.297 12.617 1 95.62 126 ARG B O 1
ATOM 2943 N N . ASP B 1 127 ? 17.547 18.891 13.273 1 96 127 ASP B N 1
ATOM 2944 C CA . ASP B 1 127 ? 18.516 17.922 13.766 1 96 127 ASP B CA 1
ATOM 2945 C C . ASP B 1 127 ? 19.391 17.406 12.633 1 96 127 ASP B C 1
ATOM 2947 O O . ASP B 1 127 ? 20.625 17.359 12.773 1 96 127 ASP B O 1
ATOM 2951 N N . ALA B 1 128 ? 18.781 17.078 11.508 1 96.19 128 ALA B N 1
ATOM 2952 C CA . ALA B 1 128 ? 19.516 16.562 10.359 1 96.19 128 ALA B CA 1
ATOM 2953 C C . ALA B 1 128 ? 20.5 17.594 9.836 1 96.19 128 ALA B C 1
ATOM 2955 O O . ALA B 1 128 ? 21.641 17.25 9.469 1 96.19 128 ALA B O 1
ATOM 2956 N N . ALA B 1 129 ? 20.094 18.812 9.852 1 94.38 129 ALA B N 1
ATOM 2957 C CA . ALA B 1 129 ? 20.906 19.891 9.305 1 94.38 129 ALA B CA 1
ATOM 2958 C C . ALA B 1 129 ? 22.203 20.062 10.102 1 94.38 129 ALA B C 1
ATOM 2960 O O . ALA B 1 129 ? 23.203 20.531 9.562 1 94.38 129 ALA B O 1
ATOM 2961 N N . VAL B 1 130 ? 22.172 19.719 11.32 1 93.56 130 VAL B N 1
ATOM 2962 C CA . VAL B 1 130 ? 23.359 19.922 12.141 1 93.56 130 VAL B CA 1
ATOM 2963 C C . VAL B 1 130 ? 24.078 18.594 12.352 1 93.56 130 VAL B C 1
ATOM 2965 O O . VAL B 1 130 ? 24.953 18.484 13.219 1 93.56 130 VAL B O 1
ATOM 2968 N N . GLY B 1 131 ? 23.656 17.562 11.703 1 92.75 131 GLY B N 1
ATOM 2969 C CA . GLY B 1 131 ? 24.406 16.328 11.664 1 92.75 131 GLY B CA 1
ATOM 2970 C C . GLY B 1 131 ? 23.906 15.297 12.656 1 92.75 131 GLY B C 1
ATOM 2971 O O . GLY B 1 131 ? 24.547 14.25 12.852 1 92.75 131 GLY B O 1
ATOM 2972 N N . ARG B 1 132 ? 22.797 15.641 13.328 1 94.81 132 ARG B N 1
ATOM 2973 C CA . ARG B 1 132 ? 22.219 14.672 14.25 1 94.81 132 ARG B CA 1
ATOM 2974 C C . ARG B 1 132 ? 21.422 13.617 13.5 1 94.81 132 ARG B C 1
ATOM 2976 O O . ARG B 1 132 ? 20.656 13.945 12.586 1 94.81 132 ARG B O 1
ATOM 2983 N N . ARG B 1 133 ? 21.594 12.406 13.93 1 95.06 133 ARG B N 1
ATOM 2984 C CA . ARG B 1 133 ? 20.922 11.273 13.297 1 95.06 133 ARG B CA 1
ATOM 2985 C C . ARG B 1 133 ? 19.938 10.617 14.258 1 95.06 133 ARG B C 1
ATOM 2987 O O . ARG B 1 133 ? 20.188 10.555 15.469 1 95.06 133 ARG B O 1
ATOM 2994 N N . HIS B 1 134 ? 18.812 10.242 13.75 1 94.81 134 HIS B N 1
ATOM 2995 C CA . HIS B 1 134 ? 17.844 9.438 14.477 1 94.81 134 HIS B CA 1
ATOM 2996 C C . HIS B 1 134 ? 17.719 8.039 13.867 1 94.81 134 HIS B C 1
ATOM 2998 O O . HIS B 1 134 ? 17.172 7.879 12.773 1 94.81 134 HIS B O 1
ATOM 3004 N N . PRO B 1 135 ? 18.25 7.125 14.547 1 88.19 135 PRO B N 1
ATOM 3005 C CA . PRO B 1 135 ? 18.297 5.766 13.992 1 88.19 135 PRO B CA 1
ATOM 3006 C C . PRO B 1 135 ? 16.922 5.285 13.523 1 88.19 135 PRO B C 1
ATOM 3008 O O . PRO B 1 135 ? 15.914 5.512 14.195 1 88.19 135 PRO B O 1
ATOM 3011 N N . VAL B 1 136 ? 16.906 4.738 12.367 1 89.38 136 VAL B N 1
ATOM 3012 C CA . VAL B 1 136 ? 15.711 4.117 11.805 1 89.38 136 VAL B CA 1
ATOM 3013 C C . VAL B 1 136 ? 15.68 2.635 12.18 1 89.38 136 VAL B C 1
ATOM 3015 O O . VAL B 1 136 ? 16.609 1.887 11.867 1 89.38 136 VAL B O 1
ATOM 3018 N N . MET B 1 137 ? 14.594 2.266 12.789 1 87.31 137 MET B N 1
ATOM 3019 C CA . MET B 1 137 ? 14.492 0.883 13.25 1 87.31 137 MET B CA 1
ATOM 3020 C C . MET B 1 137 ? 13.836 0.002 12.188 1 87.31 137 MET B C 1
ATOM 3022 O O . MET B 1 137 ? 12.977 0.463 11.438 1 87.31 137 MET B O 1
ATOM 3026 N N . SER B 1 138 ? 14.281 -1.24 12.266 1 88.31 138 SER B N 1
ATOM 3027 C CA . SER B 1 138 ? 13.656 -2.209 11.367 1 88.31 138 SER B CA 1
ATOM 3028 C C . SER B 1 138 ? 12.258 -2.584 11.852 1 88.31 138 SER B C 1
ATOM 3030 O O . SER B 1 138 ? 12.055 -2.82 13.047 1 88.31 138 SER B O 1
ATOM 3032 N N . PRO B 1 139 ? 11.398 -2.623 10.859 1 83.5 139 PRO B N 1
ATOM 3033 C CA . PRO B 1 139 ? 10.07 -3.096 11.25 1 83.5 139 PRO B CA 1
ATOM 3034 C C . PRO B 1 139 ? 10.055 -4.582 11.609 1 83.5 139 PRO B C 1
ATOM 3036 O O . PRO B 1 139 ? 9.141 -5.043 12.297 1 83.5 139 PRO B O 1
ATOM 3039 N N . THR B 1 140 ? 10.969 -5.344 11.047 1 81.5 140 THR B N 1
ATOM 3040 C CA . THR B 1 140 ? 11.062 -6.773 11.32 1 81.5 140 THR B CA 1
ATOM 3041 C C . THR B 1 140 ? 12.484 -7.152 11.734 1 81.5 140 THR B C 1
ATOM 3043 O O . THR B 1 140 ? 13.18 -7.863 11.008 1 81.5 140 THR B O 1
ATOM 3046 N N . PRO B 1 141 ? 12.867 -6.879 12.914 1 81.19 141 PRO B N 1
ATOM 3047 C CA . PRO B 1 141 ? 14.273 -6.996 13.289 1 81.19 141 PRO B CA 1
ATOM 3048 C C . PRO B 1 141 ? 14.75 -8.445 13.352 1 81.19 141 PRO B C 1
ATOM 3050 O O . PRO B 1 141 ? 15.945 -8.719 13.219 1 81.19 141 PRO B O 1
ATOM 3053 N N . ARG B 1 142 ? 13.938 -9.312 13.461 1 81.5 142 ARG B N 1
ATOM 3054 C CA . ARG B 1 142 ? 14.383 -10.688 13.656 1 81.5 142 ARG B CA 1
ATOM 3055 C C . ARG B 1 142 ? 14.43 -11.445 12.336 1 81.5 142 ARG B C 1
ATOM 3057 O O . ARG B 1 142 ? 14.711 -12.648 12.312 1 81.5 142 ARG B O 1
ATOM 3064 N N . LYS B 1 143 ? 14.188 -10.891 11.305 1 90.5 143 LYS B N 1
ATOM 3065 C CA . LYS B 1 143 ? 14.188 -11.523 9.992 1 90.5 143 LYS B CA 1
ATOM 3066 C C . LYS B 1 143 ? 15.133 -10.797 9.031 1 90.5 143 LYS B C 1
ATOM 3068 O O . LYS B 1 143 ? 15.266 -9.57 9.094 1 90.5 143 LYS B O 1
ATOM 3073 N N . PRO B 1 144 ? 15.789 -11.656 8.242 1 93.81 144 PRO B N 1
ATOM 3074 C CA . PRO B 1 144 ? 16.641 -10.977 7.258 1 93.81 144 PRO B CA 1
ATOM 3075 C C . PRO B 1 144 ? 15.836 -10.141 6.266 1 93.81 144 PRO B C 1
ATOM 3077 O O . PRO B 1 144 ? 14.734 -10.539 5.863 1 93.81 144 PRO B O 1
ATOM 3080 N N . SER B 1 145 ? 16.422 -9.008 5.965 1 95.19 145 SER B N 1
ATOM 3081 C CA . SER B 1 145 ? 15.758 -8.172 4.969 1 95.19 145 SER B CA 1
ATOM 3082 C C . SER B 1 145 ? 15.992 -8.703 3.559 1 95.19 145 SER B C 1
ATOM 3084 O O . SER B 1 145 ? 16.984 -9.391 3.305 1 95.19 145 SER B O 1
ATOM 3086 N N . LEU B 1 146 ? 15.094 -8.422 2.611 1 97.38 146 LEU B N 1
ATOM 3087 C CA . LEU B 1 146 ? 15.266 -8.805 1.212 1 97.38 146 LEU B CA 1
ATOM 3088 C C . LEU B 1 146 ? 16.531 -8.172 0.633 1 97.38 146 LEU B C 1
ATOM 3090 O O . LEU B 1 146 ? 17.219 -8.797 -0.178 1 97.38 146 LEU B O 1
ATOM 3094 N N . TYR B 1 147 ? 16.812 -6.957 1.045 1 96.25 147 TYR B N 1
ATOM 3095 C CA . TYR B 1 147 ? 18.016 -6.266 0.596 1 96.25 147 TYR B CA 1
ATOM 3096 C C . TYR B 1 147 ? 19.266 -7.102 0.886 1 96.25 147 TYR B C 1
ATOM 3098 O O . TYR B 1 147 ? 20.109 -7.285 0.01 1 96.25 147 TYR B O 1
ATOM 3106 N N . GLU B 1 148 ? 19.328 -7.594 2.092 1 94.88 148 GLU B N 1
ATOM 3107 C CA . GLU B 1 148 ? 20.469 -8.398 2.5 1 94.88 148 GLU B CA 1
ATOM 3108 C C . GLU B 1 148 ? 20.484 -9.734 1.759 1 94.88 148 GLU B C 1
ATOM 3110 O O . GLU B 1 148 ? 21.547 -10.195 1.336 1 94.88 148 GLU B O 1
ATOM 3115 N N . LEU B 1 149 ? 19.344 -10.289 1.578 1 96.62 149 LEU B N 1
ATOM 3116 C CA . LEU B 1 149 ? 19.234 -11.602 0.953 1 96.62 149 LEU B CA 1
ATOM 3117 C C . LEU B 1 149 ? 19.562 -11.523 -0.533 1 96.62 149 LEU B C 1
ATOM 3119 O O . LEU B 1 149 ? 20.016 -12.508 -1.124 1 96.62 149 LEU B O 1
ATOM 3123 N N . PHE B 1 150 ? 19.344 -10.367 -1.169 1 97.56 150 PHE B N 1
ATOM 3124 C CA . PHE B 1 150 ? 19.547 -10.227 -2.607 1 97.56 150 PHE B CA 1
ATOM 3125 C C . PHE B 1 150 ? 20.969 -9.789 -2.92 1 97.56 150 PHE B C 1
ATOM 3127 O O . PHE B 1 150 ? 21.344 -9.656 -4.09 1 97.56 150 PHE B O 1
ATOM 3134 N N . ARG B 1 151 ? 21.828 -9.609 -1.993 1 92.94 151 ARG B N 1
ATOM 3135 C CA . ARG B 1 151 ? 23.172 -9.047 -2.195 1 92.94 151 ARG B CA 1
ATOM 3136 C C . ARG B 1 151 ? 24.156 -10.125 -2.631 1 92.94 151 ARG B C 1
ATOM 3138 O O . ARG B 1 151 ? 25.203 -9.82 -3.207 1 92.94 151 ARG B O 1
ATOM 3145 N N . THR B 1 152 ? 23.891 -11.352 -2.326 1 92.12 152 THR B N 1
ATOM 3146 C CA . THR B 1 152 ? 24.766 -12.43 -2.752 1 92.12 152 THR B CA 1
ATOM 3147 C C . THR B 1 152 ? 24.609 -12.703 -4.246 1 92.12 152 THR B C 1
ATOM 3149 O O . THR B 1 152 ? 23.703 -12.156 -4.887 1 92.12 152 THR B O 1
ATOM 3152 N N . ARG B 1 153 ? 25.516 -13.492 -4.746 1 91.31 153 ARG B N 1
ATOM 3153 C CA . ARG B 1 153 ? 25.406 -13.852 -6.156 1 91.31 153 ARG B CA 1
ATOM 3154 C C . ARG B 1 153 ? 24.078 -14.562 -6.434 1 91.31 153 ARG B C 1
ATOM 3156 O O . ARG B 1 153 ? 23.328 -14.172 -7.328 1 91.31 153 ARG B O 1
ATOM 3163 N N . LYS B 1 154 ? 23.797 -15.562 -5.723 1 94.81 154 LYS B N 1
ATOM 3164 C CA . LYS B 1 154 ? 22.531 -16.25 -5.852 1 94.81 154 LYS B CA 1
ATOM 3165 C C . LYS B 1 154 ? 21.359 -15.32 -5.555 1 94.81 154 LYS B C 1
ATOM 3167 O O . LYS B 1 154 ? 20.297 -15.414 -6.184 1 94.81 154 LYS B O 1
ATOM 3172 N N . GLY B 1 155 ? 21.625 -14.445 -4.648 1 96.81 155 GLY B N 1
ATOM 3173 C CA . GLY B 1 155 ? 20.625 -13.461 -4.281 1 96.81 155 GLY B CA 1
ATOM 3174 C C . GLY B 1 155 ? 20.234 -12.547 -5.43 1 96.81 155 GLY B C 1
ATOM 3175 O O . GLY B 1 155 ? 19.062 -12.219 -5.605 1 96.81 155 GLY B O 1
ATOM 3176 N N . GLN B 1 156 ? 21.203 -12.227 -6.207 1 96.69 156 GLN B N 1
ATOM 3177 C CA . GLN B 1 156 ? 20.953 -11.367 -7.355 1 96.69 156 GLN B CA 1
ATOM 3178 C C . GLN B 1 156 ? 20.031 -12.055 -8.359 1 96.69 156 GLN B C 1
ATOM 3180 O O . GLN B 1 156 ? 19.094 -11.445 -8.875 1 96.69 156 GLN B O 1
ATOM 3185 N N . THR B 1 157 ? 20.312 -13.266 -8.594 1 97.62 157 THR B N 1
ATOM 3186 C CA . THR B 1 157 ? 19.438 -14.039 -9.477 1 97.62 157 THR B CA 1
ATOM 3187 C C . THR B 1 157 ? 18.047 -14.18 -8.891 1 97.62 157 THR B C 1
ATOM 3189 O O . THR B 1 157 ? 17.047 -14.055 -9.602 1 97.62 157 THR B O 1
ATOM 3192 N N . THR B 1 158 ? 18.016 -14.398 -7.586 1 98.5 158 THR B N 1
ATOM 3193 C CA . THR B 1 158 ? 16.734 -14.5 -6.879 1 98.5 158 THR B CA 1
ATOM 3194 C C . THR B 1 158 ? 15.93 -13.219 -7.031 1 98.5 158 THR B C 1
ATOM 3196 O O . THR B 1 158 ? 14.734 -13.258 -7.34 1 98.5 158 THR B O 1
ATOM 3199 N N . GLY B 1 159 ? 16.609 -12.07 -6.832 1 98.38 159 GLY B N 1
ATOM 3200 C CA . GLY B 1 159 ? 15.961 -10.781 -6.996 1 98.38 159 GLY B CA 1
ATOM 3201 C C . GLY B 1 159 ? 15.453 -10.547 -8.406 1 98.38 159 GLY B C 1
ATOM 3202 O O . GLY B 1 159 ? 14.352 -10.023 -8.594 1 98.38 159 GLY B O 1
ATOM 3203 N N . ARG B 1 160 ? 16.25 -10.961 -9.336 1 98 160 ARG B N 1
ATOM 3204 C CA . ARG B 1 160 ? 15.883 -10.82 -10.742 1 98 160 ARG B CA 1
ATOM 3205 C C . ARG B 1 160 ? 14.625 -11.617 -11.062 1 98 160 ARG B C 1
ATOM 3207 O O . ARG B 1 160 ? 13.711 -11.109 -11.719 1 98 160 ARG B O 1
ATOM 3214 N N . LEU B 1 161 ? 14.57 -12.852 -10.602 1 98.62 161 LEU B N 1
ATOM 3215 C CA . LEU B 1 161 ? 13.398 -13.695 -10.797 1 98.62 161 LEU B CA 1
ATOM 3216 C C . LEU B 1 161 ? 12.164 -13.078 -10.133 1 98.62 161 LEU B C 1
ATOM 3218 O O . LEU B 1 161 ? 11.102 -12.984 -10.75 1 98.62 161 LEU B O 1
ATOM 3222 N N . ALA B 1 162 ? 12.352 -12.672 -8.906 1 98.81 162 ALA B N 1
ATOM 3223 C CA . ALA B 1 162 ? 11.258 -12.07 -8.148 1 98.81 162 ALA B CA 1
ATOM 3224 C C . ALA B 1 162 ? 10.719 -10.828 -8.852 1 98.81 162 ALA B C 1
ATOM 3226 O O . ALA B 1 162 ? 9.508 -10.609 -8.914 1 98.81 162 ALA B O 1
ATOM 3227 N N . GLY B 1 163 ? 11.633 -9.992 -9.367 1 98.38 163 GLY B N 1
ATOM 3228 C CA . GLY B 1 163 ? 11.25 -8.773 -10.07 1 98.38 163 GLY B CA 1
ATOM 3229 C C . GLY B 1 163 ? 10.43 -9.039 -11.32 1 98.38 163 GLY B C 1
ATOM 3230 O O . GLY B 1 163 ? 9.438 -8.352 -11.57 1 98.38 163 GLY B O 1
ATOM 3231 N N . ALA B 1 164 ? 10.797 -10.031 -12.078 1 98.44 164 ALA B N 1
ATOM 3232 C CA . ALA B 1 164 ? 10.062 -10.391 -13.281 1 98.44 164 ALA B CA 1
ATOM 3233 C C . ALA B 1 164 ? 8.641 -10.828 -12.945 1 98.44 164 ALA B C 1
ATOM 3235 O O . ALA B 1 164 ? 7.688 -10.461 -13.641 1 98.44 164 ALA B O 1
ATOM 3236 N N . ILE B 1 165 ? 8.531 -11.617 -11.898 1 98.5 165 ILE B N 1
ATOM 3237 C CA . ILE B 1 165 ? 7.223 -12.078 -11.461 1 98.5 165 ILE B CA 1
ATOM 3238 C C . ILE B 1 165 ? 6.398 -10.898 -10.945 1 98.5 165 ILE B C 1
ATOM 3240 O O . ILE B 1 165 ? 5.25 -10.719 -11.344 1 98.5 165 ILE B O 1
ATOM 3244 N N . ALA B 1 166 ? 7.012 -10.109 -10.109 1 98.19 166 ALA B N 1
ATOM 3245 C CA . ALA B 1 166 ? 6.332 -8.961 -9.5 1 98.19 166 ALA B CA 1
ATOM 3246 C C . ALA B 1 166 ? 5.836 -7.992 -10.57 1 98.19 166 ALA B C 1
ATOM 3248 O O . ALA B 1 166 ? 4.758 -7.41 -10.43 1 98.19 166 ALA B O 1
ATOM 3249 N N . ALA B 1 167 ? 6.586 -7.84 -11.602 1 97 167 ALA B N 1
ATOM 3250 C CA . ALA B 1 167 ? 6.273 -6.883 -12.664 1 97 167 ALA B CA 1
ATOM 3251 C C . ALA B 1 167 ? 5.191 -7.426 -13.594 1 97 167 ALA B C 1
ATOM 3253 O O . ALA B 1 167 ? 4.719 -6.719 -14.484 1 97 167 ALA B O 1
ATOM 3254 N N . GLY B 1 168 ? 4.84 -8.664 -13.406 1 96.75 168 GLY B N 1
ATOM 3255 C CA . GLY B 1 168 ? 3.787 -9.258 -14.211 1 96.75 168 GLY B CA 1
ATOM 3256 C C . GLY B 1 168 ? 4.273 -9.727 -15.57 1 96.75 168 GLY B C 1
ATOM 3257 O O . GLY B 1 168 ? 3.477 -9.898 -16.5 1 96.75 168 GLY B O 1
ATOM 3258 N N . ARG B 1 169 ? 5.504 -9.961 -15.68 1 97.1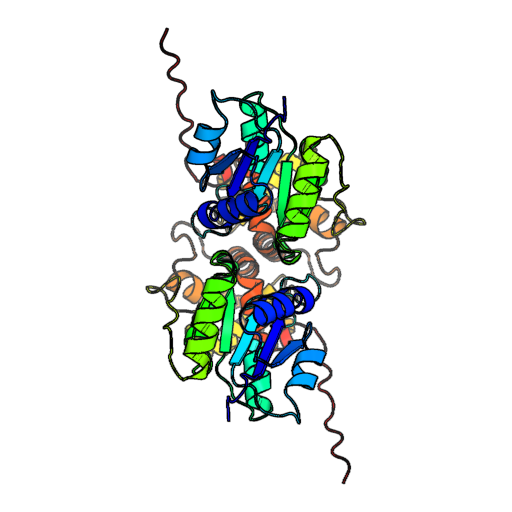9 169 ARG B N 1
ATOM 3259 C CA . ARG B 1 169 ? 6.09 -10.344 -16.953 1 97.19 169 ARG B CA 1
ATOM 3260 C C . ARG B 1 169 ? 6.211 -11.859 -17.078 1 97.19 169 ARG B C 1
ATOM 3262 O O . ARG B 1 169 ? 6.617 -12.375 -18.109 1 97.19 169 ARG B O 1
ATOM 3269 N N . ALA B 1 170 ? 5.867 -12.57 -16.047 1 97.94 170 ALA B N 1
ATOM 3270 C CA . ALA B 1 170 ? 5.984 -14.023 -16.031 1 97.94 170 ALA B CA 1
ATOM 3271 C C . ALA B 1 170 ? 4.734 -14.664 -15.422 1 97.94 170 ALA B C 1
ATOM 3273 O O . ALA B 1 170 ? 4.207 -14.188 -14.414 1 97.94 170 ALA B O 1
ATOM 3274 N N . THR B 1 171 ? 4.309 -15.766 -16.062 1 97.5 171 THR B N 1
ATOM 3275 C CA . THR B 1 171 ? 3.125 -16.453 -15.555 1 97.5 171 THR B CA 1
ATOM 3276 C C . THR B 1 171 ? 3.385 -17.938 -15.406 1 97.5 171 THR B C 1
ATOM 3278 O O . THR B 1 171 ? 2.523 -18.688 -14.922 1 97.5 171 THR B O 1
ATOM 3281 N N . ASP B 1 172 ? 4.488 -18.438 -15.875 1 96.5 172 ASP B N 1
ATOM 3282 C CA . ASP B 1 172 ? 4.945 -19.812 -15.711 1 96.5 172 ASP B CA 1
ATOM 3283 C C . ASP B 1 172 ? 6.461 -19.906 -15.844 1 96.5 172 ASP B C 1
ATOM 3285 O O . ASP B 1 172 ? 7.156 -18.891 -15.859 1 96.5 172 ASP B O 1
ATOM 3289 N N . GLY B 1 173 ? 6.941 -21.156 -15.844 1 96.38 173 GLY B N 1
ATOM 3290 C CA . GLY B 1 173 ? 8.383 -21.344 -15.914 1 96.38 173 GLY B CA 1
ATOM 3291 C C . GLY B 1 173 ? 9 -20.797 -17.188 1 96.38 173 GLY B C 1
ATOM 3292 O O . GLY B 1 173 ? 10.062 -20.172 -17.141 1 96.38 173 GLY B O 1
ATOM 3293 N N . ALA B 1 17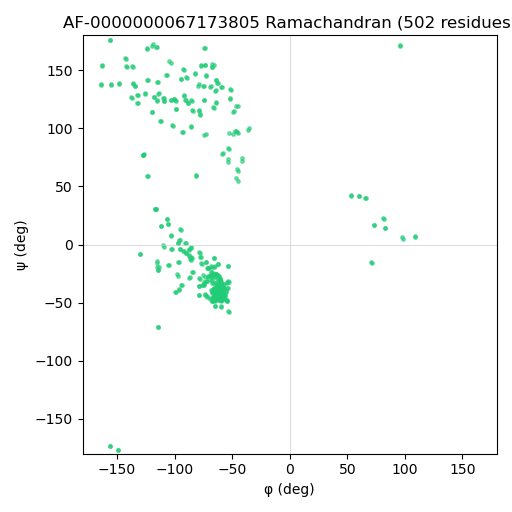4 ? 8.398 -21.016 -18.297 1 97.56 174 ALA B N 1
ATOM 3294 C CA . ALA B 1 174 ? 8.945 -20.594 -19.594 1 97.56 174 ALA B CA 1
ATOM 3295 C C . ALA B 1 174 ? 8.977 -19.078 -19.703 1 97.56 174 ALA B C 1
ATOM 3297 O O . ALA B 1 174 ? 10 -18.5 -20.094 1 97.56 174 ALA B O 1
ATOM 3298 N N . THR B 1 175 ? 7.891 -18.453 -19.375 1 97.94 175 THR B N 1
ATOM 3299 C CA . THR B 1 175 ? 7.84 -17 -19.469 1 97.94 175 THR B CA 1
ATOM 3300 C C . THR B 1 175 ? 8.758 -16.359 -18.438 1 97.94 175 THR B C 1
ATOM 3302 O O . THR B 1 175 ? 9.305 -15.281 -18.656 1 97.94 175 THR B O 1
ATOM 3305 N N . LEU B 1 176 ? 8.922 -17.031 -17.312 1 98.38 176 LEU B N 1
ATOM 3306 C CA . LEU B 1 176 ? 9.844 -16.531 -16.297 1 98.38 176 LEU B CA 1
ATOM 3307 C C . LEU B 1 176 ? 11.281 -16.578 -16.797 1 98.38 176 LEU B C 1
ATOM 3309 O O . LEU B 1 176 ? 12.039 -15.617 -16.625 1 98.38 176 LEU B O 1
ATOM 3313 N N . ALA B 1 177 ? 11.602 -17.688 -17.391 1 98.5 177 ALA B N 1
ATOM 3314 C CA . ALA B 1 177 ? 12.938 -17.797 -17.969 1 98.5 177 ALA B CA 1
ATOM 3315 C C . ALA B 1 177 ? 13.195 -16.672 -18.969 1 98.5 177 ALA B C 1
ATOM 3317 O O . ALA B 1 177 ? 14.258 -16.031 -18.938 1 98.5 177 ALA B O 1
ATOM 3318 N N . ALA B 1 178 ? 12.266 -16.375 -19.797 1 97.94 178 ALA B N 1
ATOM 3319 C CA . ALA B 1 178 ? 12.391 -15.359 -20.828 1 97.94 178 ALA B CA 1
ATOM 3320 C C . ALA B 1 178 ? 12.484 -13.961 -20.203 1 97.94 178 ALA B C 1
ATOM 3322 O O . ALA B 1 178 ? 13.375 -13.188 -20.547 1 97.94 178 ALA B O 1
ATOM 3323 N N . ALA B 1 179 ? 11.617 -13.656 -19.312 1 97.62 179 ALA B N 1
ATOM 3324 C CA . ALA B 1 179 ? 11.539 -12.32 -18.719 1 97.62 179 ALA B CA 1
ATOM 3325 C C . ALA B 1 179 ? 12.773 -12.023 -17.875 1 97.62 179 ALA B C 1
ATOM 3327 O O . ALA B 1 179 ? 13.281 -10.898 -17.891 1 97.62 179 ALA B O 1
ATOM 3328 N N . ALA B 1 180 ? 13.211 -13.055 -17.156 1 97.94 180 ALA B N 1
ATOM 3329 C CA . ALA B 1 180 ? 14.328 -12.859 -16.234 1 97.94 180 ALA B CA 1
ATOM 3330 C C . ALA B 1 180 ? 15.664 -13.055 -16.938 1 97.94 180 ALA B C 1
ATOM 3332 O O . ALA B 1 180 ? 16.719 -12.75 -16.375 1 97.94 180 ALA B O 1
ATOM 3333 N N . GLY B 1 181 ? 15.625 -13.539 -18.156 1 97.06 181 GLY B N 1
ATOM 3334 C CA . GLY B 1 181 ? 16.859 -13.773 -18.891 1 97.06 181 GLY B CA 1
ATOM 3335 C C . GLY B 1 181 ? 17.719 -14.859 -18.281 1 97.06 181 GLY B C 1
ATOM 3336 O O . GLY B 1 181 ? 18.938 -14.695 -18.156 1 97.06 181 GLY B O 1
ATOM 3337 N N . VAL B 1 182 ? 17.078 -15.93 -17.812 1 97.38 182 VAL B N 1
ATOM 3338 C CA . VAL B 1 182 ? 17.797 -17.062 -17.219 1 97.38 182 VAL B CA 1
ATOM 3339 C C . VAL B 1 182 ? 17.422 -18.344 -17.953 1 97.38 182 VAL B C 1
ATOM 3341 O O . VAL B 1 182 ? 16.5 -18.359 -18.766 1 97.38 182 VAL B O 1
ATOM 3344 N N . GLY B 1 183 ? 18.156 -19.391 -17.672 1 97.38 183 GLY B N 1
ATOM 3345 C CA . GLY B 1 183 ? 17.812 -20.688 -18.219 1 97.38 183 GLY B CA 1
ATOM 3346 C C . GLY B 1 183 ? 16.516 -21.25 -17.672 1 97.38 183 GLY B C 1
ATOM 3347 O O . GLY B 1 183 ? 16.156 -20.969 -16.516 1 97.38 183 GLY B O 1
ATOM 3348 N N . ILE B 1 184 ? 15.844 -22.094 -18.469 1 97.38 184 ILE B N 1
ATOM 3349 C CA . ILE B 1 184 ? 14.555 -22.688 -18.094 1 97.38 184 ILE B CA 1
ATOM 3350 C C . ILE B 1 184 ? 14.711 -23.5 -16.812 1 97.38 184 ILE B C 1
ATOM 3352 O O . ILE B 1 184 ? 13.797 -23.547 -15.992 1 97.38 184 ILE B O 1
ATOM 3356 N N . ASN B 1 185 ? 15.773 -24.109 -16.625 1 96.62 185 ASN B N 1
ATOM 3357 C CA . ASN B 1 185 ? 16.031 -24.906 -15.414 1 96.62 185 ASN B CA 1
ATOM 3358 C C . ASN B 1 185 ? 16.078 -24.031 -14.172 1 96.62 185 ASN B C 1
ATOM 3360 O O . ASN B 1 185 ? 15.555 -24.406 -13.117 1 96.62 185 ASN B O 1
ATOM 3364 N N . THR B 1 186 ? 16.672 -22.922 -14.336 1 96.75 186 THR B N 1
ATOM 3365 C CA . THR B 1 186 ? 16.734 -21.953 -13.242 1 96.75 186 THR B CA 1
ATOM 3366 C C . THR B 1 186 ? 15.336 -21.422 -12.906 1 96.75 186 THR B C 1
ATOM 3368 O O . THR B 1 186 ? 14.953 -21.391 -11.734 1 96.75 186 THR B O 1
ATOM 3371 N N . ALA B 1 187 ? 14.609 -21.109 -13.867 1 97.44 187 ALA B N 1
ATOM 3372 C CA . ALA B 1 187 ? 13.258 -20.578 -13.688 1 97.44 187 ALA B CA 1
ATOM 3373 C C . ALA B 1 187 ? 12.352 -21.594 -13.023 1 97.44 187 ALA B C 1
ATOM 3375 O O . ALA B 1 187 ? 11.531 -21.25 -12.164 1 97.44 187 ALA B O 1
ATOM 3376 N N . THR B 1 188 ? 12.492 -22.828 -13.43 1 95.5 188 THR B N 1
ATOM 3377 C CA . THR B 1 188 ? 11.609 -23.859 -12.914 1 95.5 188 THR B CA 1
ATOM 3378 C C . THR B 1 188 ? 11.938 -24.188 -11.461 1 95.5 188 THR B C 1
ATOM 3380 O O . THR B 1 188 ? 11.102 -24.719 -10.727 1 95.5 188 THR B O 1
ATOM 3383 N N . LYS B 1 189 ? 13.133 -23.844 -11.047 1 96.69 189 LYS B N 1
ATOM 3384 C CA . LYS B 1 189 ? 13.562 -24.094 -9.672 1 96.69 189 LYS B CA 1
ATOM 3385 C C . LYS B 1 189 ? 13.328 -22.891 -8.781 1 96.69 189 LYS B C 1
ATOM 3387 O O . LYS B 1 189 ? 13.844 -22.812 -7.664 1 96.69 189 LYS B O 1
ATOM 3392 N N . VAL B 1 190 ? 12.578 -21.953 -9.258 1 97.69 190 VAL B N 1
ATOM 3393 C CA . VAL B 1 190 ? 12.391 -20.688 -8.547 1 97.69 190 VAL B CA 1
ATOM 3394 C C . VAL B 1 190 ? 11.773 -20.953 -7.176 1 97.69 190 VAL B C 1
ATOM 3396 O O . VAL B 1 190 ? 12.164 -20.328 -6.184 1 97.69 190 VAL B O 1
ATOM 3399 N N . ALA B 1 191 ? 10.812 -21.844 -7.02 1 97.25 191 ALA B N 1
ATOM 3400 C CA . ALA B 1 191 ? 10.125 -22.109 -5.762 1 97.25 191 ALA B CA 1
ATOM 3401 C C . ALA B 1 191 ? 11.023 -22.906 -4.809 1 97.25 191 ALA B C 1
ATOM 3403 O O . ALA B 1 191 ? 11.008 -22.656 -3.598 1 97.25 191 ALA B O 1
ATOM 3404 N N . THR B 1 192 ? 11.82 -23.766 -5.32 1 96.62 192 THR B N 1
ATOM 3405 C CA . THR B 1 192 ? 12.547 -24.688 -4.457 1 96.62 192 THR B CA 1
ATOM 3406 C C . THR B 1 192 ? 13.93 -24.141 -4.113 1 96.62 192 THR B C 1
ATOM 3408 O O . THR B 1 192 ? 14.398 -24.297 -2.986 1 96.62 192 THR B O 1
ATOM 3411 N N . HIS B 1 193 ? 14.578 -23.422 -5.074 1 96.75 193 HIS B N 1
ATOM 3412 C CA . HIS B 1 193 ? 15.984 -23.109 -4.875 1 96.75 193 HIS B CA 1
ATOM 3413 C C . HIS B 1 193 ? 16.203 -21.609 -4.719 1 96.75 193 HIS B C 1
ATOM 3415 O O . HIS B 1 193 ? 17.25 -21.188 -4.227 1 96.75 193 HIS B O 1
ATOM 3421 N N . TYR B 1 194 ? 15.352 -20.828 -5.16 1 97.88 194 TYR B N 1
ATOM 3422 C CA . TYR B 1 194 ? 15.633 -19.391 -5.172 1 97.88 194 TYR B CA 1
ATOM 3423 C C . TYR B 1 194 ? 14.688 -18.656 -4.234 1 97.88 194 TYR B C 1
ATOM 3425 O O . TYR B 1 194 ? 15.055 -18.344 -3.094 1 97.88 194 TYR B O 1
ATOM 3433 N N . LEU B 1 195 ? 13.406 -18.531 -4.539 1 98.5 195 LEU B N 1
ATOM 3434 C CA . LEU B 1 195 ? 12.516 -17.688 -3.734 1 98.5 195 LEU B CA 1
ATOM 3435 C C . LEU B 1 195 ? 11.938 -18.484 -2.568 1 98.5 195 LEU B C 1
ATOM 3437 O O . LEU B 1 195 ? 11.617 -17.922 -1.521 1 98.5 195 LEU B O 1
ATOM 3441 N N . GLY B 1 196 ? 11.773 -19.828 -2.711 1 97.75 196 GLY B N 1
ATOM 3442 C CA . GLY B 1 196 ? 11.289 -20.641 -1.61 1 97.75 196 GLY B CA 1
ATOM 3443 C C . GLY B 1 196 ? 12.086 -20.469 -0.335 1 97.75 196 GLY B C 1
ATOM 3444 O O . GLY B 1 196 ? 11.539 -20.109 0.706 1 97.75 196 GLY B O 1
ATOM 3445 N N . PRO B 1 197 ? 13.352 -20.703 -0.361 1 96.94 197 PRO B N 1
ATOM 3446 C CA . PRO B 1 197 ? 14.195 -20.5 0.817 1 96.94 197 PRO B CA 1
ATOM 3447 C C . PRO B 1 197 ? 14.086 -19.094 1.401 1 96.94 197 PRO B C 1
ATOM 3449 O O . PRO B 1 197 ? 14.078 -18.938 2.623 1 96.94 197 PRO B O 1
ATOM 3452 N N . VAL B 1 198 ? 13.961 -18.062 0.586 1 97.69 198 VAL B N 1
ATOM 3453 C CA . VAL B 1 198 ? 13.797 -16.688 1.046 1 97.69 198 VAL B CA 1
ATOM 3454 C C . VAL B 1 198 ? 12.508 -16.562 1.854 1 97.69 198 VAL B C 1
ATOM 3456 O O . VAL B 1 198 ? 12.516 -16.016 2.955 1 97.69 198 VAL B O 1
ATOM 3459 N N . MET B 1 199 ? 11.445 -17.125 1.307 1 97.81 199 MET B N 1
ATOM 3460 C CA . MET B 1 199 ? 10.148 -17.078 1.977 1 97.81 199 MET B CA 1
ATOM 3461 C C . MET B 1 199 ? 10.211 -17.766 3.336 1 97.81 199 MET B C 1
ATOM 3463 O O . MET B 1 199 ? 9.656 -17.266 4.316 1 97.81 199 MET B O 1
ATOM 3467 N N . ARG B 1 200 ? 10.906 -18.797 3.42 1 96.88 200 ARG B N 1
ATOM 3468 C CA . ARG B 1 200 ? 11.031 -19.547 4.66 1 96.88 200 ARG B CA 1
ATOM 3469 C C . ARG B 1 200 ? 11.922 -18.812 5.66 1 96.88 200 ARG B C 1
ATOM 3471 O O . ARG B 1 200 ? 11.586 -18.719 6.844 1 96.88 200 ARG B O 1
ATOM 3478 N N . MET B 1 201 ? 13.008 -18.281 5.184 1 95.81 201 MET B N 1
ATOM 3479 C CA . MET B 1 201 ? 13.922 -17.547 6.055 1 95.81 201 MET B CA 1
ATOM 3480 C C . MET B 1 201 ? 13.219 -16.344 6.688 1 95.81 201 MET B C 1
ATOM 3482 O O . MET B 1 201 ? 13.523 -15.977 7.82 1 95.81 201 MET B O 1
ATOM 3486 N N . ARG B 1 202 ? 12.297 -15.812 5.977 1 96.25 202 ARG B N 1
ATOM 3487 C CA . ARG B 1 202 ? 11.609 -14.617 6.461 1 96.25 202 ARG B CA 1
ATOM 3488 C C . ARG B 1 202 ? 10.297 -14.977 7.141 1 96.25 202 ARG B C 1
ATOM 3490 O O . ARG B 1 202 ? 9.508 -14.094 7.488 1 96.25 202 ARG B O 1
ATOM 3497 N N . ASP B 1 203 ? 9.977 -16.25 7.234 1 95.38 203 ASP B N 1
ATOM 3498 C CA . ASP B 1 203 ? 8.766 -16.766 7.875 1 95.38 203 ASP B CA 1
ATOM 3499 C C . ASP B 1 203 ? 7.516 -16.219 7.199 1 95.38 203 ASP B C 1
ATOM 3501 O O . ASP B 1 203 ? 6.59 -15.766 7.871 1 95.38 203 ASP B O 1
ATOM 3505 N N . GLU B 1 204 ? 7.566 -16.188 5.895 1 95.94 204 GLU B N 1
ATOM 3506 C CA . GLU B 1 204 ? 6.449 -15.641 5.133 1 95.94 204 GLU B CA 1
ATOM 3507 C C . GLU B 1 204 ? 5.73 -16.719 4.332 1 95.94 204 GLU B C 1
ATOM 3509 O O . GLU B 1 204 ? 5.027 -16.422 3.367 1 95.94 204 GLU B O 1
ATOM 3514 N N . HIS B 1 205 ? 5.992 -17.906 4.684 1 96.5 205 HIS B N 1
ATOM 3515 C CA . HIS B 1 205 ? 5.277 -19.062 4.156 1 96.5 205 HIS B CA 1
ATOM 3516 C C . HIS B 1 205 ? 4.836 -20 5.277 1 96.5 205 HIS B C 1
ATOM 3518 O O . HIS B 1 205 ? 5.637 -20.359 6.148 1 96.5 205 HIS B O 1
ATOM 3524 N N . ASP B 1 206 ? 3.566 -20.328 5.25 1 94.25 206 ASP B N 1
ATOM 3525 C CA . ASP B 1 206 ? 3.051 -21.297 6.219 1 94.25 206 ASP B CA 1
ATOM 3526 C C . ASP B 1 206 ? 3.688 -22.656 6.016 1 94.25 206 ASP B C 1
ATOM 3528 O O . ASP B 1 206 ? 3.527 -23.281 4.961 1 94.25 206 ASP B O 1
ATOM 3532 N N . PRO B 1 207 ? 4.297 -23.141 7.02 1 94.62 207 PRO B N 1
ATOM 3533 C CA . PRO B 1 207 ? 4.992 -24.422 6.859 1 94.62 207 PRO B CA 1
ATOM 3534 C C . PRO B 1 207 ? 4.035 -25.594 6.66 1 94.62 207 PRO B C 1
ATOM 3536 O O . PRO B 1 207 ? 4.449 -26.656 6.199 1 94.62 207 PRO B O 1
ATOM 3539 N N . ALA B 1 208 ? 2.799 -25.469 6.996 1 95 208 ALA B N 1
ATOM 3540 C CA . ALA B 1 208 ? 1.813 -26.531 6.844 1 95 208 ALA B CA 1
ATOM 3541 C C . ALA B 1 208 ? 1.357 -26.656 5.395 1 95 208 ALA B C 1
ATOM 3543 O O . ALA B 1 208 ? 0.729 -27.656 5.02 1 95 208 ALA B O 1
ATOM 3544 N N . LEU B 1 209 ? 1.71 -25.719 4.59 1 97 209 LEU B N 1
ATOM 3545 C CA . LEU B 1 209 ? 1.299 -25.703 3.189 1 97 209 LEU B CA 1
ATOM 3546 C C . LEU B 1 209 ? 2.471 -26.047 2.275 1 97 209 LEU B C 1
ATOM 3548 O O . LEU B 1 209 ? 3.615 -25.703 2.568 1 97 209 LEU B O 1
ATOM 3552 N N . PRO B 1 210 ? 2.211 -26.719 1.196 1 96.81 210 PRO B N 1
ATOM 3553 C CA . PRO B 1 210 ? 3.301 -26.938 0.241 1 96.81 210 PRO B CA 1
ATOM 3554 C C . PRO B 1 210 ? 3.824 -25.625 -0.355 1 96.81 210 PRO B C 1
ATOM 3556 O O . PRO B 1 210 ? 3.047 -24.703 -0.611 1 96.81 210 PRO B O 1
ATOM 3559 N N . LEU B 1 211 ? 5.098 -25.562 -0.478 1 97.06 211 LEU B N 1
ATOM 3560 C CA . LEU B 1 211 ? 5.695 -24.406 -1.152 1 97.06 211 LEU B CA 1
ATOM 3561 C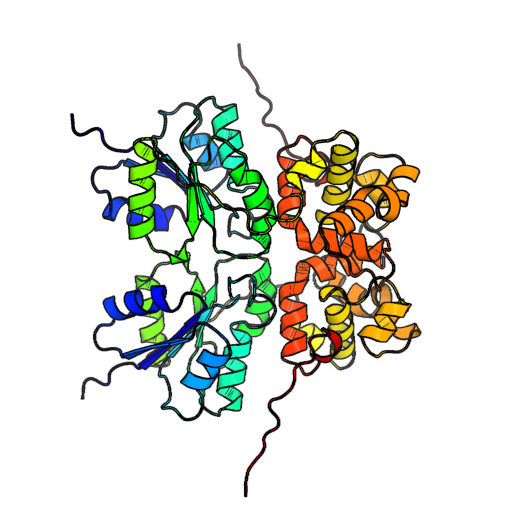 C . LEU B 1 211 ? 5.734 -24.625 -2.662 1 97.06 211 LEU B C 1
ATOM 3563 O O . LEU B 1 211 ? 6.609 -25.328 -3.17 1 97.06 211 LEU B O 1
ATOM 3567 N N . THR B 1 212 ? 4.812 -24.016 -3.336 1 97.06 212 THR B N 1
ATOM 3568 C CA . THR B 1 212 ? 4.578 -24.25 -4.758 1 97.06 212 THR B CA 1
ATOM 3569 C C . THR B 1 212 ? 4.867 -22.984 -5.562 1 97.06 212 THR B C 1
ATOM 3571 O O . THR B 1 212 ? 5.113 -21.922 -4.996 1 97.06 212 THR B O 1
ATOM 3574 N N . LEU B 1 213 ? 4.883 -23.156 -6.902 1 97.38 213 LEU B N 1
ATOM 3575 C CA . LEU B 1 213 ? 5.082 -22.016 -7.797 1 97.38 213 LEU B CA 1
ATOM 3576 C C . LEU B 1 213 ? 4.02 -20.953 -7.562 1 97.38 213 LEU B C 1
ATOM 3578 O O . LEU B 1 213 ? 4.344 -19.766 -7.398 1 97.38 213 LEU B O 1
ATOM 3582 N N . PRO B 1 214 ? 2.721 -21.281 -7.41 1 97.81 214 PRO B N 1
ATOM 3583 C CA . PRO B 1 214 ? 1.703 -20.266 -7.141 1 97.81 214 PRO B CA 1
ATOM 3584 C C . PRO B 1 214 ? 1.954 -19.5 -5.836 1 97.81 214 PRO B C 1
ATOM 3586 O O . PRO B 1 214 ? 1.738 -18.297 -5.77 1 97.81 214 PRO B O 1
ATOM 3589 N N . ALA B 1 215 ? 2.426 -20.188 -4.84 1 98.19 215 ALA B N 1
ATOM 3590 C CA . ALA B 1 215 ? 2.727 -19.531 -3.57 1 98.19 215 ALA B CA 1
ATOM 3591 C C . ALA B 1 215 ? 3.791 -18.453 -3.75 1 98.19 215 ALA B C 1
ATOM 3593 O O . ALA B 1 215 ? 3.684 -17.359 -3.18 1 98.19 215 ALA B O 1
ATOM 3594 N N . VAL B 1 216 ? 4.777 -18.781 -4.527 1 98.75 216 VAL B N 1
ATOM 3595 C CA . VAL B 1 216 ? 5.859 -17.844 -4.805 1 98.75 216 VAL B CA 1
ATOM 3596 C C . VAL B 1 216 ? 5.316 -16.625 -5.555 1 98.75 216 VAL B C 1
ATOM 3598 O O . VAL B 1 216 ? 5.676 -15.484 -5.25 1 98.75 216 VAL B O 1
ATOM 3601 N N . TYR B 1 217 ? 4.48 -16.875 -6.523 1 98.69 217 TYR B N 1
ATOM 3602 C CA . TYR B 1 217 ? 3.918 -15.789 -7.312 1 98.69 217 TYR B CA 1
ATOM 3603 C C . TYR B 1 217 ? 3.055 -14.883 -6.449 1 98.69 217 TYR B C 1
ATOM 3605 O O . TYR B 1 217 ? 3.115 -13.656 -6.574 1 98.69 217 TYR B O 1
ATOM 3613 N N . ARG B 1 218 ? 2.273 -15.406 -5.539 1 98.62 218 ARG B N 1
ATOM 3614 C CA . ARG B 1 218 ? 1.516 -14.594 -4.594 1 98.62 218 ARG B CA 1
ATOM 3615 C C . ARG B 1 218 ? 2.445 -13.727 -3.752 1 98.62 218 ARG B C 1
ATOM 3617 O O . ARG B 1 218 ? 2.188 -12.531 -3.559 1 98.62 218 ARG B O 1
ATOM 3624 N N . TRP B 1 219 ? 3.465 -14.398 -3.232 1 98.56 219 TRP B N 1
ATOM 3625 C CA . TRP B 1 219 ? 4.438 -13.695 -2.404 1 98.56 219 TRP B CA 1
ATOM 3626 C C . TRP B 1 219 ? 5.059 -12.523 -3.164 1 98.56 219 TRP B C 1
ATOM 3628 O O . TRP B 1 219 ? 5.203 -11.43 -2.619 1 98.56 219 TRP B O 1
ATOM 3638 N N . CYS B 1 220 ? 5.422 -12.742 -4.453 1 98.62 220 CYS B N 1
ATOM 3639 C CA . CYS B 1 220 ? 5.988 -11.68 -5.27 1 98.62 220 CYS B CA 1
ATOM 3640 C C . CYS B 1 220 ? 4.98 -10.555 -5.469 1 98.62 220 CYS B C 1
ATOM 3642 O O . CYS B 1 220 ? 5.355 -9.383 -5.523 1 98.62 220 CYS B O 1
ATOM 3644 N N . GLY B 1 221 ? 3.711 -10.898 -5.594 1 97.62 221 GLY B N 1
ATOM 3645 C CA . GLY B 1 221 ? 2.672 -9.883 -5.668 1 97.62 221 GLY B CA 1
ATOM 3646 C C . GLY B 1 221 ? 2.586 -9.031 -4.418 1 97.62 221 GLY B C 1
ATOM 3647 O O . GLY B 1 221 ? 2.477 -7.809 -4.504 1 97.62 221 GLY B O 1
ATOM 3648 N N . LEU B 1 222 ? 2.688 -9.648 -3.268 1 96.62 222 LEU B N 1
ATOM 3649 C CA . LEU B 1 222 ? 2.623 -8.953 -1.985 1 96.62 222 LEU B CA 1
ATOM 3650 C C . LEU B 1 222 ? 3.799 -7.996 -1.826 1 96.62 222 LEU B C 1
ATOM 3652 O O . LEU B 1 222 ? 3.652 -6.922 -1.239 1 96.62 222 LEU B O 1
ATOM 3656 N N . HIS B 1 223 ? 4.898 -8.375 -2.387 1 96.94 223 HIS B N 1
ATOM 3657 C CA . HIS B 1 223 ? 6.129 -7.609 -2.209 1 96.94 223 HIS B CA 1
ATOM 3658 C C . HIS B 1 223 ? 6.477 -6.824 -3.469 1 96.94 223 HIS B C 1
ATOM 3660 O O . HIS B 1 223 ? 7.617 -6.391 -3.639 1 96.94 223 HIS B O 1
ATOM 3666 N N . ALA B 1 224 ? 5.578 -6.633 -4.344 1 96.94 224 ALA B N 1
ATOM 3667 C CA . ALA B 1 224 ? 5.84 -6.129 -5.688 1 96.94 224 ALA B CA 1
ATOM 3668 C C . ALA B 1 224 ? 6.496 -4.754 -5.641 1 96.94 224 ALA B C 1
ATOM 3670 O O . ALA B 1 224 ? 7.422 -4.473 -6.406 1 96.94 224 ALA B O 1
ATOM 3671 N N . ARG B 1 225 ? 6.062 -3.91 -4.73 1 94.69 225 ARG B N 1
ATOM 3672 C CA . ARG B 1 225 ? 6.57 -2.543 -4.688 1 94.69 225 ARG B CA 1
ATOM 3673 C C . ARG B 1 225 ? 8.078 -2.525 -4.445 1 94.69 225 ARG B C 1
ATOM 3675 O O . ARG B 1 225 ? 8.82 -1.863 -5.172 1 94.69 225 ARG B O 1
ATOM 3682 N N . TYR B 1 226 ? 8.508 -3.266 -3.496 1 97.19 226 TYR B N 1
ATOM 3683 C CA . TYR B 1 226 ? 9.938 -3.285 -3.207 1 97.19 226 TYR B CA 1
ATOM 3684 C C . TYR B 1 226 ? 10.703 -4.023 -4.297 1 97.19 226 TYR B C 1
ATOM 3686 O O . TYR B 1 226 ? 11.781 -3.586 -4.715 1 97.19 226 TYR B O 1
ATOM 3694 N N . LEU B 1 227 ? 10.18 -5.199 -4.734 1 98.19 227 LEU B N 1
ATOM 3695 C CA . LEU B 1 227 ? 10.883 -6.02 -5.715 1 98.19 227 LEU B CA 1
ATOM 3696 C C . LEU B 1 227 ? 11.133 -5.23 -6.996 1 98.19 227 LEU B C 1
ATOM 3698 O O . LEU B 1 227 ? 12.234 -5.281 -7.555 1 98.19 227 LEU B O 1
ATOM 3702 N N . ILE B 1 228 ? 10.188 -4.496 -7.422 1 97.25 228 ILE B N 1
ATOM 3703 C CA . ILE B 1 228 ? 10.305 -3.691 -8.633 1 97.25 228 ILE B CA 1
ATOM 3704 C C . ILE B 1 228 ? 11.289 -2.549 -8.398 1 97.25 228 ILE B C 1
ATOM 3706 O O . ILE B 1 228 ? 12.156 -2.287 -9.234 1 97.25 228 ILE B O 1
ATOM 3710 N N . SER B 1 229 ? 11.133 -1.862 -7.266 1 97.12 229 SER B N 1
ATOM 3711 C CA . SER B 1 229 ? 12.078 -0.811 -6.895 1 97.12 229 SER B CA 1
ATOM 3712 C C . SER B 1 229 ? 13.508 -1.332 -6.883 1 97.12 229 SER B C 1
ATOM 3714 O O . SER B 1 229 ? 14.406 -0.705 -7.445 1 97.12 229 SER B O 1
ATOM 3716 N N . TRP B 1 230 ? 13.711 -2.459 -6.227 1 97.75 230 TRP B N 1
ATOM 3717 C CA . TRP B 1 230 ? 15.039 -3.051 -6.121 1 97.75 230 TRP B CA 1
ATOM 3718 C C . TRP B 1 230 ? 15.625 -3.332 -7.5 1 97.75 230 TRP B C 1
ATOM 3720 O O . TRP B 1 230 ? 16.781 -3.018 -7.762 1 97.75 230 TRP B O 1
ATOM 3730 N N . CYS B 1 231 ? 14.836 -3.916 -8.359 1 97.69 231 CYS B N 1
ATOM 3731 C CA . CYS B 1 231 ? 15.32 -4.234 -9.703 1 97.69 231 CYS B CA 1
ATOM 3732 C C . CYS B 1 231 ? 15.719 -2.969 -10.453 1 97.69 231 CYS B C 1
ATOM 3734 O O . CYS B 1 231 ? 16.75 -2.939 -11.117 1 97.69 231 CYS B O 1
ATOM 3736 N N . ARG B 1 232 ? 14.914 -1.942 -10.359 1 94.94 232 ARG B N 1
ATOM 3737 C CA . ARG B 1 232 ? 15.227 -0.678 -11.016 1 94.94 232 ARG B CA 1
ATOM 3738 C C . ARG B 1 232 ? 16.578 -0.14 -10.57 1 94.94 232 ARG B C 1
ATOM 3740 O O . ARG B 1 232 ? 17.359 0.352 -11.383 1 94.94 232 ARG B O 1
ATOM 3747 N N . ARG B 1 233 ? 16.891 -0.284 -9.352 1 95.62 233 ARG B N 1
ATOM 3748 C CA . ARG B 1 233 ? 18.016 0.427 -8.75 1 95.62 233 ARG B CA 1
ATOM 3749 C C . ARG B 1 233 ? 19.266 -0.435 -8.742 1 95.62 233 ARG B C 1
ATOM 3751 O O . ARG B 1 233 ? 20.375 0.07 -8.523 1 95.62 233 ARG B O 1
ATOM 3758 N N . HIS B 1 234 ? 19.109 -1.728 -8.969 1 95.62 234 HIS B N 1
ATOM 3759 C CA . HIS B 1 234 ? 20.266 -2.609 -8.844 1 95.62 234 HIS B CA 1
ATOM 3760 C C . HIS B 1 234 ? 20.609 -3.262 -10.18 1 95.62 234 HIS B C 1
ATOM 3762 O O . HIS B 1 234 ? 21.047 -4.414 -10.219 1 95.62 234 HIS B O 1
ATOM 3768 N N . GLY B 1 235 ? 20.328 -2.551 -11.266 1 92.81 235 GLY B N 1
ATOM 3769 C CA . GLY B 1 235 ? 20.812 -2.953 -12.57 1 92.81 235 GLY B CA 1
ATOM 3770 C C . GLY B 1 235 ? 19.953 -4.008 -13.234 1 92.81 235 GLY B C 1
ATOM 3771 O O . GLY B 1 235 ? 20.391 -4.676 -14.172 1 92.81 235 GLY B O 1
ATOM 3772 N N . HIS B 1 236 ? 18.719 -4.262 -12.742 1 95.88 236 HIS B N 1
ATOM 3773 C CA . HIS B 1 236 ? 17.844 -5.273 -13.305 1 95.88 236 HIS B CA 1
ATOM 3774 C C . HIS B 1 236 ? 16.578 -4.645 -13.883 1 95.88 236 HIS B C 1
ATOM 3776 O O . HIS B 1 236 ? 15.492 -5.238 -13.812 1 95.88 236 HIS B O 1
ATOM 3782 N N . ALA B 1 237 ? 16.656 -3.471 -14.359 1 94.56 237 ALA B N 1
ATOM 3783 C CA . ALA B 1 237 ? 15.5 -2.76 -14.914 1 94.56 237 ALA B CA 1
ATOM 3784 C C . ALA B 1 237 ? 14.961 -3.471 -16.156 1 94.56 237 ALA B C 1
ATOM 3786 O O . ALA B 1 237 ? 13.789 -3.328 -16.5 1 94.56 237 ALA B O 1
ATOM 3787 N N . ASP B 1 238 ? 15.82 -4.223 -16.844 1 95 238 ASP B N 1
ATOM 3788 C CA . ASP B 1 238 ? 15.438 -4.934 -18.062 1 95 238 ASP B CA 1
ATOM 3789 C C . ASP B 1 238 ? 14.32 -5.934 -17.781 1 95 238 ASP B C 1
ATOM 3791 O O . ASP B 1 238 ? 13.461 -6.172 -18.641 1 95 238 ASP B O 1
ATOM 3795 N N . VAL B 1 239 ? 14.242 -6.488 -16.594 1 96.31 239 VAL B N 1
ATOM 3796 C CA . VAL B 1 239 ? 13.258 -7.523 -16.297 1 96.31 239 VAL B CA 1
ATOM 3797 C C . VAL B 1 239 ? 11.883 -6.887 -16.094 1 96.31 239 VAL B C 1
ATOM 3799 O O . VAL B 1 239 ? 10.867 -7.586 -16.094 1 96.31 239 VAL B O 1
ATOM 3802 N N . LEU B 1 240 ? 11.844 -5.574 -15.891 1 94.5 240 LEU B N 1
ATOM 3803 C CA . LEU B 1 240 ? 10.594 -4.875 -15.617 1 94.5 240 LEU B CA 1
ATOM 3804 C C . LEU B 1 240 ? 9.891 -4.492 -16.906 1 94.5 240 LEU B C 1
ATOM 3806 O O . LEU B 1 240 ? 8.711 -4.129 -16.891 1 94.5 240 LEU B O 1
ATOM 3810 N N . GLY B 1 241 ? 10.422 -4.73 -18.109 1 83.44 241 GLY B N 1
ATOM 3811 C CA . GLY B 1 241 ? 9.82 -4.43 -19.391 1 83.44 241 GLY B CA 1
ATOM 3812 C C . GLY B 1 241 ? 9.781 -2.945 -19.703 1 83.44 241 GLY B C 1
ATOM 3813 O O . GLY B 1 241 ? 9.203 -2.531 -20.719 1 83.44 241 GLY B O 1
ATOM 3814 N N . VAL B 1 242 ? 9.953 -2.053 -18.797 1 63.16 242 VAL B N 1
ATOM 3815 C CA . VAL B 1 242 ? 9.906 -0.629 -19.109 1 63.16 242 VAL B CA 1
ATOM 3816 C C . VAL B 1 242 ? 11.172 -0.231 -19.875 1 63.16 242 VAL B C 1
ATOM 3818 O O . VAL B 1 242 ? 12.273 -0.623 -19.5 1 63.16 242 VAL B O 1
ATOM 3821 N N . THR B 1 243 ? 11.094 -0.215 -21.172 1 46.09 243 THR B N 1
ATOM 3822 C CA . THR B 1 243 ? 12.203 0.304 -21.953 1 46.09 243 THR B CA 1
ATOM 3823 C C . THR B 1 243 ? 12.781 1.562 -21.312 1 46.09 243 THR B C 1
ATOM 3825 O O . THR B 1 243 ? 12.086 2.574 -21.188 1 46.09 243 THR B O 1
ATOM 3828 N N . THR B 1 244 ? 13.438 1.48 -20.359 1 39 244 THR B N 1
ATOM 3829 C CA . THR B 1 244 ? 14.172 2.637 -19.859 1 39 244 THR B CA 1
ATOM 3830 C C . THR B 1 244 ? 15.047 3.24 -20.953 1 39 244 THR B C 1
ATOM 3832 O O . THR B 1 244 ? 15.93 2.57 -21.484 1 39 244 THR B O 1
ATOM 3835 N N . GLU B 1 245 ? 14.57 4.059 -21.812 1 29.48 245 GLU B N 1
ATOM 3836 C CA . GLU B 1 245 ? 15.539 4.848 -22.578 1 29.48 245 GLU B CA 1
ATOM 3837 C C . GLU B 1 245 ? 16.516 5.566 -21.641 1 29.48 245 GLU B C 1
ATOM 3839 O O . GLU B 1 245 ? 16.094 6.336 -20.766 1 29.48 245 GLU B O 1
ATOM 3844 N N . ALA B 1 246 ? 17.656 5.086 -21.344 1 33.59 246 ALA B N 1
ATOM 3845 C CA . ALA B 1 246 ? 18.75 5.863 -20.75 1 33.59 246 ALA B CA 1
ATOM 3846 C C . ALA B 1 246 ? 18.984 7.156 -21.531 1 33.59 246 ALA B C 1
ATOM 3848 O O . ALA B 1 246 ? 18.922 7.168 -22.766 1 33.59 246 ALA B O 1
ATOM 3849 N N . PRO B 1 247 ? 18.734 8.289 -20.906 1 31.92 247 PRO B N 1
ATOM 3850 C CA . PRO B 1 247 ? 19.203 9.438 -21.688 1 31.92 247 PRO B CA 1
ATOM 3851 C C . PRO B 1 247 ? 20.609 9.234 -22.234 1 31.92 247 PRO B C 1
ATOM 3853 O O . PRO B 1 247 ? 21.5 8.727 -21.531 1 31.92 247 PRO B O 1
ATOM 3856 N N . GLY B 1 248 ? 20.703 8.805 -23.484 1 27.42 248 GLY B N 1
ATOM 3857 C CA . GLY B 1 248 ? 21.984 8.938 -24.172 1 27.42 248 GLY B CA 1
ATOM 3858 C C . GLY B 1 248 ? 22.719 10.211 -23.812 1 27.42 248 GLY B C 1
ATOM 3859 O O . GLY B 1 248 ? 22.141 11.305 -23.859 1 27.42 248 GLY B O 1
ATOM 3860 N N . HIS B 1 249 ? 23.641 10.133 -22.922 1 25.81 249 HIS B N 1
ATOM 3861 C CA . HIS B 1 249 ? 24.656 11.164 -22.719 1 25.81 249 HIS B CA 1
ATOM 3862 C C . HIS B 1 249 ? 25.25 11.617 -24.047 1 25.81 249 HIS B C 1
ATOM 3864 O O . HIS B 1 249 ? 26.016 10.875 -24.688 1 25.81 249 HIS B O 1
ATOM 3870 N N . THR B 1 250 ? 24.469 12.258 -24.984 1 24.52 250 THR B N 1
ATOM 3871 C CA . THR B 1 250 ? 25.281 12.984 -25.938 1 24.52 250 THR B CA 1
ATOM 3872 C C . THR B 1 250 ? 26.172 14.008 -25.234 1 24.52 250 THR B C 1
ATOM 3874 O O . THR B 1 250 ? 25.672 14.992 -24.688 1 24.52 250 THR B O 1
ATOM 3877 N N . TRP B 1 251 ? 27.25 13.531 -24.656 1 21.86 251 TRP B N 1
ATOM 3878 C CA . TRP B 1 251 ? 28.406 14.383 -24.375 1 21.86 251 TRP B CA 1
ATOM 3879 C C . TRP B 1 251 ? 28.875 15.109 -25.641 1 21.86 251 TRP B C 1
ATOM 3881 O O . TRP B 1 251 ? 29.234 14.469 -26.625 1 21.86 251 TRP B O 1
ATOM 3891 N N . GLY B 1 252 ? 28.156 16.094 -26.172 1 21.72 252 GLY B N 1
ATOM 3892 C CA . GLY B 1 252 ? 28.891 17 -27.047 1 21.72 252 GLY B CA 1
ATOM 3893 C C . GLY B 1 252 ? 30.203 17.453 -26.438 1 21.72 252 GLY B C 1
ATOM 3894 O O . GLY B 1 252 ? 30.281 17.734 -25.25 1 21.72 252 GLY B O 1
ATOM 3895 N N . GLY B 1 253 ? 31.406 17.094 -27.188 1 22.95 253 GLY B N 1
ATOM 3896 C CA . GLY B 1 253 ? 32.688 17.781 -27.312 1 22.95 253 GLY B CA 1
ATOM 3897 C C . GLY B 1 253 ? 32.531 19.25 -27.656 1 22.95 253 GLY B C 1
ATOM 3898 O O . GLY B 1 253 ? 31.516 19.672 -28.188 1 22.95 253 GLY B O 1
#

Nearest PDB structures (foldseek):
  3kcn-assembly1_A  TM=8.504E-01  e=1.871E-04  Rhodopirellula baltica
  6oec-assembly2_F  TM=7.907E-01  e=5.023E-04  Carboxydothermus hydrogenoformans Z-2901
  6q6i-assembly1_A  TM=5.616E-01  e=2.316E-01  Pseudomonas aeruginosa
  6ylh-assembly1_b  TM=5.062E-01  e=4.722E+00  Saccharomyces cerevisiae
  3h2u-assembly1_A  TM=1.884E-01  e=7.941E+00  Homo sapiens

Solvent-accessible surface area (backbone atoms only — not comparable to full-atom values): 26637 Å² total; per-residue (Å²): 131,88,79,54,48,32,34,35,29,39,25,72,52,15,83,49,49,37,57,56,50,35,69,77,36,71,69,37,47,68,45,62,17,55,46,70,68,44,42,47,59,60,53,49,94,47,74,74,44,46,30,34,36,24,29,44,67,28,52,34,70,86,33,44,71,75,46,36,27,66,51,52,52,49,52,26,55,75,58,70,47,76,39,39,25,36,32,32,37,75,51,42,64,76,46,40,63,48,48,50,43,45,56,71,36,84,45,45,32,32,64,39,57,58,73,64,41,66,69,55,49,51,51,50,50,54,37,38,56,74,70,46,67,44,87,57,77,58,87,55,76,88,37,73,46,64,61,67,56,32,68,42,75,70,17,40,54,33,44,39,47,41,14,8,42,34,58,62,52,28,34,48,42,66,42,33,8,62,37,43,71,50,53,55,69,57,34,61,33,32,30,74,72,39,50,34,54,52,33,52,66,50,66,71,51,64,84,91,48,71,84,29,61,28,36,47,29,18,51,25,19,58,43,21,63,43,36,41,46,48,23,55,75,67,80,37,38,75,26,54,67,58,80,70,78,66,79,74,77,76,73,76,130,130,87,78,56,50,33,36,36,28,40,25,72,53,15,84,49,50,37,56,56,50,35,68,77,37,70,69,38,47,68,45,61,16,55,44,72,68,44,42,47,60,58,53,51,93,48,75,75,44,48,31,35,38,24,30,44,68,30,52,35,70,88,34,45,72,76,44,36,28,66,54,53,53,50,52,27,55,75,58,71,47,76,41,39,24,36,34,32,41,75,52,42,62,75,46,42,61,50,48,50,44,44,55,72,36,85,45,46,30,30,64,40,57,58,72,64,40,66,68,54,50,51,52,50,50,55,37,37,56,74,70,46,67,45,89,54,77,60,85,54,76,89,36,73,44,65,62,66,56,31,68,42,75,68,17,41,54,32,44,39,48,42,15,7,42,31,57,62,53,27,36,51,41,67,42,30,10,62,36,43,70,48,52,56,70,59,35,62,34,31,30,74,71,39,51,35,55,51,33,52,66,50,65,72,50,64,82,92,49,72,83,30,61,28,36,47,29,18,50,26,18,57,43,21,62,43,36,40,46,48,22,55,74,67,80,38,38,75,25,54,67,56,79,69,77,67,78,72,78,74,73,78,130